Protein AF-A0A926G434-F1 (afdb_monomer_lite)

Secondary structure (DSSP, 8-state):
--------HHHHHHS-HHHHHHGGGSTT----SS--GGGTT---HHHHHHHHHHTT-EEEEEEETTTEEEEEEE--SS-EEEEEEEEEETTEEEEEEGGGEEEEEE--STTEEEEEETTEEEEEETTEEEEEEEHHHHTTPPPPTTSSS-----EEEEEEETTEEEEEEESEEEEEEEEEEB---HHHHTTSSEEEEE--TTS--EEEE-HHHHHHHTT--TT-SS----S--------PPPEEEEEE-TTS-EEEEEGGGEEEEEEEEGGGEEEETTEEEEEETTEEEEEEESS--TT-SEEEEEEEE-SS-EEEEEESEEEEEEEPPS--EE-SSSSSEEEEEEETTEEEEEE-HHHHHHHH------TTSPEEEEES-SSSHIIIIIHHHHHHTT-EEESSPPTT---SEEEEETTSPPPTT--S-EEEEESSSSPPTT--PEETT-HHHHHHHHHHHHHHHHT-

pLDDT: mean 76.87, std 16.37, range [27.77, 97.19]

Foldseek 3Di:
DPDPDCPPVVNLVPDDPQRNVCCQLPPPDDDDPDDDDVCPPPCGVVNVQLLLVVLVKGWGWDDDVPPDIDIDIGHDPDQRFAWWWWFAAAPAIATEGPVFFPDKDWQDDPQWDWDQDPNFIWIQHNNDIATEAEPCVLVVPDDDPCPVPDPGTWMWGWGDDPLGIHTYTGRDTDDIDGWRFDADPPVVVVLLQFSGWTQDPVRDIHTYGDRVSSCVSVVPDSPPPPDDDDDDDDDDDDDFFFKWWWAQFQVRAIAIEGVVQFPDKDKDALVQWDDDPNAIWGCDPNDIAGEAGDHDSPPDGMWIWTFGDDPQWTHIYTGRTTDDMDGDDPPWAADPDDDQFRTWDADPNDIYTYGDPVSCCVVTTQDQQDPPFAEEAEEDAQPHDCVVPVVVLVNSVNYHYDPDADVPGDGLEYEYEPPGDDPPPPPHHYAYEYDDPDADVVRPHDDNPPSVSVSVVSVVRSVVSVVD

Sequence (468 aa):
MRRIFPVAVVALMALSPRAKLDLIFQPGLTSKDEVSEISGRGVGMDVVRASIEQIGGRVELDNAPGKGLRIAIHVPLTLSIISAIVVGSGKQRFAIPRQSIEEIVTERGEAIRIDVLGGTQVATVRERRMPLLALANLLGIERGPRSDQHGGSQMLVIVGVSEGSYALAVDTVLDNEELVIKPASPAVMTTGLYAGQTLPDSGLPMLLLDCAGMASVAGLNFNRDAGQGFDEAEEAAEAPGVPALLFNDLDGMRRAVPLAAVDRVEQVSGEQVRFAAGRFRLAIDGRILPLAAQGEIEGRHRLNVLRLKDDMAEVSYAIDEALDIIILPRDISPAREAGPVAGVMLIDGEQVELLDVLWVFDEHADREVEDDAPLCLISGDQDGWMASFVRPLLESAGYRVTAHLAAGETAAVVLSSEDAPTPADASAPVVRLRRRRAAKAGDDSIYRYDRAGLLSALEARVAGKAGR

Structure (mmCIF, N/CA/C/O backbone):
data_AF-A0A926G434-F1
#
_entry.id   AF-A0A926G434-F1
#
loop_
_atom_site.group_PDB
_atom_site.id
_atom_site.type_symbol
_atom_site.label_atom_id
_atom_site.label_alt_id
_atom_site.label_comp_id
_atom_site.label_asym_id
_atom_site.label_entity_id
_atom_site.label_seq_id
_atom_site.pdbx_PDB_ins_code
_atom_site.Cartn_x
_atom_site.Cartn_y
_atom_site.Cartn_z
_atom_site.occupancy
_atom_site.B_iso_or_equiv
_atom_site.auth_seq_id
_atom_site.auth_comp_id
_atom_site.auth_asym_id
_atom_site.auth_atom_id
_atom_site.pdbx_PDB_model_num
ATOM 1 N N . MET A 1 1 ? 21.963 27.634 -6.464 1.00 32.72 1 MET A N 1
ATOM 2 C CA . MET A 1 1 ? 20.867 28.156 -5.617 1.00 32.72 1 MET A CA 1
ATOM 3 C C . MET A 1 1 ? 19.629 28.367 -6.476 1.00 32.72 1 MET A C 1
ATOM 5 O O . MET A 1 1 ? 19.518 29.396 -7.135 1.00 32.72 1 MET A O 1
ATOM 9 N N . ARG A 1 2 ? 18.717 27.389 -6.535 1.00 31.33 2 ARG A N 1
ATOM 10 C CA . ARG A 1 2 ? 17.377 27.645 -7.079 1.00 31.33 2 ARG A CA 1
ATOM 11 C C . ARG A 1 2 ? 16.604 28.382 -5.990 1.00 31.33 2 ARG A C 1
ATOM 13 O O . ARG A 1 2 ? 16.321 27.812 -4.943 1.00 31.33 2 ARG A O 1
ATOM 20 N N . ARG A 1 3 ? 16.349 29.675 -6.210 1.00 33.88 3 ARG A N 1
ATOM 21 C CA . ARG A 1 3 ? 15.376 30.432 -5.418 1.00 33.88 3 ARG A CA 1
ATOM 22 C C . ARG A 1 3 ? 14.051 29.679 -5.467 1.00 33.88 3 ARG A C 1
ATOM 24 O O . ARG A 1 3 ? 13.696 29.163 -6.524 1.00 33.88 3 ARG A O 1
ATOM 31 N N . ILE A 1 4 ? 13.365 29.648 -4.328 1.00 38.16 4 ILE A N 1
ATOM 32 C CA . ILE A 1 4 ? 11.984 29.193 -4.176 1.00 38.16 4 ILE A CA 1
ATOM 33 C C . ILE A 1 4 ? 11.176 29.774 -5.348 1.00 38.16 4 ILE A C 1
ATOM 35 O O . ILE A 1 4 ? 10.911 30.976 -5.381 1.00 38.16 4 ILE A O 1
ATOM 39 N N . PHE A 1 5 ? 10.852 28.949 -6.350 1.00 33.88 5 PHE A N 1
ATOM 40 C CA . PHE A 1 5 ? 9.758 29.275 -7.260 1.00 33.88 5 PHE A CA 1
ATOM 41 C C . PHE A 1 5 ? 8.484 29.274 -6.410 1.00 33.88 5 PHE A C 1
ATOM 43 O O . PHE A 1 5 ? 8.399 28.485 -5.464 1.00 33.88 5 PHE A O 1
ATOM 50 N N . PRO A 1 6 ? 7.529 30.178 -6.673 1.00 41.66 6 PRO A N 1
ATOM 51 C CA . PRO A 1 6 ? 6.415 30.419 -5.782 1.00 41.66 6 PRO A CA 1
ATOM 52 C C . PRO A 1 6 ? 5.458 29.230 -5.863 1.00 41.66 6 PRO A C 1
ATOM 54 O O . PRO A 1 6 ? 4.476 29.255 -6.596 1.00 41.66 6 PRO A O 1
ATOM 57 N N . VAL A 1 7 ? 5.714 28.192 -5.067 1.00 44.56 7 VAL A N 1
ATOM 58 C CA . VAL A 1 7 ? 4.620 27.441 -4.461 1.00 44.56 7 VAL A CA 1
ATOM 59 C C . VAL A 1 7 ? 3.808 28.519 -3.768 1.00 44.56 7 VAL A C 1
ATOM 61 O O . VAL A 1 7 ? 4.319 29.179 -2.858 1.00 44.56 7 VAL A O 1
ATOM 64 N N . ALA A 1 8 ? 2.624 28.811 -4.310 1.00 46.12 8 ALA A N 1
ATOM 65 C CA . ALA A 1 8 ? 1.758 29.864 -3.812 1.00 46.12 8 ALA A CA 1
ATOM 66 C C . ALA A 1 8 ? 1.758 29.771 -2.285 1.00 46.12 8 ALA A C 1
ATOM 68 O O . ALA A 1 8 ? 1.486 28.705 -1.742 1.00 46.12 8 ALA A O 1
ATOM 69 N N . VAL A 1 9 ? 2.127 30.847 -1.588 1.00 52.56 9 VAL A N 1
ATOM 70 C CA . VAL A 1 9 ? 2.255 30.874 -0.116 1.00 52.56 9 VAL A CA 1
ATOM 71 C C . VAL A 1 9 ? 1.006 30.284 0.569 1.00 52.56 9 VAL A C 1
ATOM 73 O O . VAL A 1 9 ? 1.095 29.682 1.634 1.00 52.56 9 VAL A O 1
ATOM 76 N N . VAL A 1 10 ? -0.137 30.367 -0.116 1.00 49.16 10 VAL A N 1
ATOM 77 C CA . VAL A 1 10 ? -1.419 29.728 0.201 1.00 49.16 10 VAL A CA 1
ATOM 78 C C . VAL A 1 10 ? -1.338 28.191 0.307 1.00 49.16 10 VAL A C 1
ATOM 80 O O . VAL A 1 10 ? -1.839 27.628 1.274 1.00 49.16 10 VAL A O 1
ATOM 83 N N . ALA A 1 11 ? -0.675 27.503 -0.627 1.00 55.31 11 ALA A N 1
ATOM 84 C CA . ALA A 1 11 ? -0.521 26.044 -0.630 1.00 55.31 11 ALA A CA 1
ATOM 85 C C . ALA A 1 11 ? 0.379 25.550 0.515 1.00 55.31 11 ALA A C 1
ATOM 87 O O . ALA A 1 11 ? 0.082 24.544 1.149 1.00 55.31 11 ALA A O 1
ATOM 88 N N . LEU A 1 12 ? 1.432 26.305 0.853 1.00 59.50 12 LEU A N 1
ATOM 89 C CA . LEU A 1 12 ? 2.265 26.024 2.027 1.00 59.50 12 LEU A CA 1
ATOM 90 C C . LEU A 1 12 ? 1.488 26.195 3.336 1.00 59.50 12 LEU A C 1
ATOM 92 O O . LEU A 1 12 ? 1.740 25.459 4.284 1.00 59.50 12 LEU A O 1
ATOM 96 N N . MET A 1 13 ? 0.537 27.131 3.411 1.00 65.19 13 MET A N 1
ATOM 97 C CA . MET A 1 13 ? -0.289 27.314 4.609 1.00 65.19 13 MET A CA 1
ATOM 98 C C . MET A 1 13 ? -1.256 26.148 4.845 1.00 65.19 13 MET A C 1
ATOM 100 O O . MET A 1 13 ? -1.448 25.787 6.006 1.00 65.19 13 MET A O 1
ATOM 104 N N . ALA A 1 14 ? -1.767 25.528 3.776 1.00 76.12 14 ALA A N 1
ATOM 105 C CA . ALA A 1 14 ? -2.695 24.395 3.828 1.00 76.12 14 ALA A CA 1
ATOM 106 C C . ALA A 1 14 ? -2.057 23.061 4.271 1.00 76.12 14 ALA A C 1
ATOM 108 O O . ALA A 1 14 ? -2.773 22.142 4.657 1.00 76.12 14 ALA A O 1
ATOM 109 N N . LEU A 1 15 ? -0.724 22.942 4.249 1.00 79.31 15 LEU A N 1
ATOM 110 C CA . LEU A 1 15 ? -0.031 21.719 4.667 1.00 79.31 15 LEU A CA 1
ATOM 111 C C . LEU A 1 15 ? -0.092 21.505 6.186 1.00 79.31 15 LEU A C 1
ATOM 113 O O . LEU A 1 15 ? 0.079 22.444 6.979 1.00 79.31 15 LEU A O 1
ATOM 117 N N . SER A 1 16 ? -0.240 20.243 6.594 1.00 83.00 16 SER A N 1
ATOM 118 C CA . SER A 1 16 ? -0.111 19.842 7.996 1.00 83.00 16 SER A CA 1
ATOM 119 C C . SER A 1 16 ? 1.295 20.171 8.533 1.00 83.00 16 SER A C 1
ATOM 121 O O . SER A 1 16 ? 2.256 20.256 7.758 1.00 83.00 16 SER A O 1
ATOM 123 N N . PRO A 1 17 ? 1.469 20.360 9.856 1.00 80.00 17 PRO A N 1
ATOM 124 C CA . PRO A 1 17 ? 2.784 20.619 10.447 1.00 80.00 17 PRO A CA 1
ATOM 125 C C . PRO A 1 17 ? 3.833 19.566 10.070 1.00 80.00 17 PRO A C 1
ATOM 127 O O . PRO A 1 17 ? 4.983 19.910 9.818 1.00 80.00 17 PRO A O 1
ATOM 130 N N . ARG A 1 18 ? 3.418 18.299 9.965 1.00 76.69 18 ARG A N 1
ATOM 131 C CA . ARG A 1 18 ? 4.279 17.181 9.570 1.00 76.69 18 ARG A CA 1
ATOM 132 C C . ARG A 1 18 ? 4.675 17.263 8.095 1.00 76.69 18 ARG A C 1
ATOM 134 O O . ARG A 1 18 ? 5.862 17.241 7.793 1.00 76.69 18 ARG A O 1
ATOM 141 N N . ALA A 1 19 ? 3.710 17.502 7.204 1.00 77.06 19 ALA A N 1
ATOM 142 C CA . ALA A 1 19 ? 3.974 17.666 5.775 1.00 77.06 19 ALA A CA 1
ATOM 143 C C . ALA A 1 19 ? 4.902 18.860 5.482 1.00 77.06 19 ALA A C 1
ATOM 145 O O . ALA A 1 19 ? 5.735 18.793 4.585 1.00 77.06 19 ALA A O 1
ATOM 146 N N . LYS A 1 20 ? 4.818 19.939 6.275 1.00 82.88 20 LYS A N 1
ATOM 147 C CA . LYS A 1 20 ? 5.757 21.074 6.203 1.00 82.88 20 LYS A CA 1
ATOM 148 C C . LYS A 1 20 ? 7.190 20.680 6.566 1.00 82.88 20 LYS A C 1
ATOM 150 O O . LYS A 1 20 ? 8.121 21.211 5.969 1.00 82.88 20 LYS A O 1
ATOM 155 N N . LEU A 1 21 ? 7.374 19.791 7.543 1.00 84.38 21 LEU A N 1
ATOM 156 C CA . LEU A 1 21 ? 8.698 19.307 7.942 1.00 84.38 21 LEU A CA 1
ATOM 157 C C . LEU A 1 21 ? 9.268 18.316 6.935 1.00 84.38 21 LEU A C 1
ATOM 159 O O . LEU A 1 21 ? 10.461 18.379 6.652 1.00 84.38 21 LEU A O 1
ATOM 163 N N . ASP A 1 22 ? 8.424 17.475 6.340 1.00 81.81 22 ASP A N 1
ATOM 164 C CA . ASP A 1 22 ? 8.853 16.513 5.323 1.00 81.81 22 ASP A CA 1
ATOM 165 C C . ASP A 1 22 ? 9.409 17.178 4.058 1.00 81.81 22 ASP A C 1
ATOM 167 O O . ASP A 1 22 ? 10.231 16.581 3.362 1.00 81.81 22 ASP A O 1
ATOM 171 N N . LEU A 1 23 ? 9.070 18.448 3.801 1.00 82.25 23 LEU A N 1
ATOM 172 C CA . LEU A 1 23 ? 9.706 19.235 2.742 1.00 82.25 23 LEU A CA 1
ATOM 173 C C . LEU A 1 23 ? 11.229 19.326 2.901 1.00 82.25 23 LEU A C 1
ATOM 175 O O . LEU A 1 23 ? 11.916 19.522 1.906 1.00 82.25 23 LEU A O 1
ATOM 179 N N . ILE A 1 24 ? 11.782 19.156 4.109 1.00 81.31 24 ILE A N 1
ATOM 180 C CA . ILE A 1 24 ? 13.237 19.164 4.304 1.00 81.31 24 ILE A CA 1
ATOM 181 C C . ILE A 1 24 ? 13.937 18.003 3.594 1.00 81.31 24 ILE A C 1
ATOM 183 O O . ILE A 1 24 ? 15.114 18.124 3.273 1.00 81.31 24 ILE A O 1
ATOM 187 N N . PHE A 1 25 ? 13.218 16.910 3.328 1.00 80.62 25 PHE A N 1
ATOM 188 C CA . PHE A 1 25 ? 13.711 15.758 2.577 1.00 80.62 25 PHE A CA 1
ATOM 189 C C . PHE A 1 25 ? 13.561 15.922 1.063 1.00 80.62 25 PHE A C 1
ATOM 191 O O . PHE A 1 25 ? 13.881 14.997 0.327 1.00 80.62 25 PHE A O 1
ATOM 198 N N . GLN A 1 26 ? 13.058 17.063 0.580 1.00 76.25 26 GLN A N 1
ATOM 199 C CA . GLN A 1 26 ? 12.961 17.319 -0.853 1.00 76.25 26 GLN A CA 1
ATOM 200 C C . GLN A 1 26 ? 14.345 17.631 -1.440 1.00 76.25 26 GLN A C 1
ATOM 202 O O . GLN A 1 26 ? 15.065 18.477 -0.888 1.00 76.25 26 GLN A O 1
ATOM 207 N N . PRO A 1 27 ? 14.704 17.020 -2.585 1.00 65.44 27 PRO A N 1
ATOM 208 C CA . PRO A 1 27 ? 15.984 17.260 -3.227 1.00 65.44 27 PRO A CA 1
ATOM 209 C C . PRO A 1 27 ? 16.240 18.743 -3.498 1.00 65.44 27 PRO A C 1
ATOM 211 O O . PRO A 1 27 ? 15.418 19.463 -4.070 1.00 65.44 27 PRO A O 1
ATOM 214 N N . GLY A 1 28 ? 17.417 19.216 -3.090 1.00 62.47 28 GLY A N 1
ATOM 215 C CA . GLY A 1 28 ? 17.854 20.591 -3.330 1.00 62.47 28 GLY A CA 1
ATOM 216 C C . GLY A 1 28 ? 17.293 21.655 -2.377 1.00 62.47 28 GLY A C 1
ATOM 217 O O . GLY A 1 28 ? 17.629 22.831 -2.557 1.00 62.47 28 GLY A O 1
ATOM 218 N N . LEU A 1 29 ? 16.506 21.291 -1.353 1.00 67.12 29 LEU A N 1
ATOM 219 C CA . LEU A 1 29 ? 16.164 22.214 -0.267 1.00 67.12 29 LEU A CA 1
ATOM 220 C C . LEU A 1 29 ? 17.343 22.333 0.716 1.00 67.12 29 LEU A C 1
ATOM 222 O O . LEU A 1 29 ? 17.821 21.349 1.272 1.00 67.12 29 LEU A O 1
ATOM 226 N N . THR A 1 30 ? 17.827 23.555 0.943 1.00 62.38 30 THR A N 1
ATOM 227 C CA . THR A 1 30 ? 18.926 23.833 1.880 1.00 62.38 30 THR A CA 1
ATOM 228 C C . THR A 1 30 ? 18.695 25.145 2.617 1.00 62.38 30 THR A C 1
ATOM 230 O O . THR A 1 30 ? 18.129 26.087 2.065 1.00 62.38 30 THR A O 1
ATOM 233 N N . SER A 1 31 ? 19.144 25.211 3.870 1.00 58.84 31 SER A N 1
ATOM 234 C CA . SER A 1 31 ? 19.009 26.379 4.745 1.00 58.84 31 SER A CA 1
ATOM 235 C C . SER A 1 31 ? 20.265 27.264 4.797 1.00 58.84 31 SER A C 1
ATOM 237 O O . SER A 1 31 ? 20.387 28.071 5.716 1.00 58.84 31 SER A O 1
ATOM 239 N N . LYS A 1 32 ? 21.243 27.077 3.896 1.00 53.34 32 LYS A N 1
ATOM 240 C CA . LYS A 1 32 ? 22.525 27.811 3.910 1.00 53.34 32 LYS A CA 1
ATOM 241 C C . LYS A 1 32 ? 22.620 28.868 2.805 1.00 53.34 32 LYS A C 1
ATOM 243 O O . LYS A 1 32 ? 22.345 28.565 1.646 1.00 53.34 32 LYS A O 1
ATOM 248 N N . ASP A 1 33 ? 23.127 30.048 3.171 1.00 45.12 33 ASP A N 1
ATOM 249 C CA . ASP A 1 33 ? 23.448 31.145 2.244 1.00 45.12 33 ASP A CA 1
ATOM 250 C C . ASP A 1 33 ? 24.889 31.082 1.682 1.00 45.12 33 ASP A C 1
ATOM 252 O O . ASP A 1 33 ? 25.124 31.566 0.578 1.00 45.12 33 ASP A O 1
ATOM 256 N N . GLU A 1 34 ? 25.843 30.431 2.370 1.00 45.06 34 GLU A N 1
ATOM 257 C CA . GLU A 1 34 ? 27.243 30.274 1.921 1.00 45.06 34 GLU A CA 1
ATOM 258 C C . GLU A 1 34 ? 27.796 28.846 2.128 1.00 45.06 34 GLU A C 1
ATOM 260 O O . GLU A 1 34 ? 27.387 28.105 3.029 1.00 45.06 34 GLU A O 1
ATOM 265 N N . VAL A 1 35 ? 28.752 28.458 1.276 1.00 47.09 35 VAL A N 1
ATOM 266 C CA . VAL A 1 35 ? 29.420 27.143 1.269 1.00 47.09 35 VAL A CA 1
ATOM 267 C C . VAL A 1 35 ? 30.626 27.177 2.217 1.00 47.09 35 VAL A C 1
ATOM 269 O O . VAL A 1 35 ? 31.526 27.984 2.016 1.00 47.09 35 VAL A O 1
ATOM 272 N N . SER A 1 36 ? 30.684 26.301 3.230 1.00 43.62 36 SER A N 1
ATOM 273 C CA . SER A 1 36 ? 31.847 26.185 4.133 1.00 43.62 36 SER A CA 1
ATOM 274 C C . SER A 1 36 ? 32.630 24.881 3.926 1.00 43.62 36 SER A C 1
ATOM 276 O O . SER A 1 36 ? 32.047 23.814 3.717 1.00 43.62 36 SER A O 1
ATOM 278 N N . GLU A 1 37 ? 33.965 24.972 4.007 1.00 41.19 37 GLU A N 1
ATOM 279 C CA . GLU A 1 37 ? 34.929 23.947 3.555 1.00 41.19 37 GLU A CA 1
ATOM 280 C C . GLU A 1 37 ? 34.822 22.576 4.250 1.00 41.19 37 GLU A C 1
ATOM 282 O O . GLU A 1 37 ? 35.237 21.568 3.687 1.00 41.19 37 GLU A O 1
ATOM 287 N N . ILE A 1 38 ? 34.211 22.485 5.435 1.00 42.34 38 ILE A N 1
ATOM 288 C CA . ILE A 1 38 ? 34.115 21.223 6.200 1.00 42.34 38 ILE A CA 1
ATOM 289 C C . ILE A 1 38 ? 32.840 20.427 5.827 1.00 42.34 38 ILE A C 1
ATOM 291 O O . ILE A 1 38 ? 32.688 19.260 6.171 1.00 42.34 38 ILE A O 1
ATOM 295 N N . SER A 1 39 ? 31.927 21.031 5.058 1.00 41.34 39 SER A N 1
ATOM 296 C CA . SER A 1 39 ? 30.621 20.467 4.670 1.00 41.34 39 SER A CA 1
ATOM 297 C C . SER A 1 39 ? 30.493 20.296 3.142 1.00 41.34 39 SER A C 1
ATOM 299 O O . SER A 1 39 ? 29.393 20.216 2.599 1.00 41.34 39 SER A O 1
ATOM 301 N N . GLY A 1 40 ? 31.626 20.245 2.435 1.00 41.72 40 GLY A N 1
ATOM 302 C CA . GLY A 1 40 ? 31.740 20.293 0.971 1.00 41.72 40 GLY A CA 1
ATOM 303 C C . GLY A 1 40 ? 31.321 19.039 0.190 1.00 41.72 40 GLY A C 1
ATOM 304 O O . GLY A 1 40 ? 31.833 18.830 -0.903 1.00 41.72 40 GLY A O 1
ATOM 305 N N . ARG A 1 41 ? 30.421 18.194 0.712 1.00 51.34 41 ARG A N 1
ATOM 306 C CA . ARG A 1 41 ? 29.826 17.084 -0.068 1.00 51.34 41 ARG A CA 1
ATOM 307 C C . ARG A 1 41 ? 28.326 17.209 -0.305 1.00 51.34 41 ARG A C 1
ATOM 309 O O . ARG A 1 41 ? 27.782 16.383 -1.019 1.00 51.34 41 ARG A O 1
ATOM 316 N N . GLY A 1 42 ? 27.668 18.226 0.261 1.00 51.19 42 GLY A N 1
ATOM 317 C CA . GLY A 1 42 ? 26.257 18.486 -0.035 1.00 51.19 42 GLY A CA 1
ATOM 318 C C . GLY A 1 42 ? 25.342 17.293 0.254 1.00 51.19 42 GLY A C 1
ATOM 319 O O . GLY A 1 42 ? 24.479 16.991 -0.558 1.00 51.19 42 GLY A O 1
ATOM 320 N N . VAL A 1 43 ? 25.537 16.604 1.384 1.00 57.47 43 VAL A N 1
ATOM 321 C CA . VAL A 1 43 ? 24.603 15.555 1.816 1.00 57.47 43 VAL A CA 1
ATOM 322 C C . VAL A 1 43 ? 23.350 16.262 2.325 1.00 57.47 43 VAL A C 1
ATOM 324 O O . VAL A 1 43 ? 23.335 16.780 3.444 1.00 57.47 43 VAL A O 1
ATOM 327 N N . GLY A 1 44 ? 22.351 16.386 1.456 1.00 68.56 44 GLY A N 1
ATOM 328 C CA . GLY A 1 44 ? 21.043 16.895 1.833 1.00 68.56 44 GLY A CA 1
ATOM 329 C C . GLY A 1 44 ? 20.311 15.893 2.725 1.00 68.56 44 GLY A C 1
ATOM 330 O O . GLY A 1 44 ? 20.713 14.735 2.883 1.00 68.56 44 GLY A O 1
ATOM 331 N N . MET A 1 45 ? 19.242 16.359 3.367 1.00 78.88 45 MET A N 1
ATOM 332 C CA . MET A 1 45 ? 18.424 15.489 4.212 1.00 78.88 45 MET A CA 1
ATOM 333 C C . MET A 1 45 ? 17.717 14.400 3.389 1.00 78.88 45 MET A C 1
ATOM 335 O O . MET A 1 45 ? 17.428 13.340 3.935 1.00 78.88 45 MET A O 1
ATOM 339 N N . ASP A 1 46 ? 17.512 14.626 2.090 1.00 70.25 46 ASP A N 1
ATOM 340 C CA . ASP A 1 46 ? 17.088 13.643 1.085 1.00 70.25 46 ASP A CA 1
ATOM 341 C C . ASP A 1 46 ? 18.006 12.405 1.061 1.00 70.25 46 ASP A C 1
ATOM 343 O O . ASP A 1 46 ? 17.544 11.283 1.268 1.00 70.25 46 ASP A O 1
ATOM 347 N N . VAL A 1 47 ? 19.322 12.608 0.942 1.00 69.50 47 VAL A N 1
ATOM 348 C CA . VAL A 1 47 ? 20.326 11.527 0.934 1.00 69.50 47 VAL A CA 1
ATOM 349 C C . VAL A 1 47 ? 20.374 10.796 2.281 1.00 69.50 47 VAL A C 1
ATOM 351 O O . VAL A 1 47 ? 20.530 9.573 2.334 1.00 69.50 47 VAL A O 1
ATOM 354 N N . VAL A 1 48 ? 20.216 11.532 3.388 1.00 75.69 48 VAL A N 1
ATOM 355 C CA . VAL A 1 48 ? 20.156 10.948 4.739 1.00 75.69 48 VAL A CA 1
ATOM 356 C C . VAL A 1 48 ? 18.930 10.048 4.896 1.00 75.69 48 VAL A C 1
ATOM 358 O O . VAL A 1 48 ? 19.062 8.941 5.420 1.00 75.69 48 VAL A O 1
ATOM 361 N N . ARG A 1 49 ? 17.753 10.491 4.433 1.00 79.31 49 ARG A N 1
ATOM 362 C CA . ARG A 1 49 ? 16.521 9.693 4.481 1.00 79.31 49 ARG A CA 1
ATOM 363 C C . ARG A 1 49 ? 16.664 8.426 3.637 1.00 79.31 49 ARG A C 1
ATOM 365 O O . ARG A 1 49 ? 16.447 7.345 4.176 1.00 79.31 49 ARG A O 1
ATOM 372 N N . ALA A 1 50 ? 17.127 8.550 2.392 1.00 67.88 50 ALA A N 1
ATOM 373 C CA . ALA A 1 50 ? 17.323 7.412 1.493 1.00 67.88 50 ALA A CA 1
ATOM 374 C C . ALA A 1 50 ? 18.283 6.362 2.083 1.00 67.88 50 ALA A C 1
ATOM 376 O O . ALA A 1 50 ? 17.990 5.169 2.064 1.00 67.88 50 ALA A O 1
ATOM 377 N N . SER A 1 51 ? 19.387 6.801 2.701 1.00 69.00 51 SER A N 1
ATOM 378 C CA . SER A 1 51 ? 20.354 5.899 3.352 1.00 69.00 51 SER A CA 1
ATOM 379 C C . SER A 1 51 ? 19.743 5.121 4.524 1.00 69.00 51 SER A C 1
ATOM 381 O O . SER A 1 51 ? 20.081 3.962 4.761 1.00 69.00 51 SER A O 1
ATOM 383 N N . ILE A 1 52 ? 18.855 5.763 5.289 1.00 75.38 52 ILE A N 1
ATOM 384 C CA . ILE A 1 52 ? 18.190 5.154 6.447 1.00 75.38 52 ILE A CA 1
ATOM 385 C C . ILE A 1 52 ? 17.073 4.207 5.994 1.00 75.38 52 ILE A C 1
ATOM 387 O O . ILE A 1 52 ? 16.947 3.116 6.546 1.00 75.38 52 ILE A O 1
ATOM 391 N N . GLU A 1 53 ? 16.306 4.575 4.969 1.00 74.81 53 GLU A N 1
ATOM 392 C CA . GLU A 1 53 ? 15.274 3.718 4.371 1.00 74.81 53 GLU A CA 1
ATOM 393 C C . GLU A 1 53 ? 15.882 2.474 3.710 1.00 74.81 53 GLU A C 1
ATOM 395 O O . GLU A 1 53 ? 15.350 1.372 3.842 1.00 74.81 53 GLU A O 1
ATOM 400 N N . GLN A 1 54 ? 17.056 2.602 3.086 1.00 64.44 54 GLN A N 1
ATOM 401 C CA . GLN A 1 54 ? 17.745 1.485 2.442 1.00 64.44 54 GLN A CA 1
ATOM 402 C C . GLN A 1 54 ? 18.125 0.356 3.412 1.00 64.44 54 GLN A C 1
ATOM 404 O O . GLN A 1 54 ? 18.140 -0.813 3.027 1.00 64.44 54 GLN A O 1
ATOM 409 N N . ILE A 1 55 ? 18.409 0.684 4.674 1.00 66.12 55 ILE A N 1
ATOM 410 C CA . ILE A 1 55 ? 18.704 -0.309 5.720 1.00 66.12 55 ILE A CA 1
ATOM 411 C C . ILE A 1 55 ? 17.445 -0.785 6.466 1.00 66.12 55 ILE A C 1
ATOM 413 O O . ILE A 1 55 ? 17.561 -1.448 7.500 1.00 66.12 55 ILE A O 1
ATOM 417 N N . GLY A 1 56 ? 16.253 -0.447 5.961 1.00 60.75 56 GLY A N 1
ATOM 418 C CA . GLY A 1 56 ? 14.965 -0.768 6.582 1.00 60.75 56 GLY A CA 1
ATOM 419 C C . GLY A 1 56 ? 14.638 0.098 7.802 1.00 60.75 56 GLY A C 1
ATOM 420 O O . GLY A 1 56 ? 13.854 -0.311 8.658 1.00 60.75 56 GLY A O 1
ATOM 421 N N . GLY A 1 57 ? 15.281 1.259 7.930 1.00 73.88 57 GLY A N 1
ATOM 422 C CA . GLY A 1 57 ? 14.989 2.258 8.952 1.00 73.88 57 GLY A CA 1
ATOM 423 C C . GLY A 1 57 ? 13.998 3.322 8.476 1.00 73.88 57 GLY A C 1
ATOM 424 O O . GLY A 1 57 ? 13.561 3.335 7.331 1.00 73.88 57 GLY A O 1
ATOM 425 N N . ARG A 1 58 ? 13.654 4.254 9.365 1.00 81.75 58 ARG A N 1
ATOM 426 C CA . ARG A 1 58 ? 12.842 5.442 9.058 1.00 81.75 58 ARG A CA 1
ATOM 427 C C . ARG A 1 58 ? 13.327 6.659 9.842 1.00 81.75 58 ARG A C 1
ATOM 429 O O . ARG A 1 58 ? 13.915 6.523 10.917 1.00 81.75 58 ARG A O 1
ATOM 436 N N . VAL A 1 59 ? 13.039 7.848 9.325 1.00 85.69 59 VAL A N 1
ATOM 437 C CA . VAL A 1 59 ? 13.357 9.134 9.958 1.00 85.69 59 VAL A CA 1
ATOM 438 C C . VAL A 1 59 ? 12.090 9.937 10.213 1.00 85.69 59 VAL A C 1
ATOM 440 O O . VAL A 1 59 ? 11.243 10.067 9.336 1.00 85.69 59 VAL A O 1
ATOM 443 N N . GLU A 1 60 ? 11.992 10.518 11.406 1.00 84.56 60 GLU A N 1
ATOM 444 C CA . GLU A 1 60 ? 10.902 11.399 11.820 1.00 84.56 60 GLU A CA 1
ATOM 445 C C . GLU A 1 60 ? 11.456 12.743 12.310 1.00 84.56 60 GLU A C 1
ATOM 447 O O . GLU A 1 60 ? 12.509 12.811 12.955 1.00 84.56 60 GLU A O 1
ATOM 452 N N . LEU A 1 61 ? 10.732 13.821 12.011 1.00 87.44 61 LEU A N 1
ATOM 453 C CA . LEU A 1 61 ? 11.065 15.180 12.428 1.00 87.44 61 LEU A CA 1
ATOM 454 C C . LEU A 1 61 ? 9.960 15.735 13.311 1.00 87.44 61 LEU A C 1
ATOM 456 O O . LEU A 1 61 ? 8.789 15.721 12.939 1.00 87.44 61 LEU A O 1
ATOM 460 N N . ASP A 1 62 ? 10.363 16.294 14.441 1.00 86.38 62 ASP A N 1
ATOM 461 C CA . ASP A 1 62 ? 9.494 17.047 15.331 1.00 86.38 62 ASP A CA 1
ATOM 462 C C . ASP A 1 62 ? 10.149 18.401 15.602 1.00 86.38 62 ASP A C 1
ATOM 464 O O . ASP A 1 62 ? 11.271 18.485 16.102 1.00 86.38 62 ASP A O 1
ATOM 468 N N . ASN A 1 63 ? 9.481 19.477 15.204 1.00 86.00 63 ASN A N 1
ATOM 469 C CA . ASN A 1 63 ? 10.010 20.826 15.305 1.00 86.00 63 ASN A CA 1
ATOM 470 C C . ASN A 1 63 ? 8.968 21.748 15.919 1.00 86.00 63 ASN A C 1
ATOM 472 O O . ASN A 1 63 ? 7.871 21.914 15.382 1.00 86.00 63 ASN A O 1
ATOM 476 N N . ALA A 1 64 ? 9.364 22.439 16.980 1.00 80.75 64 ALA A N 1
ATOM 477 C CA . ALA A 1 64 ? 8.592 23.524 17.553 1.00 80.75 64 ALA A CA 1
ATOM 478 C C . ALA A 1 64 ? 9.423 24.816 17.454 1.00 80.75 64 ALA A C 1
ATOM 480 O O . ALA A 1 64 ? 10.454 24.932 18.129 1.00 80.75 64 ALA A O 1
ATOM 481 N N . PRO A 1 65 ? 9.001 25.806 16.639 1.00 80.88 65 PRO A N 1
ATOM 482 C CA . PRO A 1 65 ? 9.720 27.069 16.496 1.00 80.88 65 PRO A CA 1
ATOM 483 C C . PRO A 1 65 ? 10.033 27.713 17.853 1.00 80.88 65 PRO A C 1
ATOM 485 O O . PRO A 1 65 ? 9.162 27.843 18.712 1.00 80.88 65 PRO A O 1
ATOM 488 N N . GLY A 1 66 ? 11.298 28.078 18.066 1.00 85.12 66 GLY A N 1
ATOM 489 C CA . GLY A 1 66 ? 11.783 28.642 19.332 1.00 85.12 66 GLY A CA 1
ATOM 490 C C . GLY A 1 66 ? 12.001 27.633 20.471 1.00 85.12 66 GLY A C 1
ATOM 491 O O . GLY A 1 66 ? 12.554 28.012 21.498 1.00 85.12 66 GLY A O 1
ATOM 492 N N . LYS A 1 67 ? 11.617 26.360 20.300 1.00 84.25 67 LYS A N 1
ATOM 493 C CA . LYS A 1 67 ? 11.845 25.268 21.268 1.00 84.25 67 LYS A CA 1
ATOM 494 C C . LYS A 1 67 ? 12.847 24.216 20.778 1.00 84.25 67 LYS A C 1
ATOM 496 O O . LYS A 1 67 ? 13.339 23.437 21.588 1.00 84.25 67 LYS A O 1
ATOM 501 N N . GLY A 1 68 ? 13.184 24.232 19.488 1.00 87.56 68 GLY A N 1
ATOM 502 C CA . GLY A 1 68 ? 14.206 23.379 18.877 1.00 87.56 68 GLY A CA 1
ATOM 503 C C . GLY A 1 68 ? 13.634 22.323 17.929 1.00 87.56 68 GLY A C 1
ATOM 504 O O . GLY A 1 68 ? 12.419 22.192 17.780 1.00 87.56 68 GLY A O 1
ATOM 505 N N . LEU A 1 69 ? 14.546 21.583 17.296 1.00 86.19 69 LEU A N 1
ATOM 506 C CA . LEU A 1 69 ? 14.274 20.501 16.350 1.00 86.19 69 LEU A CA 1
ATOM 507 C C . LEU A 1 69 ? 14.744 19.172 16.950 1.00 86.19 69 LEU A C 1
ATOM 509 O O . LEU A 1 69 ? 15.897 19.048 17.367 1.00 86.19 69 LEU A O 1
ATOM 513 N N . ARG A 1 70 ? 13.872 18.169 16.941 1.00 87.44 70 ARG A N 1
ATOM 514 C CA . ARG A 1 70 ? 14.177 16.776 17.254 1.00 87.44 70 ARG A CA 1
ATOM 515 C C . ARG A 1 70 ? 14.121 15.951 15.972 1.00 87.44 70 ARG A C 1
ATOM 517 O O . ARG A 1 70 ? 13.121 15.957 15.263 1.00 87.44 70 ARG A O 1
ATOM 524 N N . ILE A 1 71 ? 15.193 15.207 15.715 1.00 89.69 71 ILE A N 1
ATOM 525 C CA . ILE A 1 71 ? 15.281 14.227 14.628 1.00 89.69 71 ILE A CA 1
ATOM 526 C C . ILE A 1 71 ? 15.310 12.844 15.276 1.00 89.69 71 ILE A C 1
ATOM 528 O O . ILE A 1 71 ? 16.220 12.548 16.052 1.00 89.69 71 ILE A O 1
ATOM 532 N N . ALA A 1 72 ? 14.302 12.018 15.008 1.00 85.56 72 ALA A N 1
ATOM 533 C CA . ALA A 1 72 ? 14.222 10.649 15.501 1.00 85.56 72 ALA A CA 1
ATOM 534 C C . ALA A 1 72 ? 14.541 9.673 14.364 1.00 85.56 72 ALA A C 1
ATOM 536 O O . ALA A 1 72 ? 13.853 9.634 13.349 1.00 85.56 72 ALA A O 1
ATOM 537 N N . ILE A 1 73 ? 15.605 8.891 14.539 1.00 88.12 73 ILE A N 1
ATOM 538 C CA . ILE A 1 73 ? 16.026 7.854 13.595 1.00 88.12 73 ILE A CA 1
ATOM 539 C C . ILE A 1 73 ? 15.650 6.505 14.199 1.00 88.12 73 ILE A C 1
ATOM 541 O O . ILE A 1 73 ? 16.138 6.146 15.271 1.00 88.12 73 ILE A O 1
ATOM 545 N N . HIS A 1 74 ? 14.791 5.761 13.514 1.00 76.56 74 HIS A N 1
ATOM 546 C CA . HIS A 1 74 ? 14.436 4.398 13.879 1.00 76.56 74 HIS A CA 1
ATOM 547 C C . HIS A 1 74 ? 15.172 3.451 12.946 1.00 76.56 74 HIS A C 1
ATOM 549 O O . HIS A 1 74 ? 14.936 3.458 11.743 1.00 76.56 74 HIS A O 1
ATOM 555 N N . VAL A 1 75 ? 16.052 2.630 13.501 1.00 76.62 75 VAL A N 1
ATOM 556 C CA . VAL A 1 75 ? 16.753 1.583 12.759 1.00 76.62 75 VAL A CA 1
ATOM 557 C C . VAL A 1 75 ? 16.515 0.242 13.446 1.00 76.62 75 VAL A C 1
ATOM 559 O O . VAL A 1 75 ? 16.461 0.205 14.681 1.00 76.62 75 VAL A O 1
ATOM 562 N N . PRO A 1 76 ? 16.348 -0.853 12.688 1.00 59.81 76 PRO A N 1
ATOM 563 C CA . PRO A 1 76 ? 16.255 -2.188 13.264 1.00 59.81 76 PRO A CA 1
ATOM 564 C C . PRO A 1 76 ? 17.465 -2.485 14.163 1.00 59.81 76 PRO A C 1
ATOM 566 O O . PRO A 1 76 ? 18.609 -2.250 13.783 1.00 59.81 76 PRO A O 1
ATOM 569 N N . LEU A 1 77 ? 17.215 -2.995 15.373 1.00 48.03 77 LEU A N 1
ATOM 570 C CA . LEU A 1 77 ? 18.266 -3.352 16.341 1.00 48.03 77 LEU A CA 1
ATOM 571 C C . LEU A 1 77 ? 18.999 -4.654 15.954 1.00 48.03 77 LEU A C 1
ATOM 573 O O . LEU A 1 77 ? 20.090 -4.936 16.448 1.00 48.03 77 LEU A O 1
ATOM 577 N N . THR A 1 78 ? 18.381 -5.470 15.101 1.00 47.97 78 THR A N 1
ATOM 578 C CA . THR A 1 78 ? 18.872 -6.783 14.674 1.00 47.97 78 THR A CA 1
ATOM 579 C C . THR A 1 78 ? 19.676 -6.696 13.380 1.00 47.97 78 THR A C 1
ATOM 581 O O . THR A 1 78 ? 19.570 -5.732 12.632 1.00 47.97 78 THR A O 1
ATOM 584 N N . LEU A 1 79 ? 20.454 -7.745 13.095 1.00 55.94 79 LEU A N 1
ATOM 585 C CA . LEU A 1 79 ? 21.047 -7.985 11.777 1.00 55.94 79 LEU A CA 1
ATOM 586 C C . LEU A 1 79 ? 19.969 -7.811 10.692 1.00 55.94 79 LEU A C 1
ATOM 588 O O . LEU A 1 79 ? 18.992 -8.559 10.691 1.00 55.94 79 LEU A O 1
ATOM 592 N N . SER A 1 80 ? 20.121 -6.811 9.820 1.00 63.62 80 SER A N 1
ATOM 593 C CA . SER A 1 80 ? 19.142 -6.521 8.769 1.00 63.62 80 SER A CA 1
ATOM 594 C C . SER A 1 80 ? 19.172 -7.641 7.735 1.00 63.62 80 SER A C 1
ATOM 596 O O . SER A 1 80 ? 20.124 -7.748 6.960 1.00 63.62 80 SER A O 1
ATOM 598 N N . ILE A 1 81 ? 18.150 -8.496 7.760 1.00 79.62 81 ILE A N 1
ATOM 599 C CA . ILE A 1 81 ? 17.879 -9.455 6.691 1.00 79.62 81 ILE A CA 1
ATOM 600 C C . ILE A 1 81 ? 17.178 -8.676 5.581 1.00 79.62 81 ILE A C 1
ATOM 602 O O . ILE A 1 81 ? 16.110 -8.108 5.801 1.00 79.62 81 ILE A O 1
ATOM 606 N N . ILE A 1 82 ? 17.803 -8.605 4.411 1.00 81.62 82 ILE A N 1
ATOM 607 C CA . ILE A 1 82 ? 17.287 -7.902 3.237 1.00 81.62 82 ILE A CA 1
ATOM 608 C C . ILE A 1 82 ? 17.111 -8.924 2.115 1.00 81.62 82 ILE A C 1
ATOM 610 O O . ILE A 1 82 ? 18.044 -9.659 1.799 1.00 81.62 82 ILE A O 1
ATOM 614 N N . SER A 1 83 ? 15.930 -8.948 1.490 1.00 87.81 83 SER A N 1
ATOM 615 C CA . SER A 1 83 ? 15.716 -9.686 0.239 1.00 87.81 83 SER A CA 1
ATOM 616 C C . SER A 1 83 ? 16.433 -8.953 -0.893 1.00 87.81 83 SER A C 1
ATOM 618 O O . SER A 1 83 ? 16.148 -7.783 -1.177 1.00 87.81 83 SER A O 1
ATOM 620 N N . ALA A 1 84 ? 17.386 -9.632 -1.522 1.00 91.12 84 ALA A N 1
ATOM 621 C CA . ALA A 1 84 ? 18.233 -9.071 -2.558 1.00 91.12 84 ALA A CA 1
ATOM 622 C C . ALA A 1 84 ? 18.355 -10.019 -3.752 1.00 91.12 84 ALA A C 1
ATOM 624 O O . ALA A 1 84 ? 18.345 -11.238 -3.607 1.00 91.12 84 ALA A O 1
ATOM 625 N N . ILE A 1 85 ? 18.514 -9.443 -4.939 1.00 94.06 85 ILE A N 1
ATOM 626 C CA . ILE A 1 85 ? 18.856 -10.184 -6.149 1.00 94.06 85 ILE A CA 1
ATOM 627 C C . ILE A 1 85 ? 20.374 -10.210 -6.290 1.00 94.06 85 ILE A C 1
ATOM 629 O O . ILE A 1 85 ? 21.031 -9.164 -6.274 1.00 94.06 85 ILE A O 1
ATOM 633 N N . VAL A 1 86 ? 20.931 -11.408 -6.442 1.00 93.00 86 VAL A N 1
ATOM 634 C CA . VAL A 1 86 ? 22.358 -11.608 -6.676 1.00 93.00 86 VAL A CA 1
ATOM 635 C C . VAL A 1 86 ? 22.645 -11.458 -8.167 1.00 93.00 86 VAL A C 1
ATOM 637 O O . VAL A 1 86 ? 22.096 -12.179 -9.001 1.00 93.00 86 VAL A O 1
ATOM 640 N N . VAL A 1 87 ? 23.538 -10.535 -8.509 1.00 92.88 87 VAL A N 1
ATOM 641 C CA . VAL A 1 87 ? 23.966 -10.261 -9.884 1.00 92.88 87 VAL A CA 1
ATOM 642 C C . VAL A 1 87 ? 25.462 -10.507 -10.049 1.00 92.88 87 VAL A C 1
ATOM 644 O O . VAL A 1 87 ? 26.260 -10.275 -9.138 1.00 92.88 87 VAL A O 1
ATOM 647 N N . GLY A 1 88 ? 25.856 -10.994 -11.220 1.00 89.50 88 GLY A N 1
ATOM 648 C CA . GLY A 1 88 ? 27.244 -11.216 -11.606 1.00 89.50 88 GLY A CA 1
ATOM 649 C C . GLY A 1 88 ? 27.773 -10.106 -12.511 1.00 89.50 88 GLY A C 1
ATOM 650 O O . GLY A 1 88 ? 27.100 -9.688 -13.455 1.00 89.50 88 GLY A O 1
ATOM 651 N N . SER A 1 89 ? 29.004 -9.669 -12.247 1.00 88.56 89 SER A N 1
ATOM 652 C CA . SER A 1 89 ? 29.786 -8.796 -13.130 1.00 88.56 89 SER A CA 1
ATOM 653 C C . SER A 1 89 ? 31.245 -9.256 -13.125 1.00 88.56 89 SER A C 1
ATOM 655 O O . SER A 1 89 ? 31.898 -9.329 -12.079 1.00 88.56 89 SER A O 1
ATOM 657 N N . GLY A 1 90 ? 31.752 -9.655 -14.288 1.00 85.50 90 GLY A N 1
ATOM 658 C CA . GLY A 1 90 ? 33.026 -10.340 -14.442 1.00 85.50 90 GLY A CA 1
ATOM 659 C C . GLY A 1 90 ? 33.078 -11.638 -13.631 1.00 85.50 90 GLY A C 1
ATOM 660 O O . GLY A 1 90 ? 32.315 -12.574 -13.852 1.00 85.50 90 GLY A O 1
ATOM 661 N N . LYS A 1 91 ? 34.019 -11.709 -12.683 1.00 84.56 91 LYS A N 1
ATOM 662 C CA . LYS A 1 91 ? 34.174 -12.848 -11.755 1.00 84.56 91 LYS A CA 1
ATOM 663 C C . LYS A 1 91 ? 33.580 -12.578 -10.369 1.00 84.56 91 LYS A C 1
ATOM 665 O O . LYS A 1 91 ? 33.763 -13.392 -9.466 1.00 84.56 91 LYS A O 1
ATOM 670 N N . GLN A 1 92 ? 32.936 -11.430 -10.182 1.00 89.06 92 GLN A N 1
ATOM 671 C CA . GLN A 1 92 ? 32.437 -10.969 -8.892 1.00 89.06 92 GLN A CA 1
ATOM 672 C C . GLN A 1 92 ? 30.912 -11.045 -8.843 1.00 89.06 92 GLN A C 1
ATOM 674 O O . GLN A 1 92 ? 30.235 -10.978 -9.871 1.00 89.06 92 GLN A O 1
ATOM 679 N N . ARG A 1 93 ? 30.385 -11.201 -7.628 1.00 91.50 93 ARG A N 1
ATOM 680 C CA . ARG A 1 93 ? 28.952 -11.220 -7.338 1.00 91.50 93 ARG A CA 1
ATOM 681 C C . ARG A 1 93 ? 28.605 -10.070 -6.408 1.00 91.50 93 ARG A C 1
ATOM 683 O O . ARG A 1 93 ? 29.352 -9.776 -5.473 1.00 91.50 93 ARG A O 1
ATOM 690 N N . PHE A 1 94 ? 27.467 -9.455 -6.674 1.00 94.19 94 PHE A N 1
ATOM 691 C CA . PHE A 1 94 ? 26.943 -8.316 -5.940 1.00 94.19 94 PHE A CA 1
ATOM 692 C C . PHE A 1 94 ? 25.482 -8.570 -5.593 1.00 94.19 94 PHE A C 1
ATOM 694 O O . PHE A 1 94 ? 24.800 -9.316 -6.290 1.00 94.19 94 PHE A O 1
ATOM 701 N N . ALA A 1 95 ? 25.006 -7.945 -4.525 1.00 93.69 95 ALA A N 1
ATOM 702 C CA . ALA A 1 95 ? 23.606 -7.982 -4.136 1.00 93.69 95 ALA A CA 1
ATOM 703 C C . ALA A 1 95 ? 22.948 -6.636 -4.457 1.00 93.69 95 ALA A C 1
ATOM 705 O O . ALA A 1 95 ? 23.525 -5.585 -4.176 1.00 93.69 95 ALA A O 1
ATOM 706 N N . ILE A 1 96 ? 21.740 -6.663 -5.011 1.00 93.44 96 ILE A N 1
ATOM 707 C CA . ILE A 1 96 ? 20.900 -5.481 -5.225 1.00 93.44 96 ILE A CA 1
ATOM 708 C C . ILE A 1 96 ? 19.636 -5.646 -4.380 1.00 93.44 96 ILE A C 1
ATOM 710 O O . ILE A 1 96 ? 19.001 -6.697 -4.485 1.00 93.44 96 ILE A O 1
ATOM 714 N N . PRO A 1 97 ? 19.235 -4.657 -3.557 1.00 89.50 97 PRO A N 1
ATOM 715 C CA . PRO A 1 97 ? 17.974 -4.728 -2.824 1.00 89.50 97 PRO A CA 1
ATOM 716 C C . PRO A 1 97 ? 16.810 -4.986 -3.783 1.00 89.50 97 PRO A C 1
ATOM 718 O O . PRO A 1 97 ? 16.617 -4.231 -4.735 1.00 89.50 97 PRO A O 1
ATOM 721 N N . ARG A 1 98 ? 16.004 -6.023 -3.530 1.00 91.00 98 ARG A N 1
ATOM 722 C CA . ARG A 1 98 ? 14.895 -6.387 -4.427 1.00 91.00 98 ARG A CA 1
ATOM 723 C C . ARG A 1 98 ? 13.895 -5.242 -4.598 1.00 91.00 98 ARG A C 1
ATOM 725 O O . ARG A 1 98 ? 13.363 -5.059 -5.681 1.00 91.00 98 ARG A O 1
ATOM 732 N N . GLN A 1 99 ? 13.684 -4.456 -3.544 1.00 84.00 99 GLN A N 1
ATOM 733 C CA . GLN A 1 99 ? 12.800 -3.285 -3.545 1.00 84.00 99 GLN A CA 1
ATOM 734 C C . GLN A 1 99 ? 13.234 -2.166 -4.505 1.00 84.00 99 GLN A C 1
ATOM 736 O O . GLN A 1 99 ? 12.413 -1.337 -4.871 1.00 84.00 99 GLN A O 1
ATOM 741 N N . SER A 1 100 ? 14.511 -2.124 -4.895 1.00 83.31 100 SER A N 1
ATOM 742 C CA . SER A 1 100 ? 15.034 -1.130 -5.838 1.00 83.31 100 SER A CA 1
ATOM 743 C C . SER A 1 100 ? 14.943 -1.600 -7.291 1.00 83.31 100 SER A C 1
ATOM 745 O O . SER A 1 100 ? 15.304 -0.846 -8.186 1.00 83.31 100 SER A O 1
ATOM 747 N N . ILE A 1 101 ? 14.504 -2.837 -7.539 1.00 89.56 101 ILE A N 1
ATOM 748 C CA . ILE A 1 101 ? 14.399 -3.418 -8.878 1.00 89.56 101 ILE A CA 1
ATOM 749 C C . ILE A 1 101 ? 12.944 -3.332 -9.336 1.00 89.56 101 ILE A C 1
ATOM 751 O O . ILE A 1 101 ? 12.071 -3.951 -8.735 1.00 89.56 101 ILE A O 1
ATOM 755 N N . GLU A 1 102 ? 12.702 -2.600 -10.421 1.00 86.81 102 GLU A N 1
ATOM 756 C CA . GLU A 1 102 ? 11.390 -2.519 -11.076 1.00 86.81 102 GLU A CA 1
ATOM 757 C C . GLU A 1 102 ? 11.143 -3.756 -11.944 1.00 86.81 102 GLU A C 1
ATOM 759 O O . GLU A 1 102 ? 10.126 -4.433 -11.815 1.00 86.81 102 GLU A O 1
ATOM 764 N N . GLU A 1 103 ? 12.104 -4.089 -12.808 1.00 86.38 103 GLU A N 1
ATOM 765 C CA . GLU A 1 103 ? 12.062 -5.286 -13.645 1.00 86.38 103 GLU A CA 1
ATOM 766 C C . GLU A 1 103 ? 13.472 -5.748 -14.037 1.00 86.38 103 GLU A C 1
ATOM 768 O O . GLU A 1 103 ? 14.452 -5.007 -13.944 1.00 86.38 103 GLU A O 1
ATOM 773 N N . ILE A 1 104 ? 13.586 -7.000 -14.482 1.00 87.69 104 ILE A N 1
ATOM 774 C CA . ILE A 1 104 ? 14.818 -7.564 -15.036 1.00 87.69 104 ILE A CA 1
ATOM 775 C C . ILE A 1 104 ? 14.504 -8.017 -16.449 1.00 87.69 104 ILE A C 1
ATOM 777 O O . ILE A 1 104 ? 13.662 -8.890 -16.659 1.00 87.69 104 ILE A O 1
ATOM 781 N N . VAL A 1 105 ? 15.197 -7.434 -17.417 1.00 84.06 105 VAL A N 1
ATOM 782 C CA . VAL A 1 105 ? 14.983 -7.711 -18.830 1.00 84.06 105 VAL A CA 1
ATOM 783 C C . VAL A 1 105 ? 16.260 -8.247 -19.454 1.00 84.06 105 VAL A C 1
ATOM 785 O O . VAL A 1 105 ? 17.377 -7.895 -19.082 1.00 84.06 105 VAL A O 1
ATOM 788 N N . THR A 1 106 ? 16.099 -9.157 -20.403 1.00 78.50 106 THR A N 1
ATOM 789 C CA . THR A 1 106 ? 17.211 -9.691 -21.186 1.00 78.50 106 THR A CA 1
ATOM 790 C C . THR A 1 106 ? 17.063 -9.180 -22.606 1.00 78.50 106 THR A C 1
ATOM 792 O O . THR A 1 106 ? 15.967 -9.232 -23.158 1.00 78.50 106 THR A O 1
ATOM 795 N N . GLU A 1 107 ? 18.157 -8.728 -23.208 1.00 66.50 107 GLU A N 1
ATOM 796 C CA . GLU A 1 107 ? 18.239 -8.271 -24.599 1.00 66.50 107 GLU A CA 1
ATOM 797 C C . GLU A 1 107 ? 18.022 -9.433 -25.595 1.00 66.50 107 GLU A C 1
ATOM 799 O O . GLU A 1 107 ? 18.931 -9.913 -26.272 1.00 66.50 107 GLU A O 1
ATOM 804 N N . ARG A 1 108 ? 16.803 -9.975 -25.644 1.00 56.94 108 ARG A N 1
ATOM 805 C CA . ARG A 1 108 ? 16.351 -10.956 -26.638 1.00 56.94 108 ARG A CA 1
ATOM 806 C C . ARG A 1 108 ? 15.158 -10.364 -27.386 1.00 56.94 108 ARG A C 1
ATOM 808 O O . ARG A 1 108 ? 14.030 -10.493 -26.929 1.00 56.94 108 ARG A O 1
ATOM 815 N N . GLY A 1 109 ? 15.412 -9.748 -28.542 1.00 51.81 109 GLY A N 1
ATOM 816 C CA . GLY A 1 109 ? 14.378 -9.267 -29.473 1.00 51.81 109 GLY A CA 1
ATOM 817 C C . GLY A 1 109 ? 14.303 -7.743 -29.631 1.00 51.81 109 GLY A C 1
ATOM 818 O O . GLY A 1 109 ? 15.062 -7.007 -29.012 1.00 51.81 109 GLY A O 1
ATOM 819 N N . GLU A 1 110 ? 13.370 -7.276 -30.470 1.00 52.91 110 GLU A N 1
ATOM 820 C CA . GLU A 1 110 ? 13.197 -5.865 -30.886 1.00 52.91 110 GLU A CA 1
ATOM 821 C C . GLU A 1 110 ? 12.693 -4.909 -29.780 1.00 52.91 110 GLU A C 1
ATOM 823 O O . GLU A 1 110 ? 12.605 -3.703 -30.008 1.00 52.91 110 GLU A O 1
ATOM 828 N N . ALA A 1 111 ? 12.372 -5.425 -28.587 1.00 58.16 111 ALA A N 1
ATOM 829 C CA . ALA A 1 111 ? 11.747 -4.678 -27.489 1.00 58.16 111 ALA A CA 1
ATOM 830 C C . ALA A 1 111 ? 12.718 -3.825 -26.647 1.00 58.16 111 ALA A C 1
ATOM 832 O O . ALA A 1 111 ? 12.271 -3.036 -25.811 1.00 58.16 111 ALA A O 1
ATOM 833 N N . ILE A 1 112 ? 14.032 -3.998 -26.837 1.00 65.19 112 ILE A N 1
ATOM 834 C CA . ILE A 1 112 ? 15.074 -3.254 -26.122 1.00 65.19 112 ILE A CA 1
ATOM 835 C C . ILE A 1 112 ? 16.008 -2.627 -27.148 1.00 65.19 112 ILE A C 1
ATOM 837 O O . ILE A 1 112 ? 16.573 -3.328 -27.985 1.00 65.19 112 ILE A O 1
ATOM 841 N N . ARG A 1 113 ? 16.177 -1.305 -27.082 1.00 69.31 113 ARG A N 1
ATOM 842 C CA . ARG A 1 113 ? 17.106 -0.562 -27.947 1.00 69.31 113 ARG A CA 1
ATOM 843 C C . ARG A 1 113 ? 18.123 0.168 -27.093 1.00 69.31 113 ARG A C 1
ATOM 845 O O . ARG A 1 113 ? 17.736 0.908 -26.195 1.00 69.31 113 ARG A O 1
ATOM 852 N N . ILE A 1 114 ? 19.406 -0.047 -27.359 1.00 69.88 114 ILE A N 1
ATOM 853 C CA . ILE A 1 114 ? 20.489 0.687 -26.704 1.00 69.88 114 ILE A CA 1
ATOM 854 C C . ILE A 1 114 ? 21.040 1.692 -27.707 1.00 69.88 114 ILE A C 1
ATOM 856 O O . ILE A 1 114 ? 21.636 1.312 -28.712 1.00 69.88 114 ILE A O 1
ATOM 860 N N . ASP A 1 115 ? 20.848 2.970 -27.411 1.00 66.56 115 ASP A N 1
ATOM 861 C CA . ASP A 1 115 ? 21.303 4.086 -28.228 1.00 66.56 115 ASP A CA 1
ATOM 862 C C . ASP A 1 115 ? 22.427 4.846 -27.517 1.00 66.56 115 ASP A C 1
ATOM 864 O O . ASP A 1 115 ? 22.556 4.827 -26.291 1.00 66.56 115 ASP A O 1
ATOM 868 N N . VAL A 1 116 ? 23.258 5.546 -28.289 1.00 59.97 116 VAL A N 1
ATOM 869 C CA . VAL A 1 116 ? 24.276 6.456 -27.751 1.00 59.97 116 VAL A CA 1
ATOM 870 C C . VAL A 1 116 ? 23.852 7.885 -28.062 1.00 59.97 116 VAL A C 1
ATOM 872 O O . VAL A 1 116 ? 23.905 8.320 -29.211 1.00 59.97 116 VAL A O 1
ATOM 875 N N . LEU A 1 117 ? 23.457 8.632 -27.033 1.00 52.50 117 LEU A N 1
ATOM 876 C CA . LEU A 1 117 ? 23.003 10.020 -27.130 1.00 52.50 117 LEU A CA 1
ATOM 877 C C . LEU A 1 117 ? 23.985 10.930 -26.394 1.00 52.50 117 LEU A C 1
ATOM 879 O O . LEU A 1 117 ? 24.236 10.769 -25.202 1.00 52.50 117 LEU A O 1
ATOM 883 N N . GLY A 1 118 ? 24.596 11.877 -27.111 1.00 47.28 118 GLY A N 1
ATOM 884 C CA . GLY A 1 118 ? 25.515 12.856 -26.511 1.00 47.28 118 GLY A CA 1
ATOM 885 C C . GLY A 1 118 ? 26.734 12.254 -25.791 1.00 47.28 118 GLY A C 1
ATOM 886 O O . GLY A 1 118 ? 27.313 12.917 -24.936 1.00 47.28 118 GLY A O 1
ATOM 887 N N . GLY A 1 119 ? 27.118 11.012 -26.114 1.00 53.03 119 GLY A N 1
ATOM 888 C CA . GLY A 1 119 ? 28.211 10.278 -25.460 1.00 53.03 119 GLY A CA 1
ATOM 889 C C . GLY A 1 119 ? 27.793 9.426 -24.253 1.00 53.03 119 GLY A C 1
ATOM 890 O O . GLY A 1 119 ? 28.647 8.767 -23.663 1.00 53.03 119 GLY A O 1
ATOM 891 N N . THR A 1 120 ? 26.505 9.395 -23.902 1.00 54.06 120 THR A N 1
ATOM 892 C CA . THR A 1 120 ? 25.942 8.541 -22.845 1.00 54.06 120 THR A CA 1
ATOM 893 C C . THR A 1 120 ? 25.094 7.434 -23.469 1.00 54.06 120 THR A C 1
ATOM 895 O O . THR A 1 120 ? 24.363 7.673 -24.429 1.00 54.06 120 THR A O 1
ATOM 898 N N . GLN A 1 121 ? 25.213 6.210 -22.953 1.00 69.56 121 GLN A N 1
ATOM 899 C CA . GLN A 1 121 ? 24.368 5.102 -23.395 1.00 69.56 121 GLN A CA 1
ATOM 900 C C . GLN A 1 121 ? 22.981 5.235 -22.759 1.00 69.56 121 GLN A C 1
ATOM 902 O O . GLN A 1 121 ? 22.863 5.537 -21.570 1.00 69.56 121 GLN A O 1
ATOM 907 N N . VAL A 1 122 ? 21.941 5.001 -23.546 1.00 75.69 122 VAL A N 1
ATOM 908 C CA . VAL A 1 122 ? 20.536 5.058 -23.136 1.00 75.69 122 VAL A CA 1
ATOM 909 C C . VAL A 1 122 ? 19.883 3.749 -23.551 1.00 75.69 122 VAL A C 1
ATOM 911 O O . VAL A 1 122 ? 20.059 3.305 -24.681 1.00 75.69 122 VAL A O 1
ATOM 914 N N . ALA A 1 123 ? 19.144 3.124 -22.643 1.00 75.00 123 ALA A N 1
ATOM 915 C CA . ALA A 1 123 ? 18.325 1.960 -22.936 1.00 75.00 123 ALA A CA 1
ATOM 916 C C . ALA A 1 123 ? 16.864 2.396 -23.090 1.00 75.00 123 ALA A C 1
ATOM 918 O O . ALA A 1 123 ? 16.324 3.095 -22.236 1.00 75.00 123 ALA A O 1
ATOM 919 N N . THR A 1 124 ? 16.224 1.968 -24.171 1.00 78.00 124 THR A N 1
ATOM 920 C CA . THR A 1 124 ? 14.781 2.064 -24.380 1.00 78.00 124 THR A CA 1
ATOM 921 C C . THR A 1 124 ? 14.184 0.697 -24.095 1.00 78.00 124 THR A C 1
ATOM 923 O O . THR A 1 124 ? 14.482 -0.255 -24.815 1.00 78.00 124 THR A O 1
ATOM 926 N N . VAL A 1 125 ? 13.358 0.597 -23.057 1.00 73.94 125 VAL A N 1
ATOM 927 C CA . VAL A 1 125 ? 12.639 -0.624 -22.677 1.00 73.94 125 VAL A CA 1
ATOM 928 C C . VAL A 1 125 ? 11.152 -0.297 -22.702 1.00 73.94 125 VAL A C 1
ATOM 930 O O . VAL A 1 125 ? 10.718 0.587 -21.972 1.00 73.94 125 VAL A O 1
ATOM 933 N N . ARG A 1 126 ? 10.374 -0.966 -23.568 1.00 72.31 126 ARG A N 1
ATOM 934 C CA . ARG A 1 126 ? 8.922 -0.717 -23.734 1.00 72.31 126 ARG A CA 1
ATOM 935 C C . ARG A 1 126 ? 8.586 0.776 -23.924 1.00 72.31 126 ARG A C 1
ATOM 937 O O . ARG A 1 126 ? 7.783 1.334 -23.186 1.00 72.31 126 ARG A O 1
ATOM 944 N N . GLU A 1 127 ? 9.260 1.433 -24.869 1.00 69.62 127 GLU A N 1
ATOM 945 C CA . GLU A 1 127 ? 9.149 2.881 -25.156 1.00 69.62 127 GLU A CA 1
ATOM 946 C C . GLU A 1 127 ? 9.608 3.833 -24.028 1.00 69.62 127 GLU A C 1
ATOM 948 O O . GLU A 1 127 ? 9.639 5.050 -24.215 1.00 69.62 127 GLU A O 1
ATOM 953 N N . ARG A 1 128 ? 10.065 3.317 -22.878 1.00 68.56 128 ARG A N 1
ATOM 954 C CA . ARG A 1 128 ? 10.651 4.118 -21.797 1.00 68.56 128 ARG A CA 1
ATOM 955 C C . ARG A 1 128 ? 12.164 4.226 -21.972 1.00 68.56 128 ARG A C 1
ATOM 957 O O . ARG A 1 128 ? 12.881 3.231 -21.866 1.00 68.56 128 ARG A O 1
ATOM 964 N N . ARG A 1 129 ? 12.656 5.442 -22.223 1.00 74.44 129 ARG A N 1
ATOM 965 C CA . ARG A 1 129 ? 14.094 5.747 -22.297 1.00 74.44 129 ARG A CA 1
ATOM 966 C C . ARG A 1 129 ? 14.674 5.995 -20.917 1.00 74.44 129 ARG A C 1
ATOM 968 O O . ARG A 1 129 ? 14.090 6.703 -20.101 1.00 74.44 129 ARG A O 1
ATOM 975 N N . MET A 1 130 ? 15.823 5.385 -20.666 1.00 80.44 130 MET A N 1
ATOM 976 C CA . MET A 1 130 ? 16.475 5.375 -19.367 1.00 80.44 130 MET A CA 1
ATOM 977 C C . MET A 1 130 ? 17.992 5.429 -19.549 1.00 80.44 130 MET A C 1
ATOM 979 O O . MET A 1 130 ? 18.516 4.746 -20.433 1.00 80.44 130 MET A O 1
ATOM 983 N N . PRO A 1 131 ? 18.736 6.169 -18.712 1.00 81.06 131 PRO A N 1
ATOM 984 C CA . PRO A 1 131 ? 20.191 6.106 -18.733 1.00 81.06 131 PRO A CA 1
ATOM 985 C C . PRO A 1 131 ? 20.666 4.664 -18.530 1.00 81.06 131 PRO A C 1
ATOM 987 O O . PRO A 1 131 ? 20.180 3.971 -17.635 1.00 81.06 131 PRO A O 1
ATOM 990 N N . LEU A 1 132 ? 21.611 4.212 -19.352 1.00 84.88 132 LEU A N 1
ATOM 991 C CA . LEU A 1 132 ? 22.221 2.894 -19.227 1.00 84.88 132 LEU A CA 1
ATOM 992 C C . LEU A 1 132 ? 23.554 3.013 -18.488 1.00 84.88 132 LEU A C 1
ATOM 994 O O . LEU A 1 132 ? 24.479 3.696 -18.930 1.00 84.88 132 LEU A O 1
ATOM 998 N N . LEU A 1 133 ? 23.663 2.296 -17.376 1.00 86.19 133 LEU A N 1
ATOM 999 C CA . LEU A 1 133 ? 24.861 2.201 -16.562 1.00 86.19 133 LEU A CA 1
ATOM 1000 C C . LEU A 1 133 ? 25.398 0.773 -16.610 1.00 86.19 133 LEU A C 1
ATOM 1002 O O . LEU A 1 133 ? 24.727 -0.165 -16.200 1.00 86.19 133 LEU A O 1
ATOM 1006 N N . ALA A 1 134 ? 26.624 0.583 -17.091 1.00 87.50 134 ALA A N 1
ATOM 1007 C CA . ALA A 1 134 ? 27.270 -0.726 -17.052 1.00 87.50 134 ALA A CA 1
ATOM 1008 C C . ALA A 1 134 ? 27.968 -0.937 -15.704 1.00 87.50 134 ALA A C 1
ATOM 1010 O O . ALA A 1 134 ? 28.915 -0.214 -15.382 1.00 87.50 134 ALA A O 1
ATOM 1011 N N . LEU A 1 135 ? 27.552 -1.961 -14.947 1.00 90.75 135 LEU A N 1
ATOM 1012 C CA . LEU A 1 135 ? 28.099 -2.245 -13.617 1.00 90.75 135 LEU A CA 1
ATOM 1013 C C . LEU A 1 135 ? 29.616 -2.479 -13.663 1.00 90.75 135 LEU A C 1
ATOM 1015 O O . LEU A 1 135 ? 30.353 -1.965 -12.828 1.00 90.75 135 LEU A O 1
ATOM 1019 N N . ALA A 1 136 ? 30.099 -3.210 -14.672 1.00 87.62 136 ALA A N 1
ATOM 1020 C CA . ALA A 1 136 ? 31.530 -3.449 -14.863 1.00 87.62 136 ALA A CA 1
ATOM 1021 C C . ALA A 1 136 ? 32.326 -2.144 -15.037 1.00 87.62 136 ALA A C 1
ATOM 1023 O O . ALA A 1 136 ? 33.384 -1.991 -14.432 1.00 87.62 136 ALA A O 1
ATOM 1024 N N . ASN A 1 137 ? 31.799 -1.187 -15.807 1.00 85.62 137 ASN A N 1
ATOM 1025 C CA . ASN A 1 137 ? 32.472 0.087 -16.058 1.00 85.62 137 ASN A CA 1
ATOM 1026 C C . ASN A 1 137 ? 32.479 0.963 -14.805 1.00 85.62 137 ASN A C 1
ATOM 1028 O O . ASN A 1 137 ? 33.508 1.548 -14.479 1.00 85.62 137 ASN A O 1
ATOM 1032 N N . LEU A 1 138 ? 31.352 1.018 -14.087 1.00 85.44 138 LEU A N 1
ATOM 1033 C CA . LEU A 1 138 ? 31.232 1.790 -12.851 1.00 85.44 138 LEU A CA 1
ATOM 1034 C C . LEU A 1 138 ? 32.205 1.296 -11.773 1.00 85.44 138 LEU A C 1
ATOM 1036 O O . LEU A 1 138 ? 32.795 2.099 -11.055 1.00 85.44 138 LEU A O 1
ATOM 1040 N N . LEU A 1 139 ? 32.389 -0.022 -11.677 1.00 87.81 139 LEU A N 1
ATOM 1041 C CA . LEU A 1 139 ? 33.262 -0.647 -10.684 1.00 87.81 139 LEU A CA 1
ATOM 1042 C C . LEU A 1 139 ? 34.712 -0.835 -11.162 1.00 87.81 139 LEU A C 1
ATOM 1044 O O . LEU A 1 139 ? 35.540 -1.333 -10.401 1.00 87.81 139 LEU A O 1
ATOM 1048 N N . GLY A 1 140 ? 35.034 -0.460 -12.405 1.00 85.56 140 GLY A N 1
ATOM 1049 C CA . GLY A 1 140 ? 36.365 -0.654 -12.989 1.00 85.56 140 GLY A CA 1
ATOM 1050 C C . GLY A 1 140 ? 36.768 -2.128 -13.135 1.00 85.56 140 GLY A C 1
ATOM 1051 O O . GLY A 1 140 ? 37.947 -2.460 -13.026 1.00 85.56 140 GLY A O 1
ATOM 1052 N N . ILE A 1 141 ? 35.802 -3.026 -13.340 1.00 86.31 141 ILE A N 1
ATOM 1053 C CA . ILE A 1 141 ? 36.037 -4.467 -13.477 1.00 86.31 141 ILE A CA 1
ATOM 1054 C C . ILE A 1 141 ? 36.528 -4.757 -14.896 1.00 86.31 141 ILE A C 1
ATOM 1056 O O . ILE A 1 141 ? 35.807 -4.549 -15.872 1.00 86.31 141 ILE A O 1
ATOM 1060 N N . GLU A 1 142 ? 37.747 -5.287 -15.012 1.00 75.88 142 GLU A N 1
ATOM 1061 C CA . GLU A 1 142 ? 38.293 -5.723 -16.297 1.00 75.88 142 GLU A CA 1
ATOM 1062 C C . GLU A 1 142 ? 37.459 -6.868 -16.880 1.00 75.88 142 GLU A C 1
ATOM 1064 O O . GLU A 1 142 ? 37.377 -7.978 -16.337 1.00 75.88 142 GLU A O 1
ATOM 1069 N N . ARG A 1 143 ? 36.852 -6.600 -18.033 1.00 64.00 143 ARG A N 1
ATOM 1070 C CA . ARG A 1 143 ? 36.173 -7.610 -18.832 1.00 64.00 143 ARG A CA 1
ATOM 1071 C C . ARG A 1 143 ? 37.218 -8.422 -19.598 1.00 64.00 143 ARG A C 1
ATOM 1073 O O . ARG A 1 143 ? 38.033 -7.883 -20.338 1.00 64.00 143 ARG A O 1
ATOM 1080 N N . GLY A 1 144 ? 37.233 -9.740 -19.392 1.00 54.75 144 GLY A N 1
ATOM 1081 C CA . GLY A 1 144 ? 38.162 -10.621 -20.101 1.00 54.75 144 GLY A CA 1
ATOM 1082 C C . GLY A 1 144 ? 37.866 -10.685 -21.611 1.00 54.75 144 GLY A C 1
ATOM 1083 O O . GLY A 1 144 ? 36.716 -10.483 -22.010 1.00 54.75 144 GLY A O 1
ATOM 1084 N N . PRO A 1 145 ? 38.841 -11.090 -22.451 1.00 43.03 145 PRO A N 1
ATOM 1085 C CA . PRO A 1 145 ? 38.758 -11.086 -23.925 1.00 43.03 145 PRO A CA 1
ATOM 1086 C C . PRO A 1 145 ? 37.706 -12.037 -24.543 1.00 43.03 145 PRO A C 1
ATOM 1088 O O . PRO A 1 145 ? 37.693 -12.258 -25.749 1.00 43.03 145 PRO A O 1
ATOM 1091 N N . ARG A 1 146 ? 36.824 -12.636 -23.730 1.00 40.75 146 ARG A N 1
ATOM 1092 C CA . ARG A 1 146 ? 35.713 -13.507 -24.160 1.00 40.75 146 ARG A CA 1
ATOM 1093 C C . ARG A 1 146 ? 34.336 -12.831 -24.092 1.00 40.75 146 ARG A C 1
ATOM 1095 O O . ARG A 1 146 ? 33.350 -13.466 -24.458 1.00 40.75 146 ARG A O 1
ATOM 1102 N N . SER A 1 147 ? 34.269 -11.587 -23.619 1.00 43.78 147 SER A N 1
ATOM 1103 C CA . SER A 1 147 ? 33.016 -10.832 -23.458 1.00 43.78 147 SER A CA 1
ATOM 1104 C C . SER A 1 147 ? 32.611 -10.032 -24.703 1.00 43.78 147 SER A C 1
ATOM 1106 O O . SER A 1 147 ? 31.433 -9.747 -24.864 1.00 43.78 147 SER A O 1
ATOM 1108 N N . ASP A 1 148 ? 33.535 -9.814 -25.643 1.00 40.38 148 ASP A N 1
ATOM 1109 C CA . ASP A 1 148 ? 33.260 -9.098 -26.901 1.00 40.38 148 ASP A CA 1
ATOM 1110 C C . ASP A 1 148 ? 32.858 -10.039 -28.062 1.00 40.38 148 ASP A C 1
ATOM 1112 O O . ASP A 1 148 ? 32.575 -9.587 -29.167 1.00 40.38 148 ASP A O 1
ATOM 1116 N N . GLN A 1 149 ? 32.864 -11.365 -27.842 1.00 34.59 149 GLN A N 1
ATOM 1117 C CA . GLN A 1 149 ? 32.648 -12.387 -28.888 1.00 34.59 149 GLN A CA 1
ATOM 1118 C C . GLN A 1 149 ? 31.429 -13.292 -28.668 1.00 34.59 149 GLN A C 1
ATOM 1120 O O . GLN A 1 149 ? 31.269 -14.292 -29.367 1.00 34.59 149 GLN A O 1
ATOM 1125 N N . HIS A 1 150 ? 30.539 -12.952 -27.739 1.00 34.06 150 HIS A N 1
ATOM 1126 C CA . HIS A 1 150 ? 29.203 -13.534 -27.741 1.00 34.06 150 HIS A CA 1
ATOM 1127 C C . HIS A 1 150 ? 28.239 -12.472 -28.251 1.00 34.06 150 HIS A C 1
ATOM 1129 O O . HIS A 1 150 ? 28.039 -11.461 -27.589 1.00 34.06 150 HIS A O 1
ATOM 1135 N N . GLY A 1 151 ? 27.590 -12.731 -29.389 1.00 39.38 151 GLY A N 1
ATOM 1136 C CA . GLY A 1 151 ? 26.288 -12.137 -29.715 1.00 39.38 151 GLY A CA 1
ATOM 1137 C C . GLY A 1 151 ? 25.218 -12.627 -28.731 1.00 39.38 151 GLY A C 1
ATOM 1138 O O . GLY A 1 151 ? 24.245 -13.261 -29.126 1.00 39.38 151 GLY A O 1
ATOM 1139 N N . GLY A 1 152 ? 25.482 -12.450 -27.437 1.00 41.88 152 GLY A N 1
ATOM 1140 C CA . GLY A 1 152 ? 24.732 -12.964 -26.310 1.00 41.88 152 GLY A CA 1
ATOM 1141 C C . GLY A 1 152 ? 24.123 -11.795 -25.562 1.00 41.88 152 GLY A C 1
ATOM 1142 O O . GLY A 1 152 ? 24.840 -10.946 -25.051 1.00 41.88 152 GLY A O 1
ATOM 1143 N N . SER A 1 153 ? 22.800 -11.787 -25.538 1.00 57.34 153 SER A N 1
ATOM 1144 C CA . SER A 1 153 ? 21.927 -10.841 -24.861 1.00 57.34 153 SER A CA 1
ATOM 1145 C C . SER A 1 153 ? 22.487 -10.273 -23.557 1.00 57.34 153 SER A C 1
ATOM 1147 O O . SER A 1 153 ? 22.705 -11.022 -22.601 1.00 57.34 153 SER A O 1
ATOM 1149 N N . GLN A 1 154 ? 22.652 -8.955 -23.494 1.00 70.50 154 GLN A N 1
ATOM 1150 C CA . GLN A 1 154 ? 22.959 -8.239 -22.263 1.00 70.50 154 GLN A CA 1
ATOM 1151 C C . GLN A 1 154 ? 21.756 -8.299 -21.303 1.00 70.50 154 GLN A C 1
ATOM 1153 O O . GLN A 1 154 ? 20.605 -8.131 -21.716 1.00 70.50 154 GLN A O 1
ATOM 1158 N N . MET A 1 155 ? 21.994 -8.569 -20.014 1.00 85.12 155 MET A N 1
ATOM 1159 C CA . MET A 1 155 ? 20.947 -8.482 -18.989 1.00 85.12 155 MET A CA 1
ATOM 1160 C C . MET A 1 155 ? 20.913 -7.068 -18.416 1.00 85.12 155 MET A C 1
ATOM 1162 O O . MET A 1 155 ? 21.944 -6.519 -18.021 1.00 85.12 155 MET A O 1
ATOM 1166 N N . LEU A 1 156 ? 19.719 -6.489 -18.357 1.00 88.00 156 LEU A N 1
ATOM 1167 C CA . LEU A 1 156 ? 19.469 -5.184 -17.767 1.00 88.00 156 LEU A CA 1
ATOM 1168 C C . LEU A 1 156 ? 18.583 -5.361 -16.537 1.00 88.00 156 LEU A C 1
ATOM 1170 O O . LEU A 1 156 ? 17.517 -5.971 -16.598 1.00 88.00 156 LEU A O 1
ATOM 1174 N N . VAL A 1 157 ? 19.027 -4.804 -15.420 1.00 90.44 157 VAL A N 1
ATOM 1175 C CA . VAL A 1 157 ? 18.228 -4.648 -14.207 1.00 90.44 157 VAL A CA 1
ATOM 1176 C C . VAL A 1 157 ? 17.723 -3.213 -14.202 1.00 90.44 157 VAL A C 1
ATOM 1178 O O . VAL A 1 157 ? 18.522 -2.281 -14.180 1.00 90.44 157 VAL A O 1
ATOM 1181 N N . ILE A 1 158 ? 16.413 -3.021 -14.273 1.00 90.62 158 ILE A N 1
ATOM 1182 C CA . ILE A 1 158 ? 15.790 -1.700 -14.230 1.00 90.62 158 ILE A CA 1
ATOM 1183 C C . ILE A 1 158 ? 15.691 -1.291 -12.766 1.00 90.62 158 ILE A C 1
ATOM 1185 O O . ILE A 1 158 ? 14.987 -1.927 -11.982 1.00 90.62 158 ILE A O 1
ATOM 1189 N N . VAL A 1 159 ? 16.457 -0.270 -12.390 1.00 86.56 159 VAL A N 1
ATOM 1190 C CA . VAL A 1 159 ? 16.614 0.169 -11.004 1.00 86.56 159 VAL A CA 1
ATOM 1191 C C . VAL A 1 159 ? 15.866 1.479 -10.792 1.00 86.56 159 VAL A C 1
ATOM 1193 O O . VAL A 1 159 ? 16.142 2.463 -11.483 1.00 86.56 159 VAL A O 1
ATOM 1196 N N . GLY A 1 160 ? 14.949 1.487 -9.826 1.00 80.75 160 GLY A N 1
ATOM 1197 C CA . GLY A 1 160 ? 14.208 2.664 -9.382 1.00 80.75 160 GLY A CA 1
ATOM 1198 C C . GLY A 1 160 ? 14.889 3.351 -8.198 1.00 80.75 160 GLY A C 1
ATOM 1199 O O . GLY A 1 160 ? 15.281 2.701 -7.224 1.00 80.75 160 GLY A O 1
ATOM 1200 N N . VAL A 1 161 ? 15.027 4.673 -8.282 1.00 76.12 161 VAL A N 1
ATOM 1201 C CA . VAL A 1 161 ? 15.507 5.563 -7.213 1.00 76.12 161 VAL A CA 1
ATOM 1202 C C . VAL A 1 161 ? 14.568 6.770 -7.089 1.00 76.12 161 VAL A C 1
ATOM 1204 O O . VAL A 1 161 ? 13.690 6.975 -7.923 1.00 76.12 161 VAL A O 1
ATOM 1207 N N . SER A 1 162 ? 14.717 7.582 -6.042 1.00 62.31 162 SER A N 1
ATOM 1208 C CA . SER A 1 162 ? 13.829 8.724 -5.770 1.00 62.31 162 SER A CA 1
ATOM 1209 C C . SER A 1 162 ? 13.744 9.733 -6.919 1.00 62.31 162 SER A C 1
ATOM 1211 O O . SER A 1 162 ? 12.699 10.346 -7.129 1.00 62.31 162 SER A O 1
ATOM 1213 N N . GLU A 1 163 ? 14.829 9.917 -7.670 1.00 62.50 163 GLU A N 1
ATOM 1214 C CA . GLU A 1 163 ? 14.934 10.913 -8.739 1.00 62.50 163 GLU A CA 1
ATOM 1215 C C . GLU A 1 163 ? 14.507 10.385 -10.118 1.00 62.50 163 GLU A C 1
ATOM 1217 O O . GLU A 1 163 ? 14.426 11.168 -11.067 1.00 62.50 163 GLU A O 1
ATOM 1222 N N . GLY A 1 164 ? 14.253 9.081 -10.254 1.00 75.75 164 GLY A N 1
ATOM 1223 C CA . GLY A 1 164 ? 13.927 8.430 -11.520 1.00 75.75 164 GLY A CA 1
ATOM 1224 C C . GLY A 1 164 ? 14.434 6.993 -11.572 1.00 75.75 164 GLY A C 1
ATOM 1225 O O . GLY A 1 164 ? 14.733 6.385 -10.550 1.00 75.75 164 GLY A O 1
ATOM 1226 N N . SER A 1 165 ? 14.570 6.444 -12.776 1.00 83.69 165 SER A N 1
ATOM 1227 C CA . SER A 1 165 ? 15.025 5.061 -12.949 1.00 83.69 165 SER A CA 1
ATOM 1228 C C . SER A 1 165 ? 16.135 4.989 -13.989 1.00 83.69 165 SER A C 1
ATOM 1230 O O . SER A 1 165 ? 16.200 5.813 -14.907 1.00 83.69 165 SER A O 1
ATOM 1232 N N . TYR A 1 166 ? 17.009 3.995 -13.868 1.00 84.88 166 TYR A N 1
ATOM 1233 C CA . TYR A 1 166 ? 18.083 3.731 -14.827 1.00 84.88 166 TYR A CA 1
ATOM 1234 C C . TYR A 1 166 ? 18.228 2.234 -15.103 1.00 84.88 166 TYR A C 1
ATOM 1236 O O . TYR A 1 166 ? 17.854 1.390 -14.290 1.00 84.88 166 TYR A O 1
ATOM 1244 N N . ALA A 1 167 ? 18.754 1.898 -16.277 1.00 89.50 167 ALA A N 1
ATOM 1245 C CA . ALA A 1 167 ? 19.053 0.523 -16.639 1.00 89.50 167 ALA A CA 1
ATOM 1246 C C . ALA A 1 167 ? 20.466 0.180 -16.158 1.00 89.50 167 ALA A C 1
ATOM 1248 O O . ALA A 1 167 ? 21.437 0.818 -16.561 1.00 89.50 167 ALA A O 1
ATOM 1249 N N . LEU A 1 168 ? 20.599 -0.828 -15.302 1.00 91.19 168 LEU A N 1
ATOM 1250 C CA . LEU A 1 168 ? 21.879 -1.357 -14.851 1.00 91.19 168 LEU A CA 1
ATOM 1251 C C . LEU A 1 168 ? 22.227 -2.611 -15.653 1.00 91.19 168 LEU A C 1
ATOM 1253 O O . LEU A 1 168 ? 21.629 -3.672 -15.491 1.00 91.19 168 LEU A O 1
ATOM 1257 N N . ALA A 1 169 ? 23.231 -2.492 -16.505 1.00 89.44 169 ALA A N 1
ATOM 1258 C CA . ALA A 1 169 ? 23.765 -3.592 -17.281 1.00 89.44 169 ALA A CA 1
ATOM 1259 C C . ALA A 1 169 ? 24.655 -4.504 -16.427 1.00 89.44 169 ALA A C 1
ATOM 1261 O O . ALA A 1 169 ? 25.683 -4.065 -15.896 1.00 89.44 169 ALA A O 1
ATOM 1262 N N . VAL A 1 170 ? 24.284 -5.782 -16.365 1.00 89.81 170 VAL A N 1
ATOM 1263 C CA . VAL A 1 170 ? 24.985 -6.843 -15.630 1.00 89.81 170 VAL A CA 1
ATOM 1264 C C . VAL A 1 170 ? 25.266 -8.031 -16.549 1.00 89.81 170 VAL A C 1
ATOM 1266 O O . VAL A 1 170 ? 24.614 -8.203 -17.578 1.00 89.81 170 VAL A O 1
ATOM 1269 N N . ASP A 1 171 ? 26.240 -8.863 -16.186 1.00 85.50 171 ASP A N 1
ATOM 1270 C CA . ASP A 1 171 ? 26.597 -10.019 -17.012 1.00 85.50 171 ASP A CA 1
ATOM 1271 C C . ASP A 1 171 ? 25.602 -11.166 -16.796 1.00 85.50 171 ASP A C 1
ATOM 1273 O O . ASP A 1 171 ? 25.245 -11.877 -17.733 1.00 85.50 171 ASP A O 1
ATOM 1277 N N . THR A 1 172 ? 25.152 -11.357 -15.551 1.00 85.50 172 THR A N 1
ATOM 1278 C CA . THR A 1 172 ? 24.177 -12.393 -15.182 1.00 85.50 172 THR A CA 1
ATOM 1279 C C . THR A 1 172 ? 23.332 -11.961 -13.989 1.00 85.50 172 THR A C 1
ATOM 1281 O O . THR A 1 172 ? 23.812 -11.264 -13.097 1.00 85.50 172 THR A O 1
ATOM 1284 N N . VAL A 1 173 ? 22.089 -12.428 -13.943 1.00 88.31 173 VAL A N 1
ATOM 1285 C CA . VAL A 1 173 ? 21.244 -12.434 -12.745 1.00 88.31 173 VAL A CA 1
ATOM 1286 C C . VAL A 1 173 ? 21.160 -13.879 -12.264 1.00 88.31 173 VAL A C 1
ATOM 1288 O O . VAL A 1 173 ? 20.914 -14.774 -13.070 1.00 88.31 173 VAL A O 1
ATOM 1291 N N . LEU A 1 174 ? 21.450 -14.111 -10.984 1.00 86.12 174 LEU A N 1
ATOM 1292 C CA . LEU A 1 174 ? 21.620 -15.448 -10.419 1.00 86.12 174 LEU A CA 1
ATOM 1293 C C . LEU A 1 174 ? 20.366 -15.909 -9.674 1.00 86.12 174 LEU A C 1
ATOM 1295 O O . LEU A 1 174 ? 19.639 -16.747 -10.196 1.00 86.12 174 LEU A O 1
ATOM 1299 N N . ASP A 1 175 ? 20.130 -15.383 -8.472 1.00 82.31 175 ASP A N 1
ATOM 1300 C CA . ASP A 1 175 ? 19.039 -15.828 -7.601 1.00 82.31 175 ASP A CA 1
ATOM 1301 C C . ASP A 1 175 ? 18.560 -14.704 -6.668 1.00 82.31 175 ASP A C 1
ATOM 1303 O O . ASP A 1 175 ? 19.211 -13.660 -6.545 1.00 82.31 175 ASP A O 1
ATOM 1307 N N . ASN A 1 176 ? 17.418 -14.920 -6.021 1.00 88.12 176 ASN A N 1
ATOM 1308 C CA . ASN A 1 176 ? 16.903 -14.099 -4.931 1.00 88.12 176 ASN A CA 1
ATOM 1309 C C . ASN A 1 176 ? 17.298 -14.731 -3.593 1.00 88.12 176 ASN A C 1
ATOM 1311 O O . ASN A 1 176 ? 16.925 -15.867 -3.309 1.00 88.12 176 ASN A O 1
ATOM 1315 N N . GLU A 1 177 ? 18.024 -13.987 -2.763 1.00 87.31 177 GLU A N 1
ATOM 1316 C CA . GLU A 1 177 ? 18.484 -14.453 -1.457 1.00 87.31 177 GLU A CA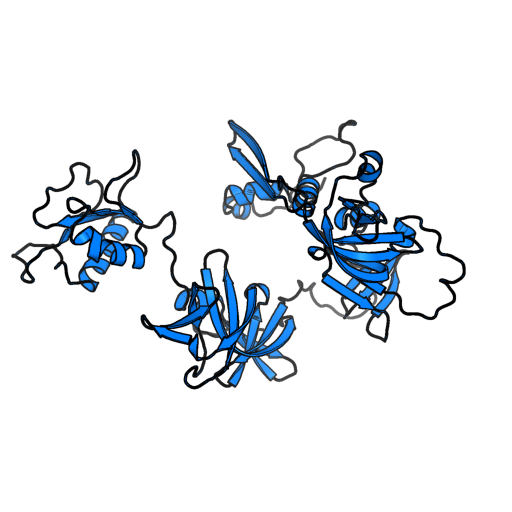 1
ATOM 1317 C C . GLU A 1 177 ? 18.070 -13.483 -0.343 1.00 87.31 177 GLU A C 1
ATOM 1319 O O . GLU A 1 177 ? 18.076 -12.258 -0.503 1.00 87.31 177 GLU A O 1
ATOM 1324 N N . GLU A 1 178 ? 17.745 -14.037 0.824 1.00 89.00 178 GLU A N 1
ATOM 1325 C CA . GLU A 1 178 ? 17.621 -13.273 2.063 1.00 89.00 178 GLU A CA 1
ATOM 1326 C C . GLU A 1 178 ? 19.001 -13.131 2.705 1.00 89.00 178 GLU A C 1
ATOM 1328 O O . GLU A 1 178 ? 19.559 -14.074 3.267 1.00 89.00 178 GLU A O 1
ATOM 1333 N N . LEU A 1 179 ? 19.578 -11.936 2.603 1.00 86.25 179 LEU A N 1
ATOM 1334 C CA . LEU A 1 179 ? 20.960 -11.684 2.985 1.00 86.25 179 LEU A CA 1
ATOM 1335 C C . LEU A 1 179 ? 21.031 -10.883 4.275 1.00 86.25 179 LEU A C 1
ATOM 1337 O O . LEU A 1 179 ? 20.401 -9.837 4.423 1.00 86.25 179 LEU A O 1
ATOM 1341 N N . VAL A 1 180 ? 21.877 -11.339 5.196 1.00 87.44 180 VAL A N 1
ATOM 1342 C CA . VAL A 1 180 ? 22.227 -10.569 6.389 1.00 87.44 180 VAL A CA 1
ATOM 1343 C C . VAL A 1 180 ? 23.253 -9.509 6.016 1.00 87.44 180 VAL A C 1
ATOM 1345 O O . VAL A 1 180 ? 24.400 -9.835 5.695 1.00 87.44 180 VAL A O 1
ATOM 1348 N N . ILE A 1 181 ? 22.865 -8.242 6.100 1.00 85.94 181 ILE A N 1
ATOM 1349 C CA . ILE A 1 181 ? 23.732 -7.121 5.743 1.00 85.94 181 ILE A CA 1
ATOM 1350 C C . ILE A 1 181 ? 24.422 -6.563 6.985 1.00 85.94 181 ILE A C 1
ATOM 1352 O O . ILE A 1 181 ? 23.817 -6.330 8.031 1.00 85.94 181 ILE A O 1
ATOM 1356 N N . LYS A 1 182 ? 25.728 -6.345 6.857 1.00 82.75 182 LYS A N 1
ATOM 1357 C CA . LYS A 1 182 ? 26.572 -5.674 7.845 1.00 82.75 182 LYS A CA 1
ATOM 1358 C C . LYS A 1 182 ? 27.235 -4.468 7.184 1.00 82.75 182 LYS A C 1
ATOM 1360 O O . LYS A 1 182 ? 27.532 -4.528 5.991 1.00 82.75 182 LYS A O 1
ATOM 1365 N N . PRO A 1 183 ? 27.530 -3.391 7.926 1.00 73.94 183 PRO A N 1
ATOM 1366 C CA . PRO A 1 183 ? 28.317 -2.299 7.373 1.00 73.94 183 PRO A CA 1
ATOM 1367 C C . PRO A 1 183 ? 29.685 -2.820 6.904 1.00 73.94 183 PRO A C 1
ATOM 1369 O O . PRO A 1 183 ? 30.329 -3.627 7.585 1.00 73.94 183 PRO A O 1
ATOM 1372 N N . ALA A 1 184 ? 30.115 -2.376 5.721 1.00 80.00 184 ALA A N 1
ATOM 1373 C CA . ALA A 1 184 ? 31.472 -2.607 5.240 1.00 80.00 184 ALA A CA 1
ATOM 1374 C C . ALA A 1 184 ? 32.458 -1.666 5.957 1.00 80.00 184 ALA A C 1
ATOM 1376 O O . ALA A 1 184 ? 32.071 -0.831 6.779 1.00 80.00 184 ALA A O 1
ATOM 1377 N N . SER A 1 185 ? 33.755 -1.788 5.660 1.00 79.38 185 SER A N 1
ATOM 1378 C CA . SER A 1 185 ? 34.740 -0.871 6.239 1.00 79.38 185 SER A CA 1
ATOM 1379 C C . SER A 1 185 ? 34.439 0.585 5.831 1.00 79.38 185 SER A C 1
ATOM 1381 O O . SER A 1 185 ? 33.974 0.821 4.712 1.00 79.38 185 SER A O 1
ATOM 1383 N N . PRO A 1 186 ? 34.735 1.587 6.682 1.00 68.50 186 PRO A N 1
ATOM 1384 C CA . PRO A 1 186 ? 34.468 2.991 6.357 1.00 68.50 186 PRO A CA 1
ATOM 1385 C C . PRO A 1 186 ? 35.085 3.447 5.029 1.00 68.50 186 PRO A C 1
ATOM 1387 O O . PRO A 1 186 ? 34.486 4.247 4.315 1.00 68.50 186 PRO A O 1
ATOM 1390 N N . ALA A 1 187 ? 36.252 2.905 4.664 1.00 73.19 187 ALA A N 1
ATOM 1391 C CA . ALA A 1 187 ? 36.901 3.185 3.385 1.00 73.19 187 ALA A CA 1
ATOM 1392 C C . ALA A 1 187 ? 36.059 2.718 2.183 1.00 73.19 187 ALA A C 1
ATOM 1394 O O . ALA A 1 187 ? 35.963 3.441 1.196 1.00 73.19 187 ALA A O 1
ATOM 1395 N N . VAL A 1 188 ? 35.409 1.552 2.285 1.00 76.06 188 VAL A N 1
ATOM 1396 C CA . VAL A 1 188 ? 34.507 1.023 1.248 1.00 76.06 188 VAL A CA 1
ATOM 1397 C C . VAL A 1 188 ? 33.219 1.838 1.195 1.00 76.06 188 VAL A C 1
ATOM 1399 O O . VAL A 1 188 ? 32.819 2.271 0.118 1.00 76.06 188 VAL A O 1
ATOM 1402 N N . MET A 1 189 ? 32.612 2.127 2.348 1.00 72.19 189 MET A N 1
ATOM 1403 C CA . MET A 1 189 ? 31.374 2.915 2.419 1.00 72.19 189 MET A CA 1
ATOM 1404 C C . MET A 1 189 ? 31.558 4.342 1.871 1.00 72.19 189 MET A C 1
ATOM 1406 O O . MET A 1 189 ? 30.660 4.891 1.243 1.00 72.19 189 MET A O 1
ATOM 1410 N N . THR A 1 190 ? 32.748 4.935 2.036 1.00 68.25 190 THR A N 1
ATOM 1411 C CA . THR A 1 190 ? 33.063 6.292 1.541 1.00 68.25 190 THR A CA 1
ATOM 1412 C C . THR A 1 190 ? 33.020 6.405 0.012 1.00 68.25 190 THR A C 1
ATOM 1414 O O . THR A 1 190 ? 32.905 7.514 -0.506 1.00 68.25 190 THR A O 1
ATOM 1417 N N . THR A 1 191 ? 33.089 5.286 -0.716 1.00 77.38 191 THR A N 1
ATOM 1418 C CA . THR A 1 191 ? 32.969 5.286 -2.184 1.00 77.38 191 THR A CA 1
ATOM 1419 C C . THR A 1 191 ? 31.576 5.689 -2.670 1.00 77.38 191 THR A C 1
ATOM 1421 O O . THR A 1 191 ? 31.451 6.116 -3.812 1.00 77.38 191 THR A O 1
ATOM 1424 N N . GLY A 1 192 ? 30.542 5.554 -1.827 1.00 70.88 192 GLY A N 1
ATOM 1425 C CA . GLY A 1 192 ? 29.151 5.825 -2.201 1.00 70.88 192 GLY A CA 1
ATOM 1426 C C . GLY A 1 192 ? 28.544 4.800 -3.166 1.00 70.88 192 GLY A C 1
ATOM 1427 O O . GLY A 1 192 ? 27.470 5.036 -3.693 1.00 70.88 192 GLY A O 1
ATOM 1428 N N . LEU A 1 193 ? 29.222 3.678 -3.427 1.00 82.06 193 LEU A N 1
ATOM 1429 C CA . LEU A 1 193 ? 28.748 2.632 -4.345 1.00 82.06 193 LEU A CA 1
ATOM 1430 C C . LEU A 1 193 ? 28.088 1.451 -3.621 1.00 82.06 193 LEU A C 1
ATOM 1432 O O . LEU A 1 193 ? 27.401 0.641 -4.243 1.00 82.06 193 LEU A O 1
ATOM 1436 N N . TYR A 1 194 ? 28.315 1.330 -2.312 1.00 86.06 194 TYR A N 1
ATOM 1437 C CA . TYR A 1 194 ? 27.930 0.166 -1.523 1.00 86.06 194 TYR A CA 1
ATOM 1438 C C . TYR A 1 194 ? 27.213 0.584 -0.244 1.00 86.06 194 TYR A C 1
ATOM 1440 O O . TYR A 1 194 ? 27.683 1.463 0.476 1.00 86.06 194 TYR A O 1
ATOM 1448 N N . ALA A 1 195 ? 26.132 -0.121 0.076 1.00 80.69 195 ALA A N 1
ATOM 1449 C CA . ALA A 1 195 ? 25.359 0.072 1.301 1.00 80.69 195 ALA A CA 1
ATOM 1450 C C . ALA A 1 195 ? 25.712 -0.931 2.407 1.00 80.69 195 ALA A C 1
ATOM 1452 O O . ALA A 1 195 ? 25.286 -0.792 3.553 1.00 80.69 195 ALA A O 1
ATOM 1453 N N . GLY A 1 196 ? 26.524 -1.938 2.091 1.00 85.38 196 GLY A N 1
ATOM 1454 C CA . GLY A 1 196 ? 27.002 -2.897 3.074 1.00 85.38 196 GLY A CA 1
ATOM 1455 C C . GLY A 1 196 ? 27.697 -4.094 2.446 1.00 85.38 196 GLY A C 1
ATOM 1456 O O . GLY A 1 196 ? 27.974 -4.139 1.249 1.00 85.38 196 GLY A O 1
ATOM 1457 N N . GLN A 1 197 ? 27.975 -5.079 3.286 1.00 89.19 197 GLN A N 1
ATOM 1458 C CA . GLN A 1 197 ? 28.563 -6.357 2.919 1.00 89.19 197 GLN A CA 1
ATOM 1459 C C . GLN A 1 197 ? 27.781 -7.502 3.554 1.00 89.19 197 GLN A C 1
ATOM 1461 O O . GLN A 1 197 ? 27.153 -7.349 4.604 1.00 89.19 197 GLN A O 1
ATOM 1466 N N . THR A 1 198 ? 27.878 -8.674 2.950 1.00 89.94 198 THR A N 1
ATOM 1467 C CA . THR A 1 198 ? 27.294 -9.906 3.464 1.00 89.94 198 THR A CA 1
ATOM 1468 C C . THR A 1 198 ? 28.215 -11.090 3.203 1.00 89.94 198 THR A C 1
ATOM 1470 O O . THR A 1 198 ? 29.107 -11.033 2.354 1.00 89.94 198 THR A O 1
ATOM 1473 N N . LEU A 1 199 ? 28.010 -12.157 3.967 1.00 88.75 199 LEU A N 1
ATOM 1474 C CA . LEU A 1 199 ? 28.655 -13.445 3.767 1.00 88.75 199 LEU A CA 1
ATOM 1475 C C . LEU A 1 199 ? 27.542 -14.496 3.669 1.00 88.75 199 LEU A C 1
ATOM 1477 O O . LEU A 1 199 ? 27.043 -14.919 4.711 1.00 88.75 199 LEU A O 1
ATOM 1481 N N . PRO A 1 200 ? 27.127 -14.866 2.447 1.00 82.38 200 PRO A N 1
ATOM 1482 C CA . PRO A 1 200 ? 26.138 -15.912 2.220 1.00 82.38 200 PRO A CA 1
ATOM 1483 C C . PRO A 1 200 ? 26.691 -17.290 2.593 1.00 82.38 200 PRO A C 1
ATOM 1485 O O . PRO A 1 200 ? 27.905 -17.471 2.733 1.00 82.38 200 PRO A O 1
ATOM 1488 N N . ASP A 1 201 ? 25.814 -18.292 2.622 1.00 77.94 201 ASP A N 1
ATOM 1489 C CA . ASP A 1 201 ? 26.162 -19.694 2.908 1.00 77.94 201 ASP A CA 1
ATOM 1490 C C . ASP A 1 201 ? 27.172 -20.288 1.912 1.00 77.94 201 ASP A C 1
ATOM 1492 O O . ASP A 1 201 ? 27.887 -21.241 2.221 1.00 77.94 201 ASP A O 1
ATOM 1496 N N . SER A 1 202 ? 27.295 -19.682 0.727 1.00 77.69 202 SER A N 1
ATOM 1497 C CA . SER A 1 202 ? 28.335 -20.011 -0.255 1.00 77.69 202 SER A CA 1
ATOM 1498 C C . SER A 1 202 ? 29.766 -19.732 0.232 1.00 77.69 202 SER A C 1
ATOM 1500 O O . SER A 1 202 ? 30.725 -20.189 -0.392 1.00 77.69 202 SER A O 1
ATOM 1502 N N . GLY A 1 203 ? 29.932 -18.973 1.322 1.00 80.25 203 GLY A N 1
ATOM 1503 C CA . GLY A 1 203 ? 31.225 -18.631 1.915 1.00 80.25 203 GLY A CA 1
ATOM 1504 C C . GLY A 1 203 ? 32.015 -17.562 1.155 1.00 80.25 203 GLY A C 1
ATOM 1505 O O . GLY A 1 203 ? 33.140 -17.245 1.545 1.00 80.25 203 GLY A O 1
ATOM 1506 N N . LEU A 1 204 ? 31.450 -16.987 0.089 1.00 83.19 204 LEU A N 1
ATOM 1507 C CA . LEU A 1 204 ? 32.069 -15.917 -0.693 1.00 83.19 204 LEU A CA 1
ATOM 1508 C C . LEU A 1 204 ? 31.469 -14.559 -0.299 1.00 83.19 204 LEU A C 1
ATOM 1510 O O . LEU A 1 204 ? 30.275 -14.357 -0.510 1.00 83.19 204 LEU A O 1
ATOM 1514 N N . PRO A 1 205 ? 32.259 -13.614 0.246 1.00 88.88 205 PRO A N 1
ATOM 1515 C CA . PRO A 1 205 ? 31.753 -12.291 0.595 1.00 88.88 205 PRO A CA 1
ATOM 1516 C C . PRO A 1 205 ? 31.174 -11.558 -0.619 1.00 88.88 205 PRO A C 1
ATOM 1518 O O . PRO A 1 205 ? 31.778 -11.562 -1.694 1.00 88.88 205 PRO A O 1
ATOM 1521 N N . MET A 1 206 ? 30.043 -10.881 -0.426 1.00 92.00 206 MET A N 1
ATOM 1522 C CA . MET A 1 206 ? 29.400 -10.044 -1.442 1.00 92.00 206 MET A CA 1
ATOM 1523 C C . MET A 1 206 ? 29.137 -8.643 -0.893 1.00 92.00 206 MET A C 1
ATOM 1525 O O . MET A 1 206 ? 28.914 -8.461 0.306 1.00 92.00 206 MET A O 1
ATOM 1529 N N . LEU A 1 207 ? 29.155 -7.648 -1.777 1.00 92.69 207 LEU A N 1
ATOM 1530 C CA . LEU A 1 207 ? 28.790 -6.273 -1.444 1.00 92.69 207 LEU A CA 1
ATOM 1531 C C . LEU A 1 207 ? 27.350 -5.996 -1.876 1.00 92.69 207 LEU A C 1
ATOM 1533 O O . LEU A 1 207 ? 26.935 -6.405 -2.962 1.00 92.69 207 LEU A O 1
ATOM 1537 N N . LEU A 1 208 ? 26.610 -5.292 -1.021 1.00 92.50 208 LEU A N 1
ATOM 1538 C CA . LEU A 1 208 ? 25.292 -4.754 -1.340 1.00 92.50 208 LEU A CA 1
ATOM 1539 C C . LEU A 1 208 ? 25.478 -3.422 -2.066 1.00 92.50 208 LEU A C 1
ATOM 1541 O O . LEU A 1 208 ? 26.088 -2.506 -1.511 1.00 92.50 208 LEU A O 1
ATOM 1545 N N . LEU A 1 209 ? 24.956 -3.316 -3.284 1.00 91.88 209 LEU A N 1
ATOM 1546 C CA . LEU A 1 209 ? 25.029 -2.102 -4.088 1.00 91.88 209 LEU A CA 1
ATOM 1547 C C . LEU A 1 209 ? 24.088 -1.028 -3.538 1.00 91.88 209 LEU A C 1
ATOM 1549 O O . LEU A 1 209 ? 22.928 -1.294 -3.215 1.00 91.88 209 LEU A O 1
ATOM 1553 N N . ASP A 1 210 ? 24.598 0.198 -3.460 1.00 86.44 210 ASP A N 1
ATOM 1554 C CA . ASP A 1 210 ? 23.785 1.378 -3.194 1.00 86.44 210 ASP A CA 1
ATOM 1555 C C . ASP A 1 210 ? 23.209 1.905 -4.508 1.00 86.44 210 ASP A C 1
ATOM 1557 O O . ASP A 1 210 ? 23.911 2.512 -5.307 1.00 86.44 210 ASP A O 1
ATOM 1561 N N . CYS A 1 211 ? 21.927 1.640 -4.758 1.00 86.69 211 CYS A N 1
ATOM 1562 C CA . CYS A 1 211 ? 21.281 1.988 -6.022 1.00 86.69 211 CYS A CA 1
ATOM 1563 C C . CYS A 1 211 ? 21.211 3.503 -6.258 1.00 86.69 211 CYS A C 1
ATOM 1565 O O . CYS A 1 211 ? 21.435 3.948 -7.386 1.00 86.69 211 CYS A O 1
ATOM 1567 N N . ALA A 1 212 ? 20.945 4.285 -5.208 1.00 76.25 212 ALA A N 1
ATOM 1568 C CA . ALA A 1 212 ? 20.914 5.744 -5.273 1.00 76.25 212 ALA A CA 1
ATOM 1569 C C . ALA A 1 212 ? 22.337 6.316 -5.326 1.00 76.25 212 ALA A C 1
ATOM 1571 O O . ALA A 1 212 ? 22.644 7.185 -6.146 1.00 76.25 212 ALA A O 1
ATOM 1572 N N . GLY A 1 213 ? 23.241 5.763 -4.516 1.00 75.94 213 GLY A N 1
ATOM 1573 C CA . GLY A 1 213 ? 24.658 6.103 -4.523 1.00 75.94 213 GLY A CA 1
ATOM 1574 C C . GLY A 1 213 ? 25.325 5.865 -5.882 1.00 75.94 213 GLY A C 1
ATOM 1575 O O . GLY A 1 213 ? 26.014 6.748 -6.392 1.00 75.94 213 GLY A O 1
ATOM 1576 N N . MET A 1 214 ? 25.041 4.738 -6.543 1.00 83.75 214 MET A N 1
ATOM 1577 C CA . MET A 1 214 ? 25.516 4.444 -7.900 1.00 83.75 214 MET A CA 1
ATOM 1578 C C . MET A 1 214 ? 25.017 5.465 -8.926 1.00 83.75 214 MET A C 1
ATOM 1580 O O . MET A 1 214 ? 25.811 5.922 -9.748 1.00 83.75 214 MET A O 1
ATOM 1584 N N . ALA A 1 215 ? 23.742 5.864 -8.867 1.00 77.69 215 ALA A N 1
ATOM 1585 C CA . ALA A 1 215 ? 23.199 6.900 -9.747 1.00 77.69 215 ALA A CA 1
ATOM 1586 C C . ALA A 1 215 ? 23.896 8.256 -9.536 1.00 77.69 215 ALA A C 1
ATOM 1588 O O . ALA A 1 215 ? 24.246 8.937 -10.504 1.00 77.69 215 ALA A O 1
ATOM 1589 N N . SER A 1 216 ? 24.156 8.611 -8.276 1.00 75.25 216 SER A N 1
ATOM 1590 C CA . SER A 1 216 ? 24.863 9.835 -7.892 1.00 75.25 216 SER A CA 1
ATOM 1591 C C . SER A 1 216 ? 26.323 9.840 -8.365 1.00 75.25 216 SER A C 1
ATOM 1593 O O . SER A 1 216 ? 26.759 10.788 -9.020 1.00 75.25 216 SER A O 1
ATOM 1595 N N . VAL A 1 217 ? 27.071 8.754 -8.126 1.00 74.00 217 VAL A N 1
ATOM 1596 C CA . VAL A 1 217 ? 28.477 8.610 -8.554 1.00 74.00 217 VAL A CA 1
ATOM 1597 C C . VAL A 1 217 ? 28.604 8.595 -10.077 1.00 74.00 217 VAL A C 1
ATOM 1599 O O . VAL A 1 217 ? 29.536 9.185 -10.623 1.00 74.00 217 VAL A O 1
ATOM 1602 N N . ALA A 1 218 ? 27.654 7.970 -10.775 1.00 73.56 218 ALA A N 1
ATOM 1603 C CA . ALA A 1 218 ? 27.592 7.982 -12.234 1.00 73.56 218 ALA A CA 1
ATOM 1604 C C . ALA A 1 218 ? 27.155 9.342 -12.816 1.00 73.56 218 ALA A C 1
ATOM 1606 O O . ALA A 1 218 ? 27.183 9.520 -14.034 1.00 73.56 218 ALA A O 1
ATOM 1607 N N . GLY A 1 219 ? 26.761 10.306 -11.973 1.00 70.56 219 GLY A N 1
ATOM 1608 C CA . GLY A 1 219 ? 26.318 11.629 -12.403 1.00 70.56 219 GLY A CA 1
ATOM 1609 C C . GLY A 1 219 ? 25.041 11.583 -13.241 1.00 70.56 219 GLY A C 1
ATOM 1610 O O . GLY A 1 219 ? 24.881 12.401 -14.154 1.00 70.56 219 GLY A O 1
ATOM 1611 N N . LEU A 1 220 ? 24.157 10.613 -12.975 1.00 73.56 220 LEU A N 1
ATOM 1612 C CA . LEU A 1 220 ? 22.928 10.447 -13.741 1.00 73.56 220 LEU A CA 1
ATOM 1613 C C . LEU A 1 220 ? 22.035 11.672 -13.551 1.00 73.56 220 LEU A C 1
ATOM 1615 O O . LEU A 1 220 ? 21.647 12.037 -12.445 1.00 73.56 220 LEU A O 1
ATOM 1619 N N . ASN A 1 221 ? 21.707 12.315 -14.667 1.00 61.75 221 ASN A N 1
ATOM 1620 C CA . ASN A 1 221 ? 20.743 13.399 -14.706 1.00 61.75 221 ASN A CA 1
ATOM 1621 C C . ASN A 1 221 ? 19.427 12.853 -15.249 1.00 61.75 221 ASN A C 1
ATOM 1623 O O . ASN A 1 221 ? 19.208 12.842 -16.458 1.00 61.75 221 ASN A O 1
ATOM 1627 N N . PHE A 1 222 ? 18.522 12.481 -14.347 1.00 65.88 222 PHE A N 1
ATOM 1628 C CA . PHE A 1 222 ? 17.154 12.055 -14.678 1.00 65.88 222 PHE A CA 1
ATOM 1629 C C . PHE A 1 222 ? 16.294 13.180 -15.293 1.00 65.88 222 PHE A C 1
ATOM 1631 O O . PHE A 1 222 ? 15.160 12.962 -15.694 1.00 65.88 222 PHE A O 1
ATOM 1638 N N . ASN A 1 223 ? 16.856 14.389 -15.402 1.00 47.22 223 ASN A N 1
ATOM 1639 C CA . ASN A 1 223 ? 16.219 15.595 -15.927 1.00 47.22 223 ASN A CA 1
ATOM 1640 C C . ASN A 1 223 ? 16.658 15.950 -17.369 1.00 47.22 223 ASN A C 1
ATOM 1642 O O . ASN A 1 223 ? 16.351 17.042 -17.841 1.00 47.22 223 ASN A O 1
ATOM 1646 N N . ARG A 1 224 ? 17.451 15.099 -18.050 1.00 44.31 224 ARG A N 1
ATOM 1647 C CA . ARG A 1 224 ? 18.059 15.421 -19.365 1.00 44.31 224 ARG A CA 1
ATOM 1648 C C . ARG A 1 224 ? 17.328 14.908 -20.610 1.00 44.31 224 ARG A C 1
ATOM 1650 O O . ARG A 1 224 ? 17.759 15.279 -21.693 1.00 44.31 224 ARG A O 1
ATOM 1657 N N . ASP A 1 225 ? 16.191 14.229 -20.477 1.00 42.28 225 ASP A N 1
ATOM 1658 C CA . ASP A 1 225 ? 15.330 13.867 -21.622 1.00 42.28 225 ASP A CA 1
ATOM 1659 C C . ASP A 1 225 ? 14.072 14.746 -21.743 1.00 42.28 225 ASP A C 1
ATOM 1661 O O . ASP A 1 225 ? 13.038 14.339 -22.261 1.00 42.28 225 ASP A O 1
ATOM 1665 N N . ALA A 1 226 ? 14.187 16.010 -21.327 1.00 39.28 226 ALA A N 1
ATOM 1666 C CA . ALA A 1 226 ? 13.283 17.083 -21.729 1.00 39.28 226 ALA A CA 1
ATOM 1667 C C . ALA A 1 226 ? 14.038 18.073 -22.637 1.00 39.28 226 ALA A C 1
ATOM 1669 O O . ALA A 1 226 ? 14.460 19.143 -22.203 1.00 39.28 226 ALA A O 1
ATOM 1670 N N . GLY A 1 227 ? 14.220 17.705 -23.908 1.00 34.38 227 GLY A N 1
ATOM 1671 C CA . GLY A 1 227 ? 14.496 18.665 -24.983 1.00 34.38 227 GLY A CA 1
ATOM 1672 C C . GLY A 1 227 ? 15.831 18.517 -25.716 1.00 34.38 227 GLY A C 1
ATOM 1673 O O . GLY A 1 227 ? 16.858 19.004 -25.251 1.00 34.38 227 GLY A O 1
ATOM 1674 N N . GLN A 1 228 ? 15.764 17.948 -26.926 1.00 36.34 228 GLN A N 1
ATOM 1675 C CA . GLN A 1 228 ? 16.343 18.467 -28.181 1.00 36.34 228 GLN A CA 1
ATOM 1676 C C . GLN A 1 228 ? 15.864 17.566 -29.338 1.00 36.34 228 GLN A C 1
ATOM 1678 O O . GLN A 1 228 ? 16.176 16.380 -29.366 1.00 36.34 228 GLN A O 1
ATOM 1683 N N . GLY A 1 229 ? 15.033 18.113 -30.233 1.00 31.34 229 GLY A N 1
ATOM 1684 C CA . GLY A 1 229 ? 14.275 17.362 -31.242 1.00 31.34 229 GLY A CA 1
ATOM 1685 C C . GLY A 1 229 ? 14.761 17.510 -32.683 1.00 31.34 229 GLY A C 1
ATOM 1686 O O . GLY A 1 229 ? 15.677 18.283 -32.945 1.00 31.34 229 GLY A O 1
ATOM 1687 N N . PHE A 1 230 ? 14.072 16.805 -33.588 1.00 30.47 230 PHE A N 1
ATOM 1688 C CA . PHE A 1 230 ? 13.843 17.197 -34.983 1.00 30.47 230 PHE A CA 1
ATOM 1689 C C . PHE A 1 230 ? 12.449 16.708 -35.431 1.00 30.47 230 PHE A C 1
ATOM 1691 O O . PHE A 1 230 ? 12.165 15.519 -35.343 1.00 30.47 230 PHE A O 1
ATOM 1698 N N . ASP A 1 231 ? 11.630 17.686 -35.837 1.00 32.91 231 ASP A N 1
ATOM 1699 C CA . ASP A 1 231 ? 10.426 17.692 -36.687 1.00 32.91 231 ASP A CA 1
ATOM 1700 C C . ASP A 1 231 ? 9.353 16.594 -36.538 1.00 32.91 231 ASP A C 1
ATOM 1702 O O . ASP A 1 231 ? 9.458 15.528 -37.132 1.00 32.91 231 ASP A O 1
ATOM 1706 N N . GLU A 1 232 ? 8.248 16.906 -35.845 1.00 30.92 232 GLU A N 1
ATOM 1707 C CA . GLU A 1 232 ? 6.958 17.291 -36.464 1.00 30.92 232 GLU A CA 1
ATOM 1708 C C . GLU A 1 232 ? 5.881 17.574 -35.384 1.00 30.92 232 GLU A C 1
ATOM 1710 O O . GLU A 1 232 ? 5.618 16.737 -34.533 1.00 30.92 232 GLU A O 1
ATOM 1715 N N . ALA A 1 233 ? 5.270 18.767 -35.478 1.00 30.30 233 ALA A N 1
ATOM 1716 C CA . ALA A 1 233 ? 3.999 19.245 -34.900 1.00 30.30 233 ALA A CA 1
ATOM 1717 C C . ALA A 1 233 ? 3.766 19.261 -33.363 1.00 30.30 233 ALA A C 1
ATOM 1719 O O . ALA A 1 233 ? 4.137 18.375 -32.609 1.00 30.30 233 ALA A O 1
ATOM 1720 N N . GLU A 1 234 ? 3.126 20.348 -32.919 1.00 37.34 234 GLU A N 1
ATOM 1721 C CA . GLU A 1 234 ? 2.746 20.687 -31.541 1.00 37.34 234 GLU A CA 1
ATOM 1722 C C . GLU A 1 234 ? 1.918 19.602 -30.832 1.00 37.34 234 GLU A C 1
ATOM 1724 O O . GLU A 1 234 ? 0.817 19.305 -31.277 1.00 37.34 234 GLU A O 1
ATOM 1729 N N . GLU A 1 235 ? 2.355 19.149 -29.650 1.00 27.77 235 GLU A N 1
ATOM 1730 C CA . GLU A 1 235 ? 1.442 18.742 -28.573 1.00 27.77 235 GLU A CA 1
ATOM 1731 C C . GLU A 1 235 ? 2.116 18.882 -27.194 1.00 27.77 235 GLU A C 1
ATOM 1733 O O . GLU A 1 235 ? 3.320 18.682 -27.023 1.00 27.77 235 GLU A O 1
ATOM 1738 N N . ALA A 1 236 ? 1.347 19.375 -26.225 1.00 30.84 236 ALA A N 1
ATOM 1739 C CA . ALA A 1 236 ? 1.805 19.824 -24.916 1.00 30.84 236 ALA A CA 1
ATOM 1740 C C . ALA A 1 236 ? 2.461 18.697 -24.099 1.00 30.84 236 ALA A C 1
ATOM 1742 O O . ALA A 1 236 ? 2.015 17.560 -24.133 1.00 30.84 236 ALA A O 1
ATOM 1743 N N . ALA A 1 237 ? 3.495 19.019 -23.314 1.00 34.62 237 ALA A N 1
ATOM 1744 C CA . ALA A 1 237 ? 4.177 18.059 -22.446 1.00 34.62 237 ALA A CA 1
ATOM 1745 C C . ALA A 1 237 ? 3.195 17.394 -21.465 1.00 34.62 237 ALA A C 1
ATOM 1747 O O . ALA A 1 237 ? 2.692 18.006 -20.518 1.00 34.62 237 ALA A O 1
ATOM 1748 N N . GLU A 1 238 ? 2.929 16.121 -21.718 1.00 37.50 238 GLU A N 1
ATOM 1749 C CA . GLU A 1 238 ? 1.943 15.315 -21.032 1.00 37.50 238 GLU A CA 1
ATOM 1750 C C . GLU A 1 238 ? 2.581 14.604 -19.819 1.00 37.50 238 GLU A C 1
ATOM 1752 O O . GLU A 1 238 ? 3.414 13.717 -19.969 1.00 37.50 238 GLU A O 1
ATOM 1757 N N . ALA A 1 239 ? 2.194 14.999 -18.593 1.00 39.56 239 ALA A N 1
ATOM 1758 C CA . ALA A 1 239 ? 2.438 14.241 -17.354 1.00 39.56 239 ALA A CA 1
ATOM 1759 C C . ALA A 1 239 ? 2.266 12.707 -17.532 1.00 39.56 239 ALA A C 1
ATOM 1761 O O . ALA A 1 239 ? 1.333 12.290 -18.226 1.00 39.56 239 ALA A O 1
ATOM 1762 N N . PRO A 1 240 ? 3.109 11.869 -16.896 1.00 49.03 240 PRO A N 1
ATOM 1763 C CA . PRO A 1 240 ? 2.995 10.416 -17.000 1.00 49.03 240 PRO A CA 1
ATOM 1764 C C . PRO A 1 240 ? 1.588 9.967 -16.586 1.00 49.03 240 PRO A C 1
ATOM 1766 O O . PRO A 1 240 ? 1.076 10.398 -15.552 1.00 49.03 240 PRO A O 1
ATOM 1769 N N . GLY A 1 241 ? 0.941 9.167 -17.437 1.00 62.25 241 GLY A N 1
ATOM 1770 C CA . GLY A 1 241 ? -0.432 8.714 -17.218 1.00 62.25 241 GLY A CA 1
ATOM 1771 C C . GLY A 1 241 ? -0.557 7.814 -15.987 1.00 62.25 241 GLY A C 1
ATOM 1772 O O . GLY A 1 241 ? 0.415 7.216 -15.526 1.00 62.25 241 GLY A O 1
ATOM 1773 N N . VAL A 1 242 ? -1.765 7.728 -15.435 1.00 74.56 242 VAL A N 1
ATOM 1774 C CA . VAL A 1 242 ? -2.036 6.967 -14.210 1.00 74.56 242 VAL A CA 1
ATOM 1775 C C . VAL A 1 242 ? -2.131 5.474 -14.553 1.00 74.56 242 VAL A C 1
ATOM 1777 O O . VAL A 1 242 ? -2.998 5.115 -15.347 1.00 74.56 242 VAL A O 1
ATOM 1780 N N . PRO A 1 243 ? -1.291 4.583 -13.993 1.00 78.06 243 PRO A N 1
ATOM 1781 C CA . PRO A 1 243 ? -1.425 3.148 -14.221 1.00 78.06 243 PRO A CA 1
ATOM 1782 C C . PRO A 1 243 ? -2.697 2.607 -13.558 1.00 78.06 243 PRO A C 1
ATOM 1784 O O . PRO A 1 243 ? -3.029 2.974 -12.428 1.00 78.06 243 PRO A O 1
ATOM 1787 N N . ALA A 1 244 ? -3.392 1.704 -14.242 1.00 84.75 244 ALA A N 1
ATOM 1788 C CA . ALA A 1 244 ? -4.623 1.078 -13.786 1.00 84.75 244 ALA A CA 1
ATOM 1789 C C . ALA A 1 244 ? -4.670 -0.409 -14.145 1.00 84.75 244 ALA A C 1
ATOM 1791 O O . ALA A 1 244 ? -4.204 -0.820 -15.203 1.00 84.75 244 ALA A O 1
ATOM 1792 N N . LEU A 1 245 ? -5.258 -1.212 -13.263 1.00 89.25 245 LEU A N 1
ATOM 1793 C CA . LEU A 1 245 ? -5.568 -2.613 -13.517 1.00 89.25 245 LEU A CA 1
ATOM 1794 C C . LEU A 1 245 ? -6.877 -2.700 -14.302 1.00 89.25 245 LEU A C 1
ATOM 1796 O O . LEU A 1 245 ? -7.909 -2.252 -13.808 1.00 89.25 245 LEU A O 1
ATOM 1800 N N . LEU A 1 246 ? -6.833 -3.301 -15.486 1.00 92.50 246 LEU A N 1
ATOM 1801 C CA . LEU A 1 246 ? -7.987 -3.701 -16.282 1.00 92.50 246 LEU A CA 1
ATOM 1802 C C . LEU A 1 246 ? -8.522 -5.045 -15.766 1.00 92.50 246 LEU A C 1
ATOM 1804 O O . LEU A 1 246 ? -7.749 -5.972 -15.522 1.00 92.50 246 LEU A O 1
ATOM 1808 N N . PHE A 1 247 ? -9.836 -5.176 -15.617 1.00 95.38 247 PHE A N 1
ATOM 1809 C CA . PHE A 1 247 ? -10.494 -6.389 -15.136 1.00 95.38 247 PHE A CA 1
ATOM 1810 C C . PHE A 1 247 ? -11.901 -6.547 -15.727 1.00 95.38 247 PHE A C 1
ATOM 1812 O O . PHE A 1 247 ? -12.517 -5.582 -16.182 1.00 95.38 247 PHE A O 1
ATOM 1819 N N . ASN A 1 248 ? -12.404 -7.778 -15.719 1.00 94.75 248 ASN A N 1
ATOM 1820 C CA . ASN A 1 248 ? -13.811 -8.080 -15.954 1.00 94.75 248 ASN A CA 1
ATOM 1821 C C . ASN A 1 248 ? -14.528 -8.161 -14.608 1.00 94.75 248 ASN A C 1
ATOM 1823 O O . ASN A 1 248 ? -14.060 -8.831 -13.681 1.00 94.75 248 ASN A O 1
ATOM 1827 N N . ASP A 1 249 ? -15.657 -7.477 -14.501 1.00 95.69 249 ASP A N 1
ATOM 1828 C CA . ASP A 1 249 ? -16.463 -7.433 -13.290 1.00 95.69 249 ASP A CA 1
ATOM 1829 C C . ASP A 1 249 ? -17.561 -8.511 -13.290 1.00 95.69 249 ASP A C 1
ATOM 1831 O O . ASP A 1 249 ? -17.830 -9.161 -14.305 1.00 95.69 249 ASP A O 1
ATOM 1835 N N . LEU A 1 250 ? -18.207 -8.729 -12.143 1.00 94.25 250 LEU A N 1
ATOM 1836 C CA . LEU A 1 250 ? -19.229 -9.768 -11.981 1.00 94.25 250 LEU A CA 1
ATOM 1837 C C . LEU A 1 250 ? -20.526 -9.472 -12.750 1.00 94.25 250 LEU A C 1
ATOM 1839 O O . LEU A 1 250 ? -21.293 -10.402 -13.012 1.00 94.25 250 LEU A O 1
ATOM 1843 N N . ASP A 1 251 ? -20.775 -8.211 -13.104 1.00 93.81 251 ASP A N 1
ATOM 1844 C CA . ASP A 1 251 ? -21.877 -7.758 -13.962 1.00 93.81 251 ASP A CA 1
ATOM 1845 C C . ASP A 1 251 ? -21.574 -7.912 -15.468 1.00 93.81 251 ASP A C 1
ATOM 1847 O O . ASP A 1 251 ? -22.435 -7.636 -16.306 1.00 93.81 251 ASP A O 1
ATOM 1851 N N . GLY A 1 252 ? -20.378 -8.402 -15.812 1.00 90.00 252 GLY A N 1
ATOM 1852 C CA . GLY A 1 252 ? -19.923 -8.618 -17.183 1.00 90.00 252 GLY A CA 1
ATOM 1853 C C . GLY A 1 252 ? -19.341 -7.375 -17.856 1.00 90.00 252 GLY A C 1
ATOM 1854 O O . GLY A 1 252 ? -18.968 -7.454 -19.028 1.00 90.00 252 GLY A O 1
ATOM 1855 N N . MET A 1 253 ? -19.247 -6.245 -17.151 1.00 91.62 253 MET A N 1
ATOM 1856 C CA . MET A 1 253 ? -18.608 -5.041 -17.671 1.00 91.62 253 MET A CA 1
ATOM 1857 C C . MET A 1 253 ? -17.089 -5.119 -17.544 1.00 91.62 253 MET A C 1
ATOM 1859 O O . MET A 1 253 ? -16.534 -5.682 -16.597 1.00 91.62 253 MET A O 1
ATOM 1863 N N . ARG A 1 254 ? -16.403 -4.505 -18.509 1.00 93.00 254 ARG A N 1
ATOM 1864 C CA . ARG A 1 254 ? -14.954 -4.331 -18.476 1.00 93.00 254 ARG A CA 1
ATOM 1865 C C . ARG A 1 254 ? -14.630 -3.016 -17.780 1.00 93.00 254 ARG A C 1
ATOM 1867 O O . ARG A 1 254 ? -15.089 -1.954 -18.208 1.00 93.00 254 ARG A O 1
ATOM 1874 N N . ARG A 1 255 ? -13.841 -3.087 -16.712 1.00 95.75 255 ARG A N 1
ATOM 1875 C CA . ARG A 1 255 ? -13.510 -1.939 -15.869 1.00 95.75 255 ARG A CA 1
ATOM 1876 C C . ARG A 1 255 ? -12.015 -1.797 -15.655 1.00 95.75 255 ARG A C 1
ATOM 1878 O O . ARG A 1 255 ? -11.259 -2.754 -15.793 1.00 95.75 255 ARG A O 1
ATOM 1885 N N . ALA A 1 256 ? -11.592 -0.595 -15.295 1.00 92.06 256 ALA A N 1
ATOM 1886 C CA . ALA A 1 256 ? -10.252 -0.313 -14.822 1.00 92.06 256 ALA A CA 1
ATOM 1887 C C . ALA A 1 256 ? -10.293 0.317 -13.429 1.00 92.06 256 ALA A C 1
ATOM 1889 O O . ALA A 1 256 ? -11.216 1.060 -13.101 1.00 92.06 256 ALA A O 1
ATOM 1890 N N . VAL A 1 257 ? -9.272 0.059 -12.619 1.00 91.56 257 VAL A N 1
ATOM 1891 C CA . VAL A 1 257 ? -9.080 0.694 -11.308 1.00 91.56 257 VAL A CA 1
ATOM 1892 C C . VAL A 1 257 ? -7.641 1.197 -11.192 1.00 91.56 257 VAL A C 1
ATOM 1894 O O . VAL A 1 257 ? -6.731 0.466 -11.586 1.00 91.56 257 VAL A O 1
ATOM 1897 N N . PRO A 1 258 ? -7.383 2.414 -10.673 1.00 85.88 258 PRO A N 1
ATOM 1898 C CA . PRO A 1 258 ? -6.019 2.894 -10.470 1.00 85.88 258 PRO A CA 1
ATOM 1899 C C . PRO A 1 258 ? -5.198 1.900 -9.649 1.00 85.88 258 PRO A C 1
ATOM 1901 O O . PRO A 1 258 ? -5.616 1.483 -8.570 1.00 85.88 258 PRO A O 1
ATOM 1904 N N . LEU A 1 259 ? -4.012 1.539 -10.140 1.00 84.56 259 LEU A N 1
ATOM 1905 C CA . LEU A 1 259 ? -3.192 0.494 -9.525 1.00 84.56 259 LEU A CA 1
ATOM 1906 C C . LEU A 1 259 ? -2.761 0.876 -8.103 1.00 84.56 259 LEU A C 1
ATOM 1908 O O . LEU A 1 259 ? -2.650 0.014 -7.244 1.00 84.56 259 LEU A O 1
ATOM 1912 N N . ALA A 1 260 ? -2.597 2.175 -7.840 1.00 82.81 260 ALA A N 1
ATOM 1913 C CA . ALA A 1 260 ? -2.281 2.704 -6.516 1.00 82.81 260 ALA A CA 1
ATOM 1914 C C . ALA A 1 260 ? -3.349 2.394 -5.451 1.00 82.81 260 ALA A C 1
ATOM 1916 O O . ALA A 1 260 ? -3.024 2.377 -4.270 1.00 82.81 260 ALA A O 1
ATOM 1917 N N . ALA A 1 261 ? -4.602 2.149 -5.851 1.00 83.94 261 ALA A N 1
ATOM 1918 C CA . ALA A 1 261 ? -5.663 1.756 -4.929 1.00 83.94 261 ALA A CA 1
ATOM 1919 C C . ALA A 1 261 ? -5.662 0.249 -4.627 1.00 83.94 261 ALA A C 1
ATOM 1921 O O . ALA A 1 261 ? -6.333 -0.174 -3.690 1.00 83.94 261 ALA A O 1
ATOM 1922 N N . VAL A 1 262 ? -4.950 -0.565 -5.416 1.00 88.00 262 VAL A N 1
ATOM 1923 C CA . VAL A 1 262 ? -4.934 -2.028 -5.306 1.00 88.00 262 VAL A CA 1
ATOM 1924 C C . VAL A 1 262 ? -3.698 -2.468 -4.523 1.00 88.00 262 VAL A C 1
ATOM 1926 O O . VAL A 1 262 ? -2.584 -2.417 -5.032 1.00 88.00 262 VAL A O 1
ATOM 1929 N N . ASP A 1 263 ? -3.894 -2.962 -3.301 1.00 86.56 263 ASP A N 1
ATOM 1930 C 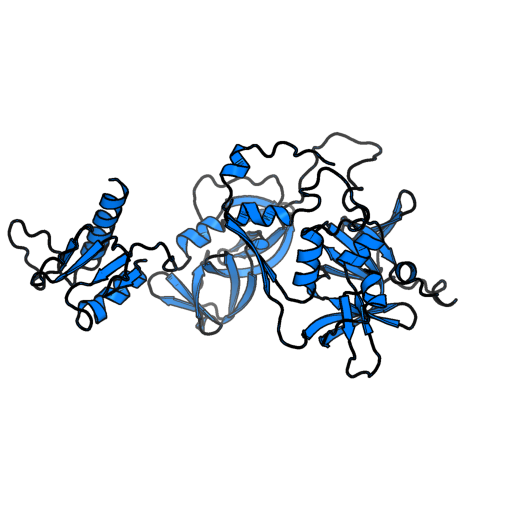CA . ASP A 1 263 ? -2.826 -3.577 -2.501 1.00 86.56 263 ASP A CA 1
ATOM 1931 C C . ASP A 1 263 ? -2.414 -4.929 -3.103 1.00 86.56 263 ASP A C 1
ATOM 1933 O O . ASP A 1 263 ? -1.231 -5.223 -3.273 1.00 86.56 263 ASP A O 1
ATOM 1937 N N . ARG A 1 264 ? -3.406 -5.755 -3.466 1.00 89.38 264 ARG A N 1
ATOM 1938 C CA . ARG A 1 264 ? -3.208 -7.066 -4.105 1.00 89.38 264 ARG A CA 1
ATOM 1939 C C . ARG A 1 264 ? -4.501 -7.654 -4.664 1.00 89.38 264 ARG A C 1
ATOM 1941 O O . ARG A 1 264 ? -5.600 -7.244 -4.298 1.00 89.38 264 ARG A O 1
ATOM 1948 N N . VAL A 1 265 ? -4.356 -8.666 -5.516 1.00 90.00 265 VAL A N 1
ATOM 1949 C CA . VAL A 1 265 ? -5.458 -9.502 -6.012 1.00 90.00 265 VAL A CA 1
ATOM 1950 C C . VAL A 1 265 ? -5.387 -10.859 -5.323 1.00 90.00 265 VAL A C 1
ATOM 1952 O O . VAL A 1 265 ? -4.339 -11.503 -5.320 1.00 90.00 265 VAL A O 1
ATOM 1955 N N . GLU A 1 266 ? -6.496 -11.299 -4.744 1.00 90.25 266 GLU A N 1
ATOM 1956 C CA . GLU A 1 266 ? -6.594 -12.568 -4.030 1.00 90.25 266 GLU A CA 1
ATOM 1957 C C . GLU A 1 266 ? -7.694 -13.442 -4.615 1.00 90.25 266 GLU A C 1
ATOM 1959 O O . GLU A 1 266 ? -8.739 -12.957 -5.042 1.00 90.25 266 GLU A O 1
ATOM 1964 N N . GLN A 1 267 ? -7.482 -14.755 -4.596 1.00 93.94 267 GLN A N 1
ATOM 1965 C CA . GLN A 1 267 ? -8.514 -15.713 -4.960 1.00 93.94 267 GLN A CA 1
ATOM 1966 C C . GLN A 1 267 ? -9.043 -16.400 -3.708 1.00 93.94 267 GLN A C 1
ATOM 1968 O O . GLN A 1 267 ? -8.295 -17.058 -2.984 1.00 93.94 267 GLN A O 1
ATOM 1973 N N . VAL A 1 268 ? -10.347 -16.278 -3.479 1.00 94.06 268 VAL A N 1
ATOM 1974 C CA . VAL A 1 268 ? -11.009 -16.735 -2.254 1.00 94.06 268 VAL A CA 1
ATOM 1975 C C . VAL A 1 268 ? -12.087 -17.769 -2.556 1.00 94.06 268 VAL A C 1
ATOM 1977 O O . VAL A 1 268 ? -12.635 -17.828 -3.660 1.00 94.06 268 VAL A O 1
ATOM 1980 N N . SER A 1 269 ? -12.398 -18.603 -1.566 1.00 94.25 269 SER A N 1
ATOM 1981 C CA . SER A 1 269 ? -13.545 -19.512 -1.621 1.00 94.25 269 SER A CA 1
ATOM 1982 C C . SER A 1 269 ? -14.843 -18.744 -1.380 1.00 94.25 269 SER A C 1
ATOM 1984 O O . SER A 1 269 ? -14.904 -17.892 -0.494 1.00 94.25 269 SER A O 1
ATOM 1986 N N . GLY A 1 270 ? -15.914 -19.101 -2.093 1.00 90.69 270 GLY A N 1
ATOM 1987 C CA . GLY A 1 270 ? -17.253 -18.553 -1.843 1.00 90.69 270 GLY A CA 1
ATOM 1988 C C . GLY A 1 270 ? -17.743 -18.772 -0.407 1.00 90.69 270 GLY A C 1
ATOM 1989 O O . GLY A 1 270 ? -18.503 -17.967 0.118 1.00 90.69 270 GLY A O 1
ATOM 1990 N N . GLU A 1 271 ? -17.248 -19.805 0.284 1.00 92.06 271 GLU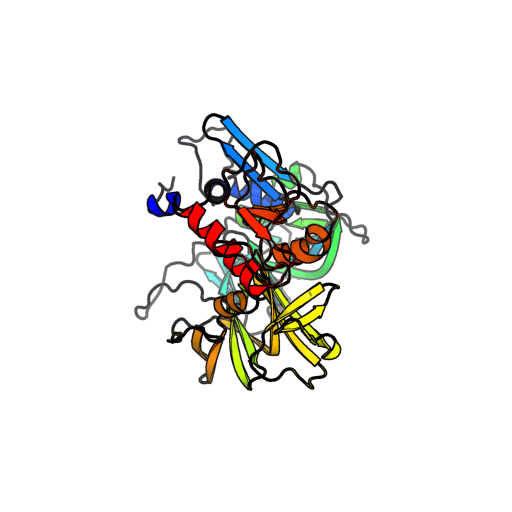 A N 1
ATOM 1991 C CA . GLU A 1 271 ? -17.578 -20.072 1.694 1.00 92.06 271 GLU A CA 1
ATOM 1992 C C . GLU A 1 271 ? -17.043 -19.003 2.662 1.00 92.06 271 GLU A C 1
ATOM 1994 O O . GLU A 1 271 ? -17.564 -18.850 3.773 1.00 92.06 271 GLU A O 1
ATOM 1999 N N . GLN A 1 272 ? -16.006 -18.267 2.247 1.00 93.94 272 GLN A N 1
ATOM 2000 C CA . GLN A 1 272 ? -15.420 -17.163 3.008 1.00 93.94 272 GLN A CA 1
ATOM 2001 C C . GLN A 1 272 ? -16.241 -15.877 2.890 1.00 93.94 272 GLN A C 1
ATOM 2003 O O . GLN A 1 272 ? -16.010 -14.941 3.655 1.00 93.94 272 GLN A O 1
ATOM 2008 N N . VAL A 1 273 ? -17.199 -15.826 1.961 1.00 94.56 273 VAL A N 1
ATOM 2009 C CA . VAL A 1 273 ? -18.059 -14.670 1.733 1.00 94.56 273 VAL A CA 1
ATOM 2010 C C . VAL A 1 273 ? -19.425 -14.906 2.361 1.00 94.56 273 VAL A C 1
ATOM 2012 O O . VAL A 1 273 ? -20.071 -15.926 2.131 1.00 94.56 273 VAL A O 1
ATOM 2015 N N . ARG A 1 274 ? -19.892 -13.954 3.173 1.00 92.19 274 ARG A N 1
ATOM 2016 C CA . ARG A 1 274 ? -21.225 -14.008 3.787 1.00 92.19 274 ARG A CA 1
ATOM 2017 C C . ARG A 1 274 ? -21.885 -12.643 3.800 1.00 92.19 274 ARG A C 1
ATOM 2019 O O . ARG A 1 274 ? -21.244 -11.645 4.113 1.00 92.19 274 ARG A O 1
ATOM 2026 N N . PHE A 1 275 ? -23.188 -12.609 3.540 1.00 89.81 275 PHE A N 1
ATOM 2027 C CA . PHE A 1 275 ? -23.993 -11.423 3.806 1.00 89.81 275 PHE A CA 1
ATOM 2028 C C . PHE A 1 275 ? -24.263 -11.316 5.312 1.00 89.81 275 PHE A C 1
ATOM 2030 O O . PHE A 1 275 ? -24.910 -12.183 5.904 1.00 89.81 275 PHE A O 1
ATOM 2037 N N . ALA A 1 276 ? -23.735 -10.275 5.951 1.00 84.75 276 ALA A N 1
ATOM 2038 C CA . ALA A 1 276 ? -23.851 -10.059 7.387 1.00 84.75 276 ALA A CA 1
ATOM 2039 C C . ALA A 1 276 ? -23.832 -8.563 7.721 1.00 84.75 276 ALA A C 1
ATOM 2041 O O . ALA A 1 276 ? -23.083 -7.785 7.135 1.00 84.75 276 ALA A O 1
ATOM 2042 N N . ALA A 1 277 ? -24.650 -8.156 8.697 1.00 79.62 277 ALA A N 1
ATOM 2043 C CA . ALA A 1 277 ? -24.797 -6.752 9.098 1.00 79.62 277 ALA A CA 1
ATOM 2044 C C . ALA A 1 277 ? -25.146 -5.803 7.926 1.00 79.62 277 ALA A C 1
ATOM 2046 O O . ALA A 1 277 ? -24.690 -4.665 7.885 1.00 79.62 277 ALA A O 1
ATOM 2047 N N . GLY A 1 278 ? -25.964 -6.276 6.977 1.00 80.56 278 GLY A N 1
ATOM 2048 C CA . GLY A 1 278 ? -26.496 -5.464 5.876 1.00 80.56 278 GLY A CA 1
ATOM 2049 C C . GLY A 1 278 ? -25.592 -5.321 4.648 1.00 80.56 278 GLY A C 1
ATOM 2050 O O . GLY A 1 278 ? -25.975 -4.610 3.728 1.00 80.56 278 GLY A O 1
ATOM 2051 N N . ARG A 1 279 ? -24.429 -5.985 4.603 1.00 89.25 279 ARG A N 1
ATOM 2052 C CA . ARG A 1 279 ? -23.533 -6.006 3.432 1.00 89.25 279 ARG A CA 1
ATOM 2053 C C . ARG A 1 279 ? -22.814 -7.349 3.298 1.00 89.25 279 ARG A C 1
ATOM 2055 O O . ARG A 1 279 ? -22.805 -8.145 4.240 1.00 89.25 279 ARG A O 1
ATOM 2062 N N . PHE A 1 280 ? -22.205 -7.613 2.144 1.00 93.38 280 PHE A N 1
ATOM 2063 C CA . PHE A 1 280 ? -21.302 -8.754 2.002 1.00 93.38 280 PHE A CA 1
ATOM 2064 C C . PHE A 1 280 ? -20.007 -8.508 2.775 1.00 93.38 280 PHE A C 1
ATOM 2066 O O . PHE A 1 280 ? -19.510 -7.385 2.871 1.00 93.38 280 PHE A O 1
ATOM 2073 N N . ARG A 1 281 ? -19.480 -9.577 3.367 1.00 93.88 281 ARG A N 1
ATOM 2074 C CA . ARG A 1 281 ? -18.242 -9.572 4.136 1.00 93.88 281 ARG A CA 1
ATOM 2075 C C . ARG A 1 281 ? -17.386 -10.767 3.756 1.00 93.88 281 ARG A C 1
ATOM 2077 O O . ARG A 1 281 ? -17.912 -11.862 3.559 1.00 93.88 281 ARG A O 1
ATOM 2084 N N . LEU A 1 282 ? -16.079 -10.545 3.690 1.00 94.69 282 LEU A N 1
ATOM 2085 C CA . LEU A 1 282 ? -15.066 -11.546 3.382 1.00 94.69 282 LEU A CA 1
ATOM 2086 C C . LEU A 1 282 ? -14.266 -11.883 4.645 1.00 94.69 282 LEU A C 1
ATOM 2088 O O . LEU A 1 282 ? -13.680 -10.998 5.265 1.00 94.69 282 LEU A O 1
ATOM 2092 N N . ALA A 1 283 ? -14.230 -13.163 5.014 1.00 93.44 283 ALA A N 1
ATOM 2093 C CA . ALA A 1 283 ? -13.394 -13.682 6.089 1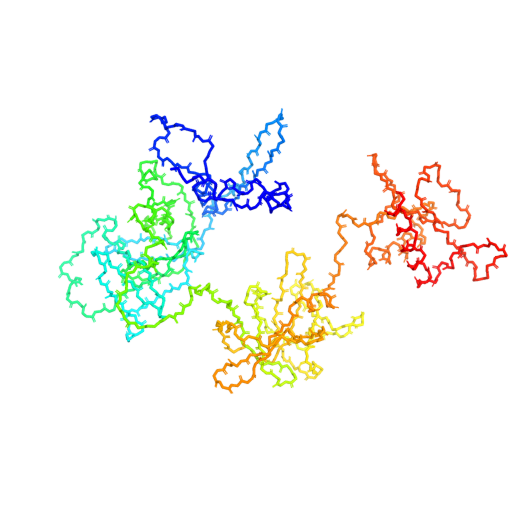.00 93.44 283 ALA A CA 1
ATOM 2094 C C . ALA A 1 283 ? -12.051 -14.180 5.533 1.00 93.44 283 ALA A C 1
ATOM 2096 O O . ALA A 1 283 ? -11.982 -15.211 4.857 1.00 93.44 283 ALA A O 1
ATOM 2097 N N . ILE A 1 284 ? -10.976 -13.453 5.823 1.00 89.44 284 ILE A N 1
ATOM 2098 C CA . ILE A 1 284 ? -9.643 -13.725 5.278 1.00 89.44 284 ILE A CA 1
ATOM 2099 C C . ILE A 1 284 ? -8.557 -13.218 6.227 1.00 89.44 284 ILE A C 1
ATOM 2101 O O . ILE A 1 284 ? -8.763 -12.230 6.928 1.00 89.44 284 ILE A O 1
ATOM 2105 N N . ASP A 1 285 ? -7.430 -13.926 6.318 1.00 85.12 285 ASP A N 1
ATOM 2106 C CA . ASP A 1 285 ? -6.325 -13.617 7.244 1.00 85.12 285 ASP A CA 1
ATOM 2107 C C . ASP A 1 285 ? -6.762 -13.421 8.712 1.00 85.12 285 ASP A C 1
ATOM 2109 O O . ASP A 1 285 ? -6.210 -12.611 9.457 1.00 85.12 285 ASP A O 1
ATOM 2113 N N . GLY A 1 286 ? -7.803 -14.146 9.143 1.00 84.19 286 GLY A N 1
ATOM 2114 C CA . GLY A 1 286 ? -8.374 -14.021 10.490 1.00 84.19 286 GLY A CA 1
ATOM 2115 C C . GLY A 1 286 ? -9.127 -12.709 10.749 1.00 84.19 286 GLY A C 1
ATOM 2116 O O . GLY A 1 286 ? -9.509 -12.446 11.888 1.00 84.19 286 GLY A O 1
ATOM 2117 N N . ARG A 1 287 ? -9.357 -11.897 9.712 1.00 87.00 287 ARG A N 1
ATOM 2118 C CA . ARG A 1 287 ? -10.120 -10.645 9.746 1.00 87.00 287 ARG A CA 1
ATOM 2119 C C . ARG A 1 287 ? -11.416 -10.782 8.951 1.00 87.00 287 ARG A C 1
ATOM 2121 O O . ARG A 1 287 ? -11.578 -11.697 8.145 1.00 87.00 287 ARG A O 1
ATOM 2128 N N . ILE A 1 288 ? -12.346 -9.864 9.196 1.00 89.56 288 ILE A N 1
ATOM 2129 C CA . ILE A 1 288 ? -13.592 -9.738 8.438 1.00 89.56 288 ILE A CA 1
ATOM 2130 C C . ILE A 1 288 ? -13.568 -8.373 7.770 1.00 89.56 288 ILE A C 1
ATOM 2132 O O . ILE A 1 288 ? -13.554 -7.365 8.467 1.00 89.56 288 ILE A O 1
ATOM 2136 N N . LEU A 1 289 ? -13.581 -8.355 6.444 1.00 91.75 289 LEU A N 1
ATOM 2137 C CA . LEU A 1 289 ? -13.560 -7.126 5.659 1.00 91.75 289 LEU A CA 1
ATOM 2138 C C . LEU A 1 289 ? -14.889 -6.913 4.945 1.00 91.75 289 LEU A C 1
ATOM 2140 O O . LEU A 1 289 ? -15.559 -7.898 4.609 1.00 91.75 289 LEU A O 1
ATOM 2144 N N . PRO A 1 290 ? -15.286 -5.659 4.693 1.00 93.69 290 PRO A N 1
ATOM 2145 C CA . PRO A 1 290 ? -16.396 -5.387 3.797 1.00 93.69 290 PRO A CA 1
ATOM 2146 C C . PRO A 1 290 ? -16.044 -5.848 2.379 1.00 93.69 290 PRO A C 1
ATOM 2148 O O . PRO A 1 290 ? -14.925 -5.640 1.910 1.00 93.69 290 PRO A O 1
ATOM 2151 N N . LEU A 1 291 ? -17.005 -6.491 1.712 1.00 95.56 291 LEU A N 1
ATOM 2152 C CA . LEU A 1 291 ? -16.893 -6.918 0.321 1.00 95.56 291 LEU A CA 1
ATOM 2153 C C . LEU A 1 291 ? -17.896 -6.136 -0.533 1.00 95.56 291 LEU A C 1
ATOM 2155 O O . LEU A 1 291 ? -19.106 -6.333 -0.416 1.00 95.56 291 LEU A O 1
ATOM 2159 N N . ALA A 1 292 ? -17.376 -5.257 -1.378 1.00 95.44 292 ALA A N 1
ATOM 2160 C CA . ALA A 1 292 ? -18.088 -4.596 -2.457 1.00 95.44 292 ALA A CA 1
ATOM 2161 C C . ALA A 1 292 ? -18.108 -5.489 -3.706 1.00 95.44 292 ALA A C 1
ATOM 2163 O O . ALA A 1 292 ? -17.240 -6.345 -3.887 1.00 95.44 292 ALA A O 1
ATOM 2164 N N . ALA A 1 293 ? -19.105 -5.297 -4.560 1.00 94.75 293 ALA A N 1
ATOM 2165 C CA . ALA A 1 293 ? -19.212 -5.965 -5.850 1.00 94.75 293 ALA A CA 1
ATOM 2166 C C . ALA A 1 293 ? -20.222 -5.231 -6.727 1.00 94.75 293 ALA A C 1
ATOM 2168 O O . ALA A 1 293 ? -21.156 -4.612 -6.211 1.00 94.75 293 ALA A O 1
ATOM 2169 N N . GLN A 1 294 ? -20.078 -5.374 -8.038 1.00 93.62 294 GLN A N 1
ATOM 2170 C CA . GLN A 1 294 ? -21.115 -5.025 -8.998 1.00 93.62 294 GLN A CA 1
ATOM 2171 C C . GLN A 1 294 ? -21.507 -6.299 -9.741 1.00 93.62 294 GLN A C 1
ATOM 2173 O O . GLN A 1 294 ? -20.761 -6.800 -10.571 1.00 93.62 294 GLN A O 1
ATOM 2178 N N . GLY A 1 295 ? -22.654 -6.871 -9.369 1.00 90.50 295 GLY A N 1
ATOM 2179 C CA . GLY A 1 295 ? -23.129 -8.164 -9.868 1.00 90.50 295 GLY A CA 1
ATOM 2180 C C . GLY A 1 295 ? -23.405 -9.182 -8.759 1.00 90.50 295 GLY A C 1
ATOM 2181 O O . GLY A 1 295 ? -23.278 -8.899 -7.566 1.00 90.50 295 GLY A O 1
ATOM 2182 N N . GLU A 1 296 ? -23.826 -10.385 -9.154 1.00 90.81 296 GLU A N 1
ATOM 2183 C CA . GLU A 1 296 ? -24.194 -11.449 -8.216 1.00 90.81 296 GLU A CA 1
ATOM 2184 C C . GLU A 1 296 ? -22.968 -12.227 -7.713 1.00 90.81 296 GLU A C 1
ATOM 2186 O O . GLU A 1 296 ? -22.204 -12.819 -8.485 1.00 90.81 296 GLU A O 1
ATOM 2191 N N . ILE A 1 297 ? -22.813 -12.258 -6.385 1.00 89.94 297 ILE A N 1
ATOM 2192 C CA . ILE A 1 297 ? -21.766 -13.020 -5.689 1.00 89.94 297 ILE A CA 1
ATOM 2193 C C . ILE A 1 297 ? -22.240 -14.441 -5.327 1.00 89.94 297 ILE A C 1
ATOM 2195 O O . ILE A 1 297 ? -21.436 -15.374 -5.256 1.00 89.94 297 ILE A O 1
ATOM 2199 N N . GLU A 1 298 ? -23.537 -14.618 -5.062 1.00 83.88 298 GLU A N 1
ATOM 2200 C CA . GLU A 1 298 ? -24.089 -15.875 -4.550 1.00 83.88 298 GLU A CA 1
ATOM 2201 C C . GLU A 1 298 ? -23.918 -17.039 -5.541 1.00 83.88 298 GLU A C 1
ATOM 2203 O O . GLU A 1 298 ? -24.031 -16.887 -6.753 1.00 83.88 298 GLU A O 1
ATOM 2208 N N . GLY A 1 299 ? -23.623 -18.233 -5.019 1.00 79.31 299 GLY A N 1
ATOM 2209 C CA . GLY A 1 299 ? -23.454 -19.448 -5.828 1.00 79.31 299 GLY A CA 1
ATOM 2210 C C . GLY A 1 299 ? -22.079 -19.616 -6.486 1.00 79.31 299 GLY A C 1
ATOM 2211 O O . GLY A 1 299 ? -21.806 -20.677 -7.047 1.00 79.31 299 GLY A O 1
ATOM 2212 N N . ARG A 1 300 ? -21.176 -18.632 -6.381 1.00 86.50 300 ARG A N 1
ATOM 2213 C CA . ARG A 1 300 ? -19.805 -18.738 -6.902 1.00 86.50 300 ARG A CA 1
ATOM 2214 C C . ARG A 1 300 ? -18.902 -19.507 -5.932 1.00 86.50 300 ARG A C 1
ATOM 2216 O O . ARG A 1 300 ? -18.731 -19.122 -4.781 1.00 86.50 300 ARG A O 1
ATOM 2223 N N . HIS A 1 301 ? -18.289 -20.597 -6.399 1.00 85.06 301 HIS A N 1
ATOM 2224 C CA . HIS A 1 301 ? -17.371 -21.410 -5.583 1.00 85.06 301 HIS A CA 1
ATOM 2225 C C . HIS A 1 301 ? -16.008 -20.746 -5.352 1.00 85.06 301 HIS A C 1
ATOM 2227 O O . HIS A 1 301 ? -15.375 -20.979 -4.322 1.00 85.06 301 HIS A O 1
ATOM 2233 N N . ARG A 1 302 ? -15.550 -19.940 -6.313 1.00 89.25 302 ARG A N 1
ATOM 2234 C CA . ARG A 1 302 ? -14.310 -19.163 -6.242 1.00 89.25 302 ARG A CA 1
ATOM 2235 C C . ARG A 1 302 ? -14.590 -17.752 -6.732 1.00 89.25 302 ARG A C 1
ATOM 2237 O O . ARG A 1 302 ? -15.367 -17.581 -7.670 1.00 89.25 302 ARG A O 1
ATOM 2244 N N . LEU A 1 303 ? -13.954 -16.778 -6.099 1.00 92.44 303 LEU A N 1
ATOM 2245 C CA . LEU A 1 303 ? -14.060 -15.360 -6.428 1.00 92.44 303 LEU A CA 1
ATOM 2246 C C . LEU A 1 303 ? -12.657 -14.770 -6.490 1.00 92.44 303 LEU A C 1
ATOM 2248 O O . LEU A 1 303 ? -11.822 -15.080 -5.637 1.00 92.44 303 LEU A O 1
ATOM 2252 N N . ASN A 1 304 ? -12.413 -13.921 -7.481 1.00 94.62 304 ASN A N 1
ATOM 2253 C CA . ASN A 1 304 ? -11.248 -13.052 -7.488 1.00 94.62 304 ASN A CA 1
ATOM 2254 C C . ASN A 1 304 ? -11.636 -11.760 -6.762 1.00 94.62 304 ASN A C 1
ATOM 2256 O O . ASN A 1 304 ? -12.737 -11.242 -6.934 1.00 94.62 304 ASN A O 1
ATOM 2260 N N . VAL A 1 305 ? -10.767 -11.276 -5.887 1.00 96.12 305 VAL A N 1
ATOM 2261 C CA . VAL A 1 305 ? -11.039 -10.137 -5.014 1.00 96.12 305 VAL A CA 1
ATOM 2262 C C . VAL A 1 305 ? -9.864 -9.180 -5.075 1.00 96.12 305 VAL A C 1
ATOM 2264 O O . VAL A 1 305 ? -8.727 -9.558 -4.800 1.00 96.12 305 VAL A O 1
ATOM 2267 N N . LEU A 1 306 ? -10.146 -7.926 -5.403 1.00 95.31 306 LEU A N 1
ATOM 2268 C CA . LEU A 1 306 ? -9.209 -6.824 -5.261 1.00 95.31 306 LEU A CA 1
ATOM 2269 C C . LEU A 1 306 ? -9.208 -6.364 -3.804 1.00 95.31 306 LEU A C 1
ATOM 2271 O O . LEU A 1 306 ? -10.257 -6.037 -3.247 1.00 95.31 306 LEU A O 1
ATOM 2275 N N . ARG A 1 307 ? -8.032 -6.331 -3.181 1.00 93.31 307 ARG A N 1
ATOM 2276 C CA . ARG A 1 307 ? -7.818 -5.679 -1.889 1.00 93.31 307 ARG A CA 1
ATOM 2277 C C . ARG A 1 307 ? -7.546 -4.215 -2.149 1.00 93.31 307 ARG A C 1
ATOM 2279 O O . ARG A 1 307 ? -6.453 -3.864 -2.586 1.00 93.31 307 ARG A O 1
ATOM 2286 N N . LEU A 1 308 ? -8.557 -3.387 -1.928 1.00 89.75 308 LEU A N 1
ATOM 2287 C CA . LEU A 1 308 ? -8.430 -1.948 -2.040 1.00 89.75 308 LEU A CA 1
ATOM 2288 C C . LEU A 1 308 ? -8.034 -1.379 -0.688 1.00 89.75 308 LEU A C 1
ATOM 2290 O O . LEU A 1 308 ? -8.662 -1.689 0.329 1.00 89.75 308 LEU A O 1
ATOM 2294 N N . LYS A 1 309 ? -7.003 -0.541 -0.677 1.00 80.81 309 LYS A N 1
ATOM 2295 C CA . LYS A 1 309 ? -6.494 0.051 0.554 1.00 80.81 309 LYS A CA 1
ATOM 2296 C C . LYS A 1 309 ? -6.290 1.550 0.404 1.00 80.81 309 LYS A C 1
ATOM 2298 O O . LYS A 1 309 ? -5.729 2.011 -0.583 1.00 80.81 309 LYS A O 1
ATOM 2303 N N . ASP A 1 310 ? -6.726 2.262 1.430 1.00 73.38 310 ASP A N 1
ATOM 2304 C CA . ASP A 1 310 ? -6.367 3.646 1.708 1.00 73.38 310 ASP A CA 1
ATOM 2305 C C . ASP A 1 310 ? -5.593 3.696 3.040 1.00 73.38 310 ASP A C 1
ATOM 2307 O O . ASP A 1 310 ? -5.523 2.700 3.770 1.00 73.38 310 ASP A O 1
ATOM 2311 N N . ASP A 1 311 ? -5.006 4.840 3.386 1.00 63.53 311 ASP A N 1
ATOM 2312 C CA . ASP A 1 311 ? -4.224 5.023 4.618 1.00 63.53 311 ASP A CA 1
ATOM 2313 C C . ASP A 1 311 ? -5.015 4.660 5.891 1.00 63.53 311 ASP A C 1
ATOM 2315 O O . ASP A 1 311 ? -4.428 4.261 6.899 1.00 63.53 311 ASP A O 1
ATOM 2319 N N . MET A 1 312 ? -6.346 4.778 5.833 1.00 66.75 312 MET A N 1
ATOM 2320 C CA . MET A 1 312 ? -7.261 4.668 6.973 1.00 66.75 312 MET A CA 1
ATOM 2321 C C . MET A 1 312 ? -8.190 3.448 6.927 1.00 66.75 312 MET A C 1
ATOM 2323 O O . MET A 1 312 ? -8.794 3.107 7.940 1.00 66.75 312 MET A O 1
ATOM 2327 N N . ALA A 1 313 ? -8.366 2.810 5.767 1.00 80.25 313 ALA A N 1
ATOM 2328 C CA . ALA A 1 313 ? -9.399 1.795 5.589 1.00 80.25 313 ALA A CA 1
ATOM 2329 C C . ALA A 1 313 ? -9.022 0.745 4.545 1.00 80.25 313 ALA A C 1
ATOM 2331 O O . ALA A 1 313 ? -8.198 0.963 3.656 1.00 80.25 313 ALA A O 1
ATOM 2332 N N . GLU A 1 314 ? -9.684 -0.405 4.633 1.00 87.81 314 GLU A N 1
ATOM 2333 C CA . GLU A 1 314 ? -9.513 -1.501 3.692 1.00 87.81 314 GLU A CA 1
ATOM 2334 C C . GLU A 1 314 ? -10.870 -2.051 3.248 1.00 87.81 314 GLU A C 1
ATOM 2336 O O . GLU A 1 314 ? -11.732 -2.373 4.071 1.00 87.81 314 GLU A O 1
ATOM 2341 N N . VAL A 1 315 ? -11.051 -2.171 1.931 1.00 92.19 315 VAL A N 1
ATOM 2342 C CA . VAL A 1 315 ? -12.264 -2.697 1.300 1.00 92.19 315 VAL A CA 1
ATOM 2343 C C . VAL A 1 315 ? -11.877 -3.790 0.317 1.00 92.19 315 VAL A C 1
ATOM 2345 O O . VAL A 1 315 ? -10.948 -3.655 -0.469 1.00 92.19 315 VAL A O 1
ATOM 2348 N N . SER A 1 316 ? -12.596 -4.906 0.349 1.00 95.75 316 SER A N 1
ATOM 2349 C CA . SER A 1 316 ? -12.472 -5.943 -0.672 1.00 95.75 316 SER A CA 1
ATOM 2350 C C . SER A 1 316 ? -13.470 -5.673 -1.797 1.00 95.75 316 SER A C 1
ATOM 2352 O O . SER A 1 316 ? -14.618 -5.353 -1.510 1.00 95.75 316 SER A O 1
ATOM 2354 N N . TYR A 1 317 ? -13.077 -5.833 -3.058 1.00 97.19 317 TYR A N 1
ATOM 2355 C CA . TYR A 1 317 ? -13.968 -5.700 -4.214 1.00 97.19 317 TYR A CA 1
ATOM 2356 C C . TYR A 1 317 ? -13.943 -6.984 -5.046 1.00 97.19 317 TYR A C 1
ATOM 2358 O O . TYR A 1 317 ? -12.885 -7.383 -5.529 1.00 97.19 317 TYR A O 1
ATOM 2366 N N . ALA A 1 318 ? -15.079 -7.667 -5.183 1.00 96.81 318 ALA A N 1
ATOM 2367 C CA . ALA A 1 318 ? -15.162 -8.901 -5.957 1.00 96.81 318 ALA A CA 1
ATOM 2368 C C . ALA A 1 318 ? -15.210 -8.602 -7.459 1.00 96.81 318 ALA A C 1
ATOM 2370 O O . ALA A 1 318 ? -16.011 -7.784 -7.896 1.00 96.81 318 ALA A O 1
ATOM 2371 N N . ILE A 1 319 ? -14.384 -9.309 -8.225 1.00 96.88 319 ILE A N 1
ATOM 2372 C CA . ILE A 1 319 ? -14.291 -9.228 -9.685 1.00 96.88 319 ILE A CA 1
ATOM 2373 C C . ILE A 1 319 ? -14.400 -10.629 -10.288 1.00 96.88 319 ILE A C 1
ATOM 2375 O O . ILE A 1 319 ? -14.189 -11.636 -9.601 1.00 96.88 319 ILE A O 1
ATOM 2379 N N . ASP A 1 320 ? -14.697 -10.706 -11.582 1.00 93.81 320 ASP A N 1
ATOM 2380 C CA . ASP A 1 320 ? -14.678 -11.977 -12.300 1.00 93.81 320 ASP A CA 1
ATOM 2381 C C . ASP A 1 320 ? -13.233 -12.391 -12.600 1.00 93.81 320 ASP A C 1
ATOM 2383 O O . ASP A 1 320 ? -12.782 -13.452 -12.165 1.00 93.81 320 ASP A O 1
ATOM 2387 N N . GLU A 1 321 ? -12.454 -11.517 -13.242 1.00 92.31 321 GLU A N 1
ATOM 2388 C CA . GLU A 1 321 ? -11.067 -11.800 -13.629 1.00 92.31 321 GLU A CA 1
ATOM 2389 C C . GLU A 1 321 ? -10.229 -10.522 -13.767 1.00 92.31 321 GLU A C 1
ATOM 2391 O O . GLU A 1 321 ? -10.679 -9.540 -14.352 1.00 92.31 321 GLU A O 1
ATOM 2396 N N . ALA A 1 322 ? -8.991 -10.538 -13.262 1.00 89.06 322 ALA A N 1
ATOM 2397 C CA . ALA A 1 322 ? -8.008 -9.480 -13.501 1.00 89.06 322 ALA A CA 1
ATOM 2398 C C . ALA A 1 322 ? -7.270 -9.744 -14.823 1.00 89.06 322 ALA A C 1
ATOM 2400 O O . ALA A 1 322 ? -6.823 -10.865 -15.053 1.00 89.06 322 ALA A O 1
ATOM 2401 N N . LEU A 1 323 ? -7.140 -8.724 -15.675 1.00 87.00 323 LEU A N 1
ATOM 2402 C CA . LEU A 1 323 ? -6.657 -8.872 -17.049 1.00 87.00 323 LEU A CA 1
ATOM 2403 C C . LEU A 1 323 ? -5.213 -8.385 -17.226 1.00 87.00 323 LEU A C 1
ATOM 2405 O O . LEU A 1 323 ? -4.313 -9.205 -17.376 1.00 87.00 323 LEU A O 1
ATOM 2409 N N . ASP A 1 324 ? -4.987 -7.068 -17.235 1.00 87.31 324 ASP A N 1
ATOM 2410 C CA . ASP A 1 324 ? -3.674 -6.465 -17.520 1.00 87.31 324 ASP A CA 1
ATOM 2411 C C . ASP A 1 324 ? -3.537 -5.082 -16.863 1.00 87.31 324 ASP A C 1
ATOM 2413 O O . ASP A 1 324 ? -4.525 -4.505 -16.410 1.00 87.31 324 ASP A O 1
ATOM 2417 N N . ILE A 1 325 ? -2.325 -4.534 -16.807 1.00 79.94 325 ILE A N 1
ATOM 2418 C CA . ILE A 1 325 ? -2.057 -3.176 -16.328 1.00 79.94 325 ILE A CA 1
ATOM 2419 C C . ILE A 1 325 ? -1.909 -2.248 -17.532 1.00 79.94 325 ILE A C 1
ATOM 2421 O O . ILE A 1 325 ? -0.995 -2.385 -18.341 1.00 79.94 325 ILE A O 1
ATOM 2425 N N . ILE A 1 326 ? -2.791 -1.258 -17.605 1.00 82.44 326 ILE A N 1
ATOM 2426 C CA . ILE A 1 326 ? -2.817 -0.231 -18.644 1.00 82.44 326 ILE A CA 1
ATOM 2427 C C . ILE A 1 326 ? -2.438 1.131 -18.066 1.00 82.44 326 ILE A C 1
ATOM 2429 O O . ILE A 1 326 ? -2.497 1.353 -16.858 1.00 82.44 326 ILE A O 1
ATOM 2433 N N . ILE A 1 327 ? -2.083 2.074 -18.931 1.00 78.19 327 ILE A N 1
ATOM 2434 C CA . ILE A 1 327 ? -2.013 3.488 -18.563 1.00 78.19 327 ILE A CA 1
ATOM 2435 C C . ILE A 1 327 ? -3.354 4.123 -18.919 1.00 78.19 327 ILE A C 1
ATOM 2437 O O . ILE A 1 327 ? -3.796 4.014 -20.062 1.00 78.19 327 ILE A O 1
ATOM 2441 N N . LEU A 1 328 ? -4.006 4.766 -17.947 1.00 73.69 328 LEU A N 1
ATOM 2442 C CA . LEU A 1 328 ? -5.273 5.446 -18.185 1.00 73.69 328 LEU A CA 1
ATOM 2443 C C . LEU A 1 328 ? -5.084 6.533 -19.255 1.00 73.69 328 LEU A C 1
ATOM 2445 O O . LEU A 1 328 ? -4.185 7.374 -19.114 1.00 73.69 328 LEU A O 1
ATOM 2449 N N . PRO A 1 329 ? -5.919 6.541 -20.308 1.00 70.69 329 PRO A N 1
ATOM 2450 C CA . PRO A 1 329 ? -5.933 7.613 -21.284 1.00 70.69 329 PRO A CA 1
ATOM 2451 C C . PRO A 1 329 ? -6.396 8.906 -20.614 1.00 70.69 329 PRO A C 1
ATOM 2453 O O . PRO A 1 329 ? -7.064 8.905 -19.580 1.00 70.69 329 PRO A O 1
ATOM 2456 N N . ARG A 1 330 ? -6.045 10.034 -21.221 1.00 63.09 330 ARG A N 1
ATOM 2457 C CA . ARG A 1 330 ? -6.407 11.360 -20.703 1.00 63.09 330 ARG A CA 1
ATOM 2458 C C . ARG A 1 330 ? -7.854 11.726 -20.982 1.00 63.09 330 ARG A C 1
ATOM 2460 O O . ARG A 1 330 ? -8.483 12.410 -20.177 1.00 63.09 330 ARG A O 1
ATOM 2467 N N . ASP A 1 331 ? -8.377 11.221 -22.090 1.00 70.56 331 ASP A N 1
ATOM 2468 C CA . ASP A 1 331 ? -9.755 11.419 -22.509 1.00 70.56 331 ASP A CA 1
ATOM 2469 C C . ASP A 1 331 ? -10.674 10.422 -21.797 1.00 70.56 331 ASP A C 1
ATOM 2471 O O . ASP A 1 331 ? -11.107 9.413 -22.355 1.00 70.56 331 ASP A O 1
ATOM 2475 N N . ILE A 1 332 ? -10.962 10.715 -20.529 1.00 72.31 332 ILE A N 1
ATOM 2476 C CA . ILE A 1 332 ? -11.984 10.020 -19.744 1.00 72.31 332 ILE A CA 1
ATOM 2477 C C . ILE A 1 332 ? -13.242 10.883 -19.748 1.00 72.31 332 ILE A C 1
ATOM 2479 O O . ILE A 1 332 ? -13.217 12.043 -19.336 1.00 72.31 332 ILE A O 1
ATOM 2483 N N . SER A 1 333 ? -14.361 10.324 -20.203 1.00 73.50 333 SER A N 1
ATOM 2484 C CA . SER A 1 333 ? -15.665 10.973 -20.098 1.00 73.50 333 SER A CA 1
ATOM 2485 C C . SER A 1 333 ? -16.197 10.778 -18.676 1.00 73.50 333 SER A C 1
ATOM 2487 O O . SER A 1 333 ? -16.510 9.643 -18.314 1.00 73.50 333 SER A O 1
ATOM 2489 N N . PRO A 1 334 ? -16.279 11.825 -17.837 1.00 69.44 334 PRO A N 1
ATOM 2490 C CA . PRO A 1 334 ? -16.667 11.659 -16.442 1.00 69.44 334 PRO A CA 1
ATOM 2491 C C . PRO A 1 334 ? -18.143 11.270 -16.319 1.00 69.44 334 PRO A C 1
ATOM 2493 O O . PRO A 1 334 ? -18.996 11.731 -17.088 1.00 69.44 334 PRO A O 1
ATOM 2496 N N . ALA A 1 335 ? -18.456 10.462 -15.309 1.00 75.81 335 ALA A N 1
ATOM 2497 C CA . ALA A 1 335 ? -19.833 10.173 -14.941 1.00 75.81 335 ALA A CA 1
ATOM 2498 C C . ALA A 1 335 ? -20.541 11.448 -14.448 1.00 75.81 335 ALA A C 1
ATOM 2500 O O . ALA A 1 335 ? -19.933 12.346 -13.864 1.00 75.81 335 ALA A O 1
ATOM 2501 N N . ARG A 1 336 ? -21.849 11.554 -14.713 1.00 70.38 336 ARG A N 1
ATOM 2502 C CA . ARG A 1 336 ? -22.658 12.728 -14.325 1.00 70.38 336 ARG A CA 1
ATOM 2503 C C . ARG A 1 336 ? -23.300 12.604 -12.946 1.00 70.38 336 ARG A C 1
ATOM 2505 O O . ARG A 1 336 ? -23.766 13.605 -12.410 1.00 70.38 336 ARG A O 1
ATOM 2512 N N . GLU A 1 337 ? -23.343 11.395 -12.408 1.00 73.31 337 GLU A N 1
ATOM 2513 C CA . GLU A 1 337 ? -23.949 11.062 -11.123 1.00 73.31 337 GLU A CA 1
ATOM 2514 C C . GLU A 1 337 ? -22.931 10.280 -10.294 1.00 73.31 337 GLU A C 1
ATOM 2516 O O . GLU A 1 337 ? -22.107 9.557 -10.852 1.00 73.31 337 GLU A O 1
ATOM 2521 N N . ALA A 1 338 ? -22.980 10.446 -8.972 1.00 72.44 338 ALA A N 1
ATOM 2522 C CA . ALA A 1 338 ? -22.144 9.672 -8.064 1.00 72.44 338 ALA A CA 1
ATOM 2523 C C . ALA A 1 338 ? -22.576 8.201 -8.085 1.00 72.44 338 ALA A C 1
ATOM 2525 O O . ALA A 1 338 ? -23.771 7.899 -8.044 1.00 72.44 338 ALA A O 1
ATOM 2526 N N . GLY A 1 339 ? -21.609 7.291 -8.133 1.00 79.75 339 GLY A N 1
ATOM 2527 C CA . GLY A 1 339 ? -21.871 5.864 -8.240 1.00 79.75 339 GLY A CA 1
ATOM 2528 C C . GLY A 1 339 ? -20.585 5.061 -8.423 1.00 79.75 339 GLY A C 1
ATOM 2529 O O . GLY A 1 339 ? -19.498 5.616 -8.305 1.00 79.75 339 GLY A O 1
ATOM 2530 N N . PRO A 1 340 ? -20.690 3.765 -8.758 1.00 87.31 340 PRO A N 1
ATOM 2531 C CA . PRO A 1 340 ? -19.530 2.883 -8.895 1.00 87.31 340 PRO A CA 1
ATOM 2532 C C . PRO A 1 340 ? -18.595 3.245 -10.056 1.00 87.31 340 PRO A C 1
ATOM 2534 O O . PRO A 1 340 ? -17.499 2.701 -10.138 1.00 87.31 340 PRO A O 1
ATOM 2537 N N . VAL A 1 341 ? -18.999 4.138 -10.961 1.00 88.62 341 VAL A N 1
ATOM 2538 C CA . VAL A 1 341 ? -18.237 4.503 -12.159 1.00 88.62 341 VAL A CA 1
ATOM 2539 C C . VAL A 1 341 ? -17.869 5.982 -12.096 1.00 88.62 341 VAL A C 1
ATOM 2541 O O . VAL A 1 341 ? -18.751 6.835 -12.087 1.00 88.62 341 VAL A O 1
ATOM 2544 N N . ALA A 1 342 ? -16.571 6.285 -12.109 1.00 78.00 342 ALA A N 1
ATOM 2545 C CA . ALA A 1 342 ? -16.043 7.651 -12.133 1.00 78.00 342 ALA A CA 1
ATOM 2546 C C . ALA A 1 342 ? -16.077 8.247 -13.549 1.00 78.00 342 ALA A C 1
ATOM 2548 O O . ALA A 1 342 ? -16.197 9.460 -13.739 1.00 78.00 342 ALA A O 1
ATOM 2549 N N . GLY A 1 343 ? -15.978 7.392 -14.565 1.00 76.75 343 GLY A N 1
ATOM 2550 C CA . GLY A 1 343 ? -16.026 7.788 -15.964 1.00 76.75 343 GLY A CA 1
ATOM 2551 C C . GLY A 1 343 ? -15.881 6.609 -16.913 1.00 76.75 343 GLY A C 1
ATOM 2552 O O . GLY A 1 343 ? -15.702 5.473 -16.490 1.00 76.75 343 GLY A O 1
ATOM 2553 N N . VAL A 1 344 ? -15.961 6.886 -18.207 1.00 76.12 344 VAL A N 1
ATOM 2554 C CA . VAL A 1 344 ? -15.823 5.899 -19.282 1.00 76.12 344 VAL A CA 1
ATOM 2555 C C . VAL A 1 344 ? -14.706 6.339 -20.213 1.00 76.12 344 VAL A C 1
ATOM 2557 O O . VAL A 1 344 ? -14.563 7.524 -20.517 1.00 76.12 344 VAL A O 1
ATOM 2560 N N . MET A 1 345 ? -13.920 5.379 -20.678 1.00 85.00 345 MET A N 1
ATOM 2561 C CA . MET A 1 345 ? -12.795 5.585 -21.580 1.00 85.00 345 MET A CA 1
ATOM 2562 C C . MET A 1 345 ? -12.781 4.525 -22.681 1.00 85.00 345 MET A C 1
ATOM 2564 O O . MET A 1 345 ? -13.481 3.515 -22.597 1.00 85.00 345 MET A O 1
ATOM 2568 N N . LEU A 1 346 ? -11.988 4.764 -23.723 1.00 74.38 346 LEU A N 1
ATOM 2569 C CA . LEU A 1 346 ? -11.797 3.821 -24.819 1.00 74.38 346 LEU A CA 1
ATOM 2570 C C . LEU A 1 346 ? -10.413 3.177 -24.703 1.00 74.38 346 LEU A C 1
ATOM 2572 O O . LEU A 1 346 ? -9.413 3.891 -24.697 1.00 74.38 346 LEU A O 1
ATOM 2576 N N . ILE A 1 347 ? -10.359 1.849 -24.646 1.00 75.69 347 ILE A N 1
ATOM 2577 C CA . ILE A 1 347 ? -9.117 1.064 -24.673 1.00 75.69 347 ILE A CA 1
ATOM 2578 C C . ILE A 1 347 ? -9.237 0.074 -25.827 1.00 75.69 347 ILE A C 1
ATOM 2580 O O . ILE A 1 347 ? -10.212 -0.668 -25.892 1.00 75.69 347 ILE A O 1
ATOM 2584 N N . ASP A 1 348 ? -8.299 0.108 -26.774 1.00 77.44 348 ASP A N 1
ATOM 2585 C CA . ASP A 1 348 ? -8.289 -0.760 -27.964 1.00 77.44 348 ASP A CA 1
ATOM 2586 C C . ASP A 1 348 ? -9.616 -0.796 -28.757 1.00 77.44 348 ASP A C 1
ATOM 2588 O O . ASP A 1 348 ? -9.957 -1.783 -29.406 1.00 77.44 348 ASP A O 1
ATOM 2592 N N . GLY A 1 349 ? -10.377 0.305 -28.733 1.00 74.62 349 GLY A N 1
ATOM 2593 C CA . GLY A 1 349 ? -11.670 0.418 -29.420 1.00 74.62 349 GLY A CA 1
ATOM 2594 C C . GLY A 1 349 ? -12.874 -0.112 -28.632 1.00 74.62 349 GLY A C 1
ATOM 2595 O O . GLY A 1 349 ? -14.000 -0.013 -29.121 1.00 74.62 349 GLY A O 1
ATOM 2596 N N . GLU A 1 350 ? -12.668 -0.614 -27.415 1.00 80.44 350 GLU A N 1
ATOM 2597 C CA . GLU A 1 350 ? -13.724 -1.048 -26.502 1.00 80.44 350 GLU A CA 1
ATOM 2598 C C . GLU A 1 350 ? -13.979 -0.008 -25.408 1.00 80.44 350 GLU A C 1
ATOM 2600 O O . GLU A 1 350 ? -13.063 0.670 -24.936 1.00 80.44 350 GLU A O 1
ATOM 2605 N N . GLN A 1 351 ? -15.243 0.126 -24.999 1.00 82.88 351 GLN A N 1
ATOM 2606 C CA . GLN A 1 351 ? -15.606 0.975 -23.866 1.00 82.88 351 GLN A CA 1
ATOM 2607 C C . GLN A 1 351 ? -15.224 0.274 -22.562 1.00 82.88 351 GLN A C 1
ATOM 2609 O O . GLN A 1 351 ? -15.623 -0.866 -22.328 1.00 82.88 351 GLN A O 1
ATOM 2614 N N . VAL A 1 352 ? -14.473 0.980 -21.722 1.00 88.31 352 VAL A N 1
ATOM 2615 C CA . VAL A 1 352 ? -14.042 0.531 -20.398 1.00 88.31 352 VAL A CA 1
ATOM 2616 C C . VAL A 1 352 ? -14.483 1.563 -19.369 1.00 88.31 352 VAL A C 1
ATOM 2618 O O . VAL A 1 352 ? -14.279 2.764 -19.556 1.00 88.31 352 VAL A O 1
ATOM 2621 N N . GLU A 1 353 ? -15.084 1.111 -18.274 1.00 93.25 353 GLU A N 1
ATOM 2622 C CA . GLU A 1 353 ? -15.485 1.991 -17.173 1.00 93.25 353 GLU A CA 1
ATOM 2623 C C . GLU A 1 353 ? -14.336 2.149 -16.166 1.00 93.25 353 GLU A C 1
ATOM 2625 O O . GLU A 1 353 ? -13.640 1.192 -15.842 1.00 93.25 353 GLU A O 1
ATOM 2630 N N . LEU A 1 354 ? -14.129 3.349 -15.635 1.00 89.94 354 LEU A N 1
ATOM 2631 C CA . LEU A 1 354 ? -13.215 3.591 -14.523 1.00 89.94 354 LEU A CA 1
ATOM 2632 C C . LEU A 1 354 ? -13.982 3.419 -13.209 1.00 89.94 354 LEU A C 1
ATOM 2634 O O . LEU A 1 354 ? -14.912 4.181 -12.943 1.00 89.94 354 LEU A O 1
ATOM 2638 N N . LEU A 1 355 ? -13.583 2.450 -12.386 1.00 92.94 355 LEU A N 1
ATOM 2639 C CA . LEU A 1 355 ? -14.152 2.229 -11.057 1.00 92.94 355 LEU A CA 1
ATOM 2640 C C . LEU A 1 355 ? -13.903 3.458 -10.169 1.00 92.94 355 LEU A C 1
ATOM 2642 O O . LEU A 1 355 ? -12.757 3.886 -9.999 1.00 92.94 355 LEU A O 1
ATOM 2646 N N . ASP A 1 356 ? -14.964 4.005 -9.577 1.00 89.81 356 ASP A N 1
ATOM 2647 C CA . ASP A 1 356 ? -14.854 5.092 -8.604 1.00 89.81 356 ASP A CA 1
ATOM 2648 C C . ASP A 1 356 ? -14.438 4.539 -7.236 1.00 89.81 356 ASP A C 1
ATOM 2650 O O . ASP A 1 356 ? -15.253 4.091 -6.429 1.00 89.81 356 ASP A O 1
ATOM 2654 N N . VAL A 1 357 ? -13.131 4.568 -6.977 1.00 87.56 357 VAL A N 1
ATOM 2655 C CA . VAL A 1 357 ? -12.556 4.119 -5.704 1.00 87.56 357 VAL A CA 1
ATOM 2656 C C . VAL A 1 357 ? -13.089 4.946 -4.531 1.00 87.56 357 VAL A C 1
ATOM 2658 O O . VAL A 1 357 ? -13.343 4.383 -3.470 1.00 87.56 357 VAL A O 1
ATOM 2661 N N . LEU A 1 358 ? -13.314 6.252 -4.709 1.00 83.62 358 LEU A N 1
ATOM 2662 C CA . LEU A 1 358 ? -13.812 7.115 -3.634 1.00 83.62 358 LEU A CA 1
ATOM 2663 C C . LEU A 1 358 ? -15.227 6.706 -3.230 1.00 83.62 358 LEU A C 1
ATOM 2665 O O . LEU A 1 358 ? -15.509 6.579 -2.040 1.00 83.62 358 LEU A O 1
ATOM 2669 N N . TRP A 1 359 ? -16.085 6.432 -4.214 1.00 89.06 359 TRP A N 1
ATOM 2670 C CA . TRP A 1 359 ? -17.423 5.905 -3.963 1.00 89.06 359 TRP A CA 1
ATOM 2671 C C . TRP A 1 359 ? -17.377 4.536 -3.273 1.00 89.06 359 TRP A C 1
ATOM 2673 O O . TRP A 1 359 ? -18.114 4.305 -2.315 1.00 89.06 359 TRP A O 1
ATOM 2683 N N . VAL A 1 360 ? -16.481 3.638 -3.707 1.00 89.69 360 VAL A N 1
ATOM 2684 C CA . VAL A 1 360 ? -16.329 2.316 -3.077 1.00 89.69 360 VAL A CA 1
ATOM 2685 C C . VAL A 1 360 ? -15.962 2.449 -1.597 1.00 89.69 360 VAL A C 1
ATOM 2687 O O . VAL A 1 360 ? -16.549 1.755 -0.766 1.00 89.69 360 VAL A O 1
ATOM 2690 N N . PHE A 1 361 ? -15.023 3.330 -1.246 1.00 88.31 361 PHE A N 1
ATOM 2691 C CA . PHE A 1 361 ? -14.651 3.551 0.153 1.00 88.31 361 PHE A CA 1
ATOM 2692 C C . PHE A 1 361 ? -15.768 4.221 0.958 1.00 88.31 361 PHE A C 1
ATOM 2694 O O . PHE A 1 361 ? -16.069 3.743 2.049 1.00 88.31 361 PHE A O 1
ATOM 2701 N N . ASP A 1 362 ? -16.413 5.265 0.435 1.00 84.38 362 ASP A N 1
ATOM 2702 C CA . ASP A 1 362 ? -17.492 5.967 1.146 1.00 84.38 362 ASP A CA 1
ATOM 2703 C C . ASP A 1 362 ? -18.674 5.035 1.474 1.00 84.38 362 ASP A C 1
ATOM 2705 O O . ASP A 1 362 ? -19.173 5.016 2.603 1.00 84.38 362 ASP A O 1
ATOM 2709 N N . GLU A 1 363 ? -19.073 4.191 0.518 1.00 87.31 363 GLU A N 1
ATOM 2710 C CA . GLU A 1 363 ? -20.227 3.301 0.671 1.00 87.31 363 GLU A CA 1
ATOM 2711 C C . GLU A 1 363 ? -19.892 2.024 1.469 1.00 87.31 363 GLU A C 1
ATOM 2713 O O . GLU A 1 363 ? -20.693 1.542 2.287 1.00 87.31 363 GLU A O 1
ATOM 2718 N N . HIS A 1 364 ? -18.704 1.444 1.251 1.00 89.31 364 HIS A N 1
ATOM 2719 C CA . HIS A 1 364 ? -18.396 0.091 1.722 1.00 89.31 364 HIS A CA 1
ATOM 2720 C C . HIS A 1 364 ? -17.362 -0.002 2.841 1.00 89.31 364 HIS A C 1
ATOM 2722 O O . HIS A 1 364 ? -17.380 -1.021 3.538 1.00 89.31 364 HIS A O 1
ATOM 2728 N N . ALA A 1 365 ? -16.510 1.000 3.076 1.00 86.62 365 ALA A N 1
ATOM 2729 C CA . ALA A 1 365 ? -15.544 0.929 4.170 1.00 86.62 365 ALA A CA 1
ATOM 2730 C C . ALA A 1 365 ? -16.242 0.772 5.529 1.00 86.62 365 ALA A C 1
ATOM 2732 O O . ALA A 1 365 ? -17.334 1.298 5.774 1.00 86.62 365 ALA A O 1
ATOM 2733 N N . ASP A 1 366 ? -15.617 0.004 6.421 1.00 78.94 366 ASP A N 1
ATOM 2734 C CA . ASP A 1 366 ? -15.984 0.040 7.830 1.00 78.94 366 ASP A CA 1
ATOM 2735 C C . ASP A 1 366 ? -15.360 1.316 8.418 1.00 78.94 366 ASP A C 1
ATOM 2737 O O . ASP A 1 366 ? -14.166 1.561 8.260 1.00 78.94 366 ASP A O 1
ATOM 2741 N N . ARG A 1 367 ? -16.167 2.160 9.068 1.00 65.81 367 ARG A N 1
ATOM 2742 C CA . ARG A 1 367 ? -15.655 3.357 9.746 1.00 65.81 367 ARG A CA 1
ATOM 2743 C C . ARG A 1 367 ? -14.913 2.927 11.009 1.00 65.81 367 ARG A C 1
ATOM 2745 O O . ARG A 1 367 ? -15.544 2.413 11.934 1.00 65.81 367 ARG A O 1
ATOM 2752 N N . GLU A 1 368 ? -13.599 3.129 11.055 1.00 59.44 368 GLU A N 1
ATOM 2753 C CA . GLU A 1 368 ? -12.856 3.032 12.312 1.00 59.44 368 GLU A CA 1
ATOM 2754 C C . GLU A 1 368 ? -13.236 4.200 13.236 1.00 59.44 368 GLU A C 1
ATOM 2756 O O . GLU A 1 368 ? -13.594 5.291 12.788 1.00 59.44 368 GLU A O 1
ATOM 2761 N N . VAL A 1 369 ? -13.207 3.963 14.549 1.00 54.31 369 VAL A N 1
ATOM 2762 C CA . VAL A 1 369 ? -13.413 5.030 15.535 1.00 54.31 369 VAL A CA 1
ATOM 2763 C C . VAL A 1 369 ? -12.153 5.892 15.533 1.00 54.31 369 VAL A C 1
ATOM 2765 O O . VAL A 1 369 ? -11.141 5.495 16.104 1.00 54.31 369 VAL A O 1
ATOM 2768 N N . GLU A 1 370 ? -12.206 7.045 14.867 1.00 58.59 370 GLU A N 1
ATOM 2769 C CA . GLU A 1 370 ? -11.091 7.996 14.817 1.00 58.59 370 GLU A CA 1
ATOM 2770 C C . GLU A 1 370 ? -10.664 8.451 16.223 1.00 58.59 370 GLU A C 1
ATOM 2772 O O . GLU A 1 370 ? -11.483 8.569 17.140 1.00 58.59 370 GLU A O 1
ATOM 2777 N N . ASP A 1 371 ? -9.385 8.793 16.397 1.00 56.91 371 ASP A N 1
ATOM 2778 C CA . ASP A 1 371 ? -8.892 9.372 17.654 1.00 56.91 371 ASP A CA 1
ATOM 2779 C C . ASP A 1 371 ? -9.586 10.704 17.997 1.00 56.91 371 ASP A C 1
ATOM 2781 O O . ASP A 1 371 ? -9.660 11.055 19.171 1.00 56.91 371 ASP A O 1
ATOM 2785 N N . ASP A 1 372 ? -10.155 11.425 17.023 1.00 65.31 372 ASP A N 1
ATOM 2786 C CA . ASP A 1 372 ? -10.946 12.652 17.243 1.00 65.31 372 ASP A CA 1
ATOM 2787 C C . ASP A 1 372 ? -12.466 12.394 17.342 1.00 65.31 372 ASP A C 1
ATOM 2789 O O . ASP A 1 372 ? -13.276 13.320 17.409 1.00 65.31 372 ASP A O 1
ATOM 2793 N N . ALA A 1 373 ? -12.884 11.124 17.383 1.00 77.81 373 ALA A N 1
ATOM 2794 C CA . ALA A 1 373 ? -14.287 10.765 17.519 1.00 77.81 373 ALA A CA 1
ATOM 2795 C C . ALA A 1 373 ? -14.915 11.375 18.788 1.00 77.81 373 ALA A C 1
ATOM 2797 O O . ALA A 1 373 ? -14.284 11.417 19.855 1.00 77.81 373 ALA A O 1
ATOM 2798 N N . PRO A 1 374 ? -16.192 11.798 18.727 1.00 86.25 374 PRO A N 1
ATOM 2799 C CA . PRO A 1 374 ? -16.848 12.458 19.843 1.00 86.25 374 PRO A CA 1
ATOM 2800 C C . PRO A 1 374 ? -16.864 11.555 21.080 1.00 86.25 374 PRO A C 1
ATOM 2802 O O . PRO A 1 374 ? -17.405 10.447 21.076 1.00 86.25 374 PRO A O 1
ATOM 2805 N N . LEU A 1 375 ? -16.285 12.057 22.172 1.00 89.25 375 LEU A N 1
ATOM 2806 C CA . LEU A 1 375 ? -16.219 11.331 23.433 1.00 89.25 375 LEU A CA 1
ATOM 2807 C C . LEU A 1 375 ? -17.585 11.330 24.135 1.00 89.25 375 LEU A C 1
ATOM 2809 O O . LEU A 1 375 ? -18.085 12.375 24.560 1.00 89.25 375 LEU A O 1
ATOM 2813 N 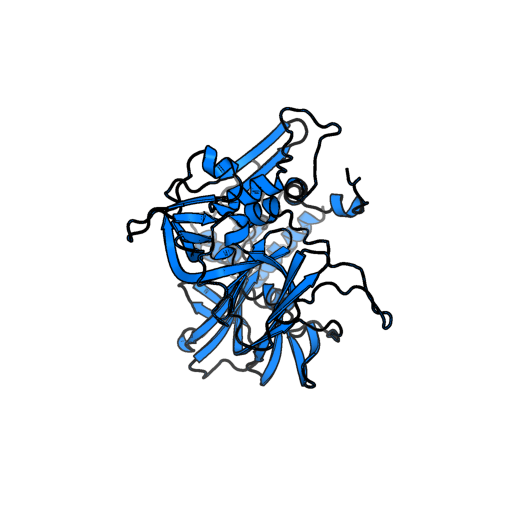N . CYS A 1 376 ? -18.168 10.147 24.305 1.00 90.19 376 CYS A N 1
ATOM 2814 C CA . CYS A 1 376 ? -19.355 9.911 25.113 1.00 90.19 376 CYS A CA 1
ATOM 2815 C C . CYS A 1 376 ? -18.968 9.405 26.510 1.00 90.19 376 CYS A C 1
ATOM 2817 O O . CYS A 1 376 ? -18.407 8.319 26.671 1.00 90.19 376 CYS A O 1
ATOM 2819 N N . LEU A 1 377 ? -19.327 10.167 27.544 1.00 90.31 377 LEU A N 1
ATOM 2820 C CA . LEU A 1 377 ? -19.179 9.748 28.939 1.00 90.31 377 LEU A CA 1
ATOM 2821 C C . LEU A 1 377 ? -20.423 8.974 29.394 1.00 90.31 377 LEU A C 1
ATOM 2823 O O . LEU A 1 377 ? -21.514 9.540 29.443 1.00 90.31 377 LEU A O 1
ATOM 2827 N N . ILE A 1 378 ? -20.266 7.710 29.789 1.00 89.19 378 ILE A N 1
ATOM 2828 C CA . ILE A 1 378 ? -21.305 6.945 30.490 1.00 89.19 378 ILE A CA 1
ATOM 2829 C C . ILE A 1 378 ? -21.232 7.272 31.982 1.00 89.19 378 ILE A C 1
ATOM 2831 O O . ILE A 1 378 ? -20.258 6.948 32.660 1.00 89.19 378 ILE A O 1
ATOM 2835 N N . SER A 1 379 ? -22.284 7.897 32.506 1.00 85.69 379 SER A N 1
ATOM 2836 C CA . SER A 1 379 ? -22.375 8.304 33.906 1.00 85.69 379 SER A CA 1
ATOM 2837 C C . SER A 1 379 ? -23.288 7.374 34.709 1.00 85.69 379 SER A C 1
ATOM 2839 O O . SER A 1 379 ? -24.444 7.155 34.344 1.00 85.69 379 SER A O 1
ATOM 2841 N N . GLY A 1 380 ? -22.777 6.870 35.837 1.00 72.62 380 GLY A N 1
ATOM 2842 C CA . GLY A 1 380 ? -23.572 6.171 36.854 1.00 72.62 380 GLY A CA 1
ATOM 2843 C C . GLY A 1 380 ? -23.887 4.696 36.584 1.00 72.62 380 GLY A C 1
ATOM 2844 O O . GLY A 1 380 ? -24.658 4.120 37.345 1.00 72.62 380 GLY A O 1
ATOM 2845 N N . ASP A 1 381 ? -23.314 4.080 35.543 1.00 72.12 381 ASP A N 1
ATOM 2846 C CA . ASP A 1 381 ? -23.562 2.667 35.200 1.00 72.12 381 ASP A CA 1
ATOM 2847 C C . ASP A 1 381 ? -22.324 1.989 34.576 1.00 72.12 381 ASP A C 1
ATOM 2849 O O . ASP A 1 381 ? -22.355 1.508 33.443 1.00 72.12 381 ASP A O 1
ATOM 2853 N N . GLN A 1 382 ? -21.199 2.020 35.301 1.00 63.19 382 GLN A N 1
ATOM 2854 C CA . GLN A 1 382 ? -19.870 1.662 34.774 1.00 63.19 382 GLN A CA 1
ATOM 2855 C C . GLN A 1 382 ? -19.714 0.180 34.409 1.00 63.19 382 GLN A C 1
ATOM 2857 O O . GLN A 1 382 ? -19.053 -0.115 33.419 1.00 63.19 382 GLN A O 1
ATOM 2862 N N . ASP A 1 383 ? -20.377 -0.711 35.151 1.00 69.38 383 ASP A N 1
ATOM 2863 C CA . ASP A 1 383 ? -20.348 -2.169 34.945 1.00 69.38 383 ASP A CA 1
ATOM 2864 C C . ASP A 1 383 ? -21.746 -2.761 34.696 1.00 69.38 383 ASP A C 1
ATOM 2866 O O . ASP A 1 383 ? -21.938 -3.977 34.706 1.00 69.38 383 ASP A O 1
ATOM 2870 N N . GLY A 1 384 ? -22.762 -1.914 34.526 1.00 82.88 384 GLY A N 1
ATOM 2871 C CA . GLY A 1 384 ? -24.139 -2.372 34.393 1.00 82.88 384 GLY A CA 1
ATOM 2872 C C . GLY A 1 384 ? -24.626 -2.445 32.951 1.00 82.88 384 GLY A C 1
ATOM 2873 O O . GLY A 1 384 ? -23.916 -2.839 32.021 1.00 82.88 384 GLY A O 1
ATOM 2874 N N . TRP A 1 385 ? -25.902 -2.119 32.761 1.00 88.31 385 TRP A N 1
ATOM 2875 C CA . TRP A 1 385 ? -26.600 -2.357 31.499 1.00 88.31 385 TRP A CA 1
ATOM 2876 C C . TRP A 1 385 ? -26.071 -1.455 30.375 1.00 88.31 385 TRP A C 1
ATOM 2878 O O . TRP A 1 385 ? -25.915 -1.908 29.244 1.00 88.31 385 TRP A O 1
ATOM 2888 N N . MET A 1 386 ? -25.745 -0.198 30.673 1.00 86.81 386 MET A N 1
ATOM 2889 C CA . MET A 1 386 ? -25.203 0.745 29.694 1.00 86.81 386 MET A CA 1
ATOM 2890 C C . MET A 1 386 ? -23.811 0.318 29.226 1.00 86.81 386 MET A C 1
ATOM 2892 O O . MET A 1 386 ? -23.551 0.319 28.026 1.00 86.81 386 MET A O 1
ATOM 2896 N N . ALA A 1 387 ? -22.949 -0.128 30.140 1.00 83.62 387 ALA A N 1
ATOM 2897 C CA . ALA A 1 387 ? -21.633 -0.653 29.792 1.00 83.62 387 ALA A CA 1
ATOM 2898 C C . ALA A 1 387 ? -21.702 -1.954 28.978 1.00 83.62 387 ALA A C 1
ATOM 2900 O O . ALA A 1 387 ? -20.903 -2.146 28.069 1.00 83.62 387 ALA A O 1
ATOM 2901 N N . SER A 1 388 ? -22.674 -2.826 29.257 1.00 85.38 388 SER A N 1
ATOM 2902 C CA . SER A 1 388 ? -22.789 -4.120 28.568 1.00 85.38 388 SER A CA 1
ATOM 2903 C C . SER A 1 388 ? -23.500 -4.037 27.213 1.00 85.38 388 SER A C 1
ATOM 2905 O O . SER A 1 388 ? -23.151 -4.765 26.289 1.00 85.38 388 SER A O 1
ATOM 2907 N N . PHE A 1 389 ? -24.517 -3.179 27.082 1.00 87.38 389 PHE A N 1
ATOM 2908 C CA . PHE A 1 389 ? -25.404 -3.162 25.910 1.00 87.38 389 PHE A CA 1
ATOM 2909 C C . PHE A 1 389 ? -25.324 -1.877 25.086 1.00 87.38 389 PHE A C 1
ATOM 2911 O O . PHE A 1 389 ? -25.556 -1.918 23.881 1.00 87.38 389 PHE A O 1
ATOM 2918 N N . VAL A 1 390 ? -25.018 -0.737 25.710 1.00 89.06 390 VAL A N 1
ATOM 2919 C CA . VAL A 1 390 ? -25.012 0.561 25.019 1.00 89.06 390 VAL A CA 1
ATOM 2920 C C . VAL A 1 390 ? -23.611 0.954 24.576 1.00 89.06 390 VAL A C 1
ATOM 2922 O O . VAL A 1 390 ? -23.460 1.443 23.466 1.00 89.06 390 VAL A O 1
ATOM 2925 N N . ARG A 1 391 ? -22.577 0.694 25.380 1.00 88.69 391 ARG A N 1
ATOM 2926 C CA . ARG A 1 391 ? -21.184 0.966 24.999 1.00 88.69 391 ARG A CA 1
ATOM 2927 C C . ARG A 1 391 ? -20.811 0.330 23.646 1.00 88.69 391 ARG A C 1
ATOM 2929 O O . ARG A 1 391 ? -20.414 1.104 22.783 1.00 88.69 391 ARG A O 1
ATOM 2936 N N . PRO A 1 392 ? -21.027 -0.980 23.388 1.00 87.50 392 PRO A N 1
ATOM 2937 C CA . PRO A 1 392 ? -20.680 -1.563 22.086 1.00 87.50 392 PRO A CA 1
ATOM 2938 C C . PRO A 1 392 ? -21.459 -0.929 20.930 1.00 87.50 392 PRO A C 1
ATOM 2940 O O . PRO A 1 392 ? -20.939 -0.759 19.833 1.00 87.50 392 PRO A O 1
ATOM 2943 N N . LEU A 1 393 ? -22.715 -0.545 21.182 1.00 89.50 393 LEU A N 1
ATOM 2944 C CA . LEU A 1 393 ? -23.547 0.159 20.212 1.00 89.50 393 LEU A CA 1
ATOM 2945 C C . LEU A 1 393 ? -22.964 1.537 19.863 1.00 89.50 393 LEU A C 1
ATOM 2947 O O . LEU A 1 393 ? -22.938 1.900 18.692 1.00 89.50 393 LEU A O 1
ATOM 2951 N N . LEU A 1 394 ? -22.523 2.298 20.862 1.00 88.12 394 LEU A N 1
ATOM 2952 C CA . LEU A 1 394 ? -21.941 3.626 20.673 1.00 88.12 394 LEU A CA 1
ATOM 2953 C C . LEU A 1 394 ? -20.570 3.561 20.001 1.00 88.12 394 LEU A C 1
ATOM 2955 O O . LEU A 1 394 ? -20.323 4.322 19.072 1.00 88.12 394 LEU A O 1
ATOM 2959 N N . GLU A 1 395 ? -19.723 2.621 20.417 1.00 86.38 395 GLU A N 1
ATOM 2960 C CA . GLU A 1 395 ? -18.427 2.359 19.782 1.00 86.38 395 GLU A CA 1
ATOM 2961 C C . GLU A 1 395 ? -18.635 1.967 18.308 1.00 86.38 395 GLU A C 1
ATOM 2963 O O . GLU A 1 395 ? -18.028 2.563 17.425 1.00 86.38 395 GLU A O 1
ATOM 2968 N N . SER A 1 396 ? -19.608 1.092 18.008 1.00 78.75 396 SER A N 1
ATOM 2969 C CA . SER A 1 396 ? -19.977 0.751 16.619 1.00 78.75 396 SER A CA 1
ATOM 2970 C C . SER A 1 396 ? -20.570 1.915 15.816 1.00 78.75 396 SER A C 1
ATOM 2972 O O . SER A 1 396 ? -20.640 1.847 14.593 1.00 78.75 396 SER A O 1
ATOM 2974 N N . ALA A 1 397 ? -21.042 2.961 16.495 1.00 82.88 397 ALA A N 1
ATOM 2975 C CA . ALA A 1 397 ? -21.584 4.167 15.881 1.00 82.88 397 ALA A CA 1
ATOM 2976 C C . ALA A 1 397 ? -20.538 5.289 15.765 1.00 82.88 397 ALA A C 1
ATOM 2978 O O . ALA A 1 397 ? -20.906 6.410 15.421 1.00 82.88 397 ALA A O 1
ATOM 2979 N N . GLY A 1 398 ? -19.262 5.007 16.057 1.00 81.06 398 GLY A N 1
ATOM 2980 C CA . GLY A 1 398 ? -18.172 5.968 15.900 1.00 81.06 398 GLY A CA 1
ATOM 2981 C C . GLY A 1 398 ? -17.942 6.878 17.107 1.00 81.06 398 GLY A C 1
ATOM 2982 O O . GLY A 1 398 ? -17.364 7.942 16.941 1.00 81.06 398 GLY A O 1
ATOM 2983 N N . TYR A 1 399 ? -18.396 6.514 18.311 1.00 86.62 399 TYR A N 1
ATOM 2984 C CA . TYR A 1 399 ? -18.102 7.272 19.533 1.00 86.62 399 TYR A CA 1
ATOM 2985 C C . TYR A 1 399 ? -16.948 6.640 20.307 1.00 86.62 399 TYR A C 1
ATOM 2987 O O . TYR A 1 399 ? -16.928 5.430 20.538 1.00 86.62 399 TYR A O 1
ATOM 2995 N N . ARG A 1 400 ? -16.056 7.473 20.849 1.00 88.25 400 ARG A N 1
ATOM 2996 C CA . ARG A 1 400 ? -15.175 7.056 21.947 1.00 88.25 400 ARG A CA 1
ATOM 2997 C C . ARG A 1 400 ? -16.006 6.983 23.224 1.00 88.25 400 ARG A C 1
ATOM 2999 O O . ARG A 1 400 ? -16.690 7.947 23.557 1.00 88.25 400 ARG A O 1
ATOM 3006 N N . VAL A 1 401 ? -15.971 5.871 23.959 1.00 88.69 401 VAL A N 1
ATOM 3007 C CA . VAL A 1 401 ? -16.817 5.690 25.153 1.00 88.69 401 VAL A CA 1
ATOM 3008 C C . VAL A 1 401 ? -15.979 5.473 26.404 1.00 88.69 401 VAL A C 1
ATOM 3010 O O . VAL A 1 401 ? -15.232 4.501 26.520 1.00 88.69 401 VAL A O 1
ATOM 3013 N N . THR A 1 402 ? -16.166 6.336 27.401 1.00 88.19 402 THR A N 1
ATOM 3014 C CA . THR A 1 402 ? -15.509 6.195 28.706 1.00 88.19 402 THR A CA 1
ATOM 3015 C C . THR A 1 402 ? -16.504 6.257 29.860 1.00 88.19 402 THR A C 1
ATOM 3017 O O . THR A 1 402 ? -17.576 6.845 29.751 1.00 88.19 402 THR A O 1
ATOM 3020 N N . ALA A 1 403 ? -16.142 5.639 30.983 1.00 85.62 403 ALA A N 1
ATOM 3021 C CA . ALA A 1 403 ? -16.837 5.787 32.262 1.00 85.62 403 ALA A CA 1
ATOM 3022 C C . ALA A 1 403 ? -16.216 6.889 33.145 1.00 85.62 403 ALA A C 1
ATOM 3024 O O . ALA A 1 403 ? -16.842 7.329 34.109 1.00 85.62 403 ALA A O 1
ATOM 3025 N N . HIS A 1 404 ? -14.993 7.327 32.819 1.00 83.75 404 HIS A N 1
ATOM 3026 C CA . HIS A 1 404 ? -14.227 8.331 33.557 1.00 83.75 404 HIS A CA 1
ATOM 3027 C C . HIS A 1 404 ? -13.444 9.212 32.580 1.00 83.75 404 HIS A C 1
ATOM 3029 O O . HIS A 1 404 ? -12.768 8.694 31.694 1.00 83.75 404 HIS A O 1
ATOM 3035 N N . LEU A 1 405 ? -13.511 10.530 32.748 1.00 82.38 405 LEU A N 1
ATOM 3036 C CA . LEU A 1 405 ? -12.699 11.460 31.960 1.00 82.38 405 LEU A CA 1
ATOM 3037 C C . LEU A 1 405 ? -11.280 11.537 32.530 1.00 82.38 405 LEU A C 1
ATOM 3039 O O . LEU A 1 405 ? -11.109 11.613 33.750 1.00 82.38 405 LEU A O 1
ATOM 3043 N N . ALA A 1 406 ? -10.270 11.539 31.659 1.00 80.38 406 ALA A N 1
ATOM 3044 C CA . ALA A 1 406 ? -8.908 11.867 32.062 1.00 80.38 406 ALA A CA 1
ATOM 3045 C C . ALA A 1 406 ? -8.780 13.367 32.398 1.00 80.38 406 ALA A C 1
ATOM 3047 O O . ALA A 1 406 ? -9.599 14.196 31.996 1.00 80.38 406 ALA A O 1
ATOM 3048 N N . ALA A 1 407 ? -7.738 13.744 33.144 1.00 74.31 407 ALA A N 1
ATOM 3049 C CA . ALA A 1 407 ? -7.504 15.143 33.497 1.00 74.31 407 ALA A CA 1
ATOM 3050 C C . ALA A 1 407 ? -7.290 16.003 32.235 1.00 74.31 407 ALA A C 1
ATOM 3052 O O . ALA A 1 407 ? -6.353 15.768 31.476 1.00 74.31 407 ALA A O 1
ATOM 3053 N N . GLY A 1 408 ? -8.148 17.009 32.031 1.00 73.56 408 GLY A N 1
ATOM 3054 C CA . GLY A 1 408 ? -8.115 17.896 30.859 1.00 73.56 408 GLY A CA 1
ATOM 3055 C C . GLY A 1 408 ? -8.908 17.397 29.646 1.00 73.56 408 GLY A C 1
ATOM 3056 O O . GLY A 1 408 ? -9.004 18.114 28.654 1.00 73.56 408 GLY A O 1
ATOM 3057 N N . GLU A 1 409 ? -9.508 16.209 29.721 1.00 78.31 409 GLU A N 1
ATOM 3058 C CA . GLU A 1 409 ? -10.371 15.665 28.675 1.00 78.31 409 GLU A CA 1
ATOM 3059 C C . GLU A 1 409 ? -11.816 16.154 28.857 1.00 78.31 409 GLU A C 1
ATOM 3061 O O . GLU A 1 409 ? -12.327 16.222 29.977 1.00 78.31 409 GLU A O 1
ATOM 3066 N N . THR A 1 410 ? -12.500 16.496 27.762 1.00 83.12 410 THR A N 1
ATOM 3067 C CA . THR A 1 410 ? -13.897 16.952 27.815 1.00 83.12 410 THR A CA 1
ATOM 3068 C C . THR A 1 410 ? -14.794 16.033 27.002 1.00 83.12 410 THR A C 1
ATOM 3070 O O . THR A 1 410 ? -14.491 15.694 25.863 1.00 83.12 410 THR A O 1
ATOM 3073 N N . ALA A 1 411 ? -15.923 15.628 27.585 1.00 87.75 411 ALA A N 1
ATOM 3074 C CA . ALA A 1 411 ? -16.920 14.855 26.859 1.00 87.75 411 ALA A CA 1
ATOM 3075 C C . ALA A 1 411 ? -17.604 15.726 25.790 1.00 87.75 411 ALA A C 1
ATOM 3077 O O . ALA A 1 411 ? -17.960 16.885 26.039 1.00 87.75 411 ALA A O 1
ATOM 3078 N N . ALA A 1 412 ? -17.854 15.159 24.615 1.00 88.25 412 ALA A N 1
ATOM 3079 C CA . ALA A 1 412 ? -18.748 15.748 23.624 1.00 88.25 412 ALA A CA 1
ATOM 3080 C C . ALA A 1 412 ? -20.211 15.626 24.080 1.00 88.25 412 ALA A C 1
ATOM 3082 O O . ALA A 1 412 ? -20.989 16.564 23.915 1.00 88.25 412 ALA A O 1
ATOM 3083 N N . VAL A 1 413 ? -20.563 14.507 24.722 1.00 90.25 413 VAL A N 1
ATOM 3084 C CA . VAL A 1 413 ? -21.909 14.215 25.233 1.00 90.25 413 VAL A CA 1
ATOM 3085 C C . VAL A 1 413 ? -21.840 13.296 26.456 1.00 90.25 413 VAL A C 1
ATOM 3087 O O . VAL A 1 413 ? -20.901 12.517 26.616 1.00 90.25 413 VAL A O 1
ATOM 3090 N N . VAL A 1 414 ? -22.832 13.384 27.340 1.00 90.62 414 VAL A N 1
ATOM 3091 C CA . VAL A 1 414 ? -22.965 12.505 28.507 1.00 90.62 414 VAL A CA 1
ATOM 3092 C C . VAL A 1 414 ? -24.206 11.644 28.357 1.00 90.62 414 VAL A C 1
ATOM 3094 O O . VAL A 1 414 ? -25.305 12.163 28.173 1.00 90.62 414 VAL A O 1
ATOM 3097 N N . LEU A 1 415 ? -24.052 10.336 28.514 1.00 90.06 415 LEU A N 1
ATOM 3098 C CA . LEU A 1 415 ? -25.155 9.394 28.597 1.00 90.06 415 LEU A CA 1
ATOM 3099 C C . LEU A 1 415 ? -25.384 8.995 30.059 1.00 90.06 415 LEU A C 1
ATOM 3101 O O . LEU A 1 415 ? -24.458 8.573 30.750 1.00 90.06 415 LEU A O 1
ATOM 3105 N N . SER A 1 416 ? -26.621 9.113 30.540 1.00 89.50 416 SER A N 1
ATOM 3106 C CA . SER A 1 416 ? -26.963 8.858 31.944 1.00 89.50 416 SER A CA 1
ATOM 3107 C C . SER A 1 416 ? -28.326 8.173 32.084 1.00 89.50 416 SER A C 1
ATOM 3109 O O . SER A 1 416 ? -29.198 8.321 31.229 1.00 89.50 416 SER A O 1
ATOM 3111 N N . SER A 1 417 ? -28.535 7.419 33.163 1.00 85.31 417 SER A N 1
ATOM 3112 C CA . SER A 1 417 ? -29.853 6.861 33.500 1.00 85.31 417 SER A CA 1
ATOM 3113 C C . SER A 1 417 ? -30.797 7.959 34.012 1.00 85.31 417 SER A C 1
ATOM 3115 O O . SER A 1 417 ? -30.356 8.951 34.590 1.00 85.31 417 SER A O 1
ATOM 3117 N N . GLU A 1 418 ? -32.112 7.775 33.857 1.00 79.75 418 GLU A N 1
ATOM 3118 C CA . GLU A 1 418 ? -33.130 8.725 34.348 1.00 79.75 418 GLU A CA 1
ATOM 3119 C C . GLU A 1 418 ? -32.963 9.073 35.842 1.00 79.75 418 GLU A C 1
ATOM 3121 O O . GLU A 1 418 ? -33.094 10.236 36.214 1.00 79.75 418 GLU A O 1
ATOM 3126 N N . ASP A 1 419 ? -32.570 8.092 36.661 1.00 71.44 419 ASP A N 1
ATOM 3127 C CA . ASP A 1 419 ? -32.395 8.221 38.115 1.00 71.44 419 ASP A CA 1
ATOM 3128 C C . ASP A 1 419 ? -30.997 8.701 38.551 1.00 71.44 419 ASP A C 1
ATOM 3130 O O . ASP A 1 419 ? -30.757 8.912 39.741 1.00 71.44 419 ASP A O 1
ATOM 3134 N N . ALA A 1 420 ? -30.045 8.837 37.622 1.00 72.56 420 ALA A N 1
ATOM 3135 C CA . ALA A 1 420 ? -28.677 9.195 37.971 1.00 72.56 420 ALA A CA 1
ATOM 3136 C C . ALA A 1 420 ? -28.525 10.723 38.133 1.00 72.56 420 ALA A C 1
ATOM 3138 O O . ALA A 1 420 ? -29.078 11.499 37.331 1.00 72.56 420 ALA A O 1
ATOM 3139 N N . PRO A 1 421 ? -27.781 11.179 39.163 1.00 66.62 421 PRO A N 1
ATOM 3140 C CA . PRO A 1 421 ? -27.519 12.597 39.364 1.00 66.62 421 PRO A CA 1
ATOM 3141 C C . PRO A 1 421 ? -26.807 13.172 38.138 1.00 66.62 421 PRO A C 1
ATOM 3143 O O . PRO A 1 421 ? -25.931 12.530 37.559 1.00 66.62 421 PRO A O 1
ATOM 3146 N N . THR A 1 422 ? -27.198 14.380 37.722 1.00 62.97 422 THR A N 1
ATOM 3147 C CA . THR A 1 422 ? -26.500 15.084 36.639 1.00 62.97 422 THR A CA 1
ATOM 3148 C C . THR A 1 422 ? -25.038 15.272 37.059 1.00 62.97 422 THR A C 1
ATOM 3150 O O . THR A 1 422 ? -24.814 15.824 38.139 1.00 62.97 422 THR A O 1
ATOM 3153 N N . PRO A 1 423 ? -24.048 14.821 36.270 1.00 61.81 423 PRO A N 1
ATOM 3154 C CA . PRO A 1 423 ? -22.650 15.002 36.638 1.00 61.81 423 PRO A CA 1
ATOM 3155 C C . PRO A 1 423 ? -22.324 16.491 36.810 1.00 61.81 423 PRO A C 1
ATOM 3157 O O . PRO A 1 423 ? -22.745 17.322 36.006 1.00 61.81 423 PRO A O 1
ATOM 3160 N N . ALA A 1 424 ? -21.592 16.817 37.879 1.00 55.59 424 ALA A N 1
ATOM 3161 C CA . ALA A 1 424 ? -21.326 18.192 38.312 1.00 55.59 424 ALA A CA 1
ATOM 3162 C C . ALA A 1 424 ? -20.493 19.018 37.306 1.00 55.59 424 ALA A C 1
ATOM 3164 O O . ALA A 1 424 ? -20.571 20.241 37.325 1.00 55.59 424 ALA A O 1
ATOM 3165 N N . ASP A 1 425 ? -19.777 18.350 36.392 1.00 53.78 425 ASP A N 1
ATOM 3166 C CA . ASP A 1 425 ? -18.916 18.940 35.352 1.00 53.78 425 ASP A CA 1
ATOM 3167 C C . ASP A 1 425 ? -19.578 19.024 33.960 1.00 53.78 425 ASP A C 1
ATOM 3169 O O . ASP A 1 425 ? -18.898 19.053 32.933 1.00 53.78 425 ASP A O 1
ATOM 3173 N N . ALA A 1 426 ? -20.913 19.032 33.873 1.00 54.19 426 ALA A N 1
ATOM 3174 C CA . ALA A 1 426 ? -21.631 18.994 32.596 1.00 54.19 426 ALA A CA 1
ATOM 3175 C C . ALA A 1 426 ? -21.536 20.312 31.787 1.00 54.19 426 ALA A C 1
ATOM 3177 O O . ALA A 1 426 ? -22.519 21.026 31.606 1.00 54.19 426 ALA A O 1
ATOM 3178 N N . SER A 1 427 ? -20.359 20.614 31.230 1.00 64.81 427 SER A N 1
ATOM 3179 C CA . SER A 1 427 ? -20.217 21.506 30.066 1.00 64.81 427 SER A CA 1
ATOM 3180 C C . SER A 1 427 ? -20.742 20.849 28.780 1.00 64.81 427 SER A C 1
ATOM 3182 O O . SER A 1 427 ? -20.957 21.509 27.763 1.00 64.81 427 SER A O 1
ATOM 3184 N N . ALA A 1 428 ? -20.939 19.529 28.815 1.00 78.00 428 ALA A N 1
ATOM 3185 C CA . ALA A 1 428 ? -21.425 18.720 27.715 1.00 78.00 428 ALA A CA 1
ATOM 3186 C C . ALA A 1 428 ? -22.937 18.446 27.831 1.00 78.00 428 ALA A C 1
ATOM 3188 O O . ALA A 1 428 ? -23.447 18.251 28.938 1.00 78.00 428 ALA A O 1
ATOM 3189 N N . PRO A 1 429 ? -23.665 18.398 26.704 1.00 87.06 429 PRO A N 1
ATOM 3190 C CA . PRO A 1 429 ? -25.071 18.021 26.687 1.00 87.06 429 PRO A CA 1
ATOM 3191 C C . PRO A 1 429 ? -25.291 16.611 27.253 1.00 87.06 429 PRO A C 1
ATOM 3193 O O . PRO A 1 429 ? -24.478 15.712 27.046 1.00 87.06 429 PRO A O 1
ATOM 3196 N N . VAL A 1 430 ? -26.419 16.416 27.942 1.00 88.81 430 VAL A N 1
ATOM 3197 C CA . VAL A 1 430 ? -26.791 15.140 28.573 1.00 88.81 430 VAL A CA 1
ATOM 3198 C C . VAL A 1 430 ? -27.947 14.494 27.811 1.00 88.81 430 VAL A C 1
ATOM 3200 O O . VAL A 1 430 ? -28.960 15.144 27.559 1.00 88.81 430 VAL A O 1
ATOM 3203 N N . VAL A 1 431 ? -27.814 13.206 27.498 1.00 90.19 431 VAL A N 1
ATOM 3204 C CA . VAL A 1 431 ? -28.887 12.336 27.007 1.00 90.19 431 VAL A CA 1
ATOM 3205 C C . VAL A 1 431 ? -29.265 11.367 28.124 1.00 90.19 431 VAL A C 1
ATOM 3207 O O . VAL A 1 431 ? -28.423 10.630 28.642 1.00 90.19 431 VAL A O 1
ATOM 3210 N N . ARG A 1 432 ? -30.541 11.380 28.522 1.00 90.75 432 ARG A N 1
ATOM 3211 C CA . ARG A 1 432 ? -31.062 10.516 29.588 1.00 90.75 432 ARG A CA 1
ATOM 3212 C C . ARG A 1 432 ? -31.763 9.294 29.015 1.00 90.75 432 ARG A C 1
ATOM 3214 O O . ARG A 1 432 ? -32.559 9.415 28.088 1.00 90.75 432 ARG A O 1
ATOM 3221 N N . LEU A 1 433 ? -31.504 8.131 29.606 1.00 90.31 433 LEU A N 1
ATOM 3222 C CA . LEU A 1 433 ? -32.168 6.875 29.276 1.00 90.31 433 LEU A CA 1
ATOM 3223 C C . LEU A 1 433 ? -33.230 6.522 30.318 1.00 90.31 433 LEU A C 1
ATOM 3225 O O . LEU A 1 433 ? -32.910 6.304 31.489 1.00 90.31 433 LEU A O 1
ATOM 3229 N N . ARG A 1 434 ? -34.482 6.381 29.876 1.00 91.06 434 ARG A N 1
ATOM 3230 C CA . ARG A 1 434 ? -35.598 5.902 30.707 1.00 91.06 434 ARG A CA 1
ATOM 3231 C C . ARG A 1 434 ? -35.854 4.410 30.539 1.00 91.06 434 ARG A C 1
ATOM 3233 O O . ARG A 1 434 ? -35.733 3.840 29.448 1.00 91.06 434 ARG A O 1
ATOM 3240 N N . ARG A 1 435 ? -36.271 3.762 31.629 1.00 88.44 435 ARG A N 1
ATOM 3241 C CA . ARG A 1 435 ? -36.526 2.312 31.695 1.00 88.44 435 ARG A CA 1
ATOM 3242 C C . ARG A 1 435 ? -37.906 1.914 31.189 1.00 88.44 435 ARG A C 1
ATOM 3244 O O . ARG A 1 435 ? -38.074 0.805 30.688 1.00 88.44 435 ARG A O 1
ATOM 3251 N N . ARG A 1 436 ? -38.907 2.785 31.328 1.00 87.62 436 ARG A N 1
ATOM 3252 C CA . ARG A 1 436 ? -40.292 2.541 30.876 1.00 87.62 436 ARG A CA 1
ATOM 3253 C C . ARG A 1 436 ? -40.518 3.167 29.516 1.00 87.62 436 ARG A C 1
ATOM 3255 O O . ARG A 1 436 ? -39.968 4.228 29.287 1.00 87.62 436 ARG A O 1
ATOM 3262 N N . ARG A 1 437 ? -41.337 2.550 28.649 1.00 85.00 437 ARG A N 1
ATOM 3263 C CA . ARG A 1 437 ? -41.610 3.021 27.272 1.00 85.00 437 ARG A CA 1
ATOM 3264 C C . ARG A 1 437 ? -42.430 4.318 27.198 1.00 85.00 437 ARG A C 1
ATOM 3266 O O . ARG A 1 437 ? -42.250 5.080 26.254 1.00 85.00 437 ARG A O 1
ATOM 3273 N N . ALA A 1 438 ? -43.317 4.550 28.162 1.00 87.19 438 ALA A N 1
ATOM 3274 C CA . ALA A 1 438 ? -44.114 5.770 28.244 1.00 87.19 438 ALA A CA 1
ATOM 3275 C C . ALA A 1 438 ? -43.267 6.922 28.802 1.00 87.19 438 ALA A C 1
ATOM 3277 O O . ALA A 1 438 ? -42.638 6.756 29.848 1.00 87.19 438 ALA A O 1
ATOM 3278 N N . ALA A 1 439 ? -43.278 8.065 28.117 1.00 83.50 439 ALA A N 1
ATOM 3279 C CA . ALA A 1 439 ? -42.670 9.306 28.589 1.00 83.50 439 ALA A CA 1
ATOM 3280 C C . ALA A 1 439 ? -43.676 10.098 29.437 1.00 83.50 439 ALA A C 1
ATOM 3282 O O . ALA A 1 439 ? -44.886 10.040 29.190 1.00 83.50 439 ALA A O 1
ATOM 3283 N N . LYS A 1 440 ? -43.194 10.839 30.439 1.00 82.31 440 LYS A N 1
ATOM 3284 C CA . LYS A 1 440 ? -44.029 11.823 31.149 1.00 82.31 440 LYS A CA 1
ATOM 3285 C C . LYS A 1 440 ? -44.151 13.101 30.308 1.00 82.31 440 LYS A C 1
ATOM 3287 O O . LYS A 1 440 ? -43.362 13.338 29.399 1.00 82.31 440 LYS A O 1
ATO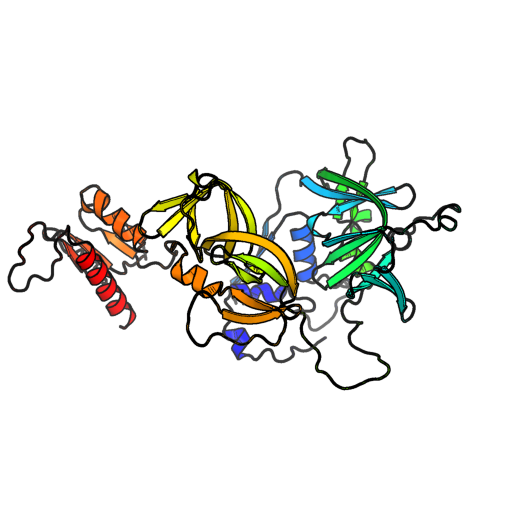M 3292 N N . ALA A 1 441 ? -45.141 13.944 30.594 1.00 77.31 441 ALA A N 1
ATOM 3293 C CA . ALA A 1 441 ? -45.241 15.242 29.927 1.00 77.31 441 ALA A CA 1
ATOM 3294 C C . ALA A 1 441 ? -43.989 16.090 30.229 1.00 77.31 441 ALA A C 1
ATOM 3296 O O . ALA A 1 441 ? -43.659 16.289 31.397 1.00 77.31 441 ALA A O 1
ATOM 3297 N N . GLY A 1 442 ? -43.301 16.564 29.184 1.00 77.94 442 GLY A N 1
ATOM 3298 C CA . GLY A 1 442 ? -42.052 17.333 29.301 1.00 77.94 442 GLY A CA 1
ATOM 3299 C C . GLY A 1 442 ? -40.782 16.500 29.522 1.00 77.94 442 GLY A C 1
ATOM 3300 O O . GLY A 1 442 ? -39.733 17.074 29.789 1.00 77.94 442 GLY A O 1
ATOM 3301 N N . ASP A 1 443 ? -40.868 15.171 29.429 1.00 83.12 443 ASP A N 1
ATOM 3302 C CA . ASP A 1 443 ? -39.734 14.253 29.552 1.00 83.12 443 ASP A CA 1
ATOM 3303 C C . ASP A 1 443 ? -39.012 14.095 28.203 1.00 83.12 443 ASP A C 1
ATOM 3305 O O . ASP A 1 443 ? -39.576 13.543 27.257 1.00 83.12 443 ASP A O 1
ATOM 3309 N N . ASP A 1 444 ? -37.775 14.591 28.116 1.00 83.44 444 ASP A N 1
ATOM 3310 C CA . ASP A 1 444 ? -36.919 14.509 26.925 1.00 83.44 444 ASP A CA 1
ATOM 3311 C C . ASP A 1 444 ? -36.034 13.247 26.899 1.00 83.44 444 ASP A C 1
ATOM 3313 O O . ASP A 1 444 ? -35.163 13.113 26.036 1.00 83.44 444 ASP A O 1
ATOM 3317 N N . SER A 1 445 ? -36.252 12.306 27.826 1.00 89.44 445 SER A N 1
ATOM 3318 C CA . SER A 1 445 ? -35.466 11.078 27.908 1.00 89.44 445 SER A CA 1
ATOM 3319 C C . SER A 1 445 ? -35.848 10.037 26.851 1.00 89.44 445 SER A C 1
ATOM 3321 O O . SER A 1 445 ? -37.010 9.828 26.475 1.00 89.44 445 SER A O 1
ATOM 3323 N N . ILE A 1 446 ? -34.828 9.317 26.393 1.00 91.75 446 ILE A N 1
ATOM 3324 C CA . ILE A 1 446 ? -34.940 8.294 25.361 1.00 91.75 446 ILE A CA 1
ATOM 3325 C C . ILE A 1 446 ? -35.233 6.945 26.008 1.00 91.75 446 ILE A C 1
ATOM 3327 O O . ILE A 1 446 ? -34.649 6.571 27.028 1.00 91.75 446 ILE A O 1
ATOM 3331 N N . TYR A 1 447 ? -36.148 6.178 25.413 1.00 92.06 447 TYR A N 1
ATOM 3332 C CA . TYR A 1 447 ? -36.368 4.806 25.854 1.00 92.06 447 TYR A CA 1
ATOM 3333 C C . TYR A 1 447 ? -35.087 4.003 25.682 1.00 92.06 447 TYR A C 1
ATOM 3335 O O . TYR A 1 447 ? -34.571 3.917 24.575 1.00 92.06 447 TYR A O 1
ATOM 3343 N N . ARG A 1 448 ? -34.602 3.347 26.736 1.00 89.50 448 ARG A N 1
ATOM 3344 C CA . ARG A 1 448 ? -33.287 2.697 26.678 1.00 89.50 448 ARG A CA 1
ATOM 3345 C C . ARG A 1 448 ? -33.129 1.632 25.581 1.00 89.50 448 ARG A C 1
ATOM 3347 O O . ARG A 1 448 ? -32.013 1.370 25.171 1.00 89.50 448 ARG A O 1
ATOM 3354 N N . TYR A 1 449 ? -34.218 1.036 25.091 1.00 89.31 449 TYR A N 1
ATOM 3355 C CA . TYR A 1 449 ? -34.181 0.055 23.994 1.00 89.31 449 TYR A CA 1
ATOM 3356 C C . TYR A 1 449 ? -34.478 0.650 22.605 1.00 89.31 449 TYR A C 1
ATOM 3358 O O . TYR A 1 449 ? -34.526 -0.085 21.623 1.00 89.31 449 TYR A O 1
ATOM 3366 N N . ASP A 1 450 ? -34.701 1.961 22.504 1.00 90.50 450 ASP A N 1
ATOM 3367 C CA . ASP A 1 450 ? -34.884 2.659 21.231 1.00 90.50 450 ASP A CA 1
ATOM 3368 C C . ASP A 1 450 ? -33.524 3.063 20.647 1.00 90.50 450 ASP A C 1
ATOM 3370 O O . ASP A 1 450 ? -33.026 4.167 20.865 1.00 90.50 450 ASP A O 1
ATOM 3374 N N . ARG A 1 451 ? -32.907 2.126 19.917 1.00 90.31 451 ARG A N 1
ATOM 3375 C CA . ARG A 1 451 ? -31.591 2.313 19.285 1.00 90.31 451 ARG A CA 1
ATOM 3376 C C . ARG A 1 451 ? -31.564 3.535 18.365 1.00 90.31 451 ARG A C 1
ATOM 3378 O O . ARG A 1 451 ? -30.623 4.318 18.429 1.00 90.31 451 ARG A O 1
ATOM 3385 N N . ALA A 1 452 ? -32.573 3.677 17.507 1.00 86.75 452 ALA A N 1
ATOM 3386 C CA . ALA A 1 452 ? -32.624 4.750 16.518 1.00 86.75 452 ALA A CA 1
ATOM 3387 C C . ALA A 1 452 ? -32.797 6.115 17.196 1.00 86.75 452 ALA A C 1
ATOM 3389 O O . ALA A 1 452 ? -32.049 7.045 16.899 1.00 86.75 452 ALA A O 1
ATOM 3390 N N . GLY A 1 453 ? -33.718 6.209 18.162 1.00 88.88 453 GLY A N 1
ATOM 3391 C CA . GLY A 1 453 ? -33.921 7.426 18.944 1.00 88.88 453 GLY A CA 1
ATOM 3392 C C . GLY A 1 453 ? -32.685 7.829 19.750 1.00 88.88 453 GLY A C 1
ATOM 3393 O O . GLY A 1 453 ? -32.365 9.013 19.828 1.00 88.88 453 GLY A O 1
ATOM 3394 N N . LEU A 1 454 ? -31.949 6.859 20.302 1.00 90.94 454 LEU A N 1
ATOM 3395 C CA . LEU A 1 454 ? -30.717 7.119 21.048 1.00 90.94 454 LEU A CA 1
ATOM 3396 C C . LEU A 1 454 ? -29.620 7.710 20.159 1.00 90.94 454 LEU A C 1
ATOM 3398 O O . LEU A 1 454 ? -29.062 8.750 20.502 1.00 90.94 454 LEU A O 1
ATOM 3402 N N . LEU A 1 455 ? -29.323 7.066 19.028 1.00 89.88 455 LEU A N 1
ATOM 3403 C CA . LEU A 1 455 ? -28.270 7.527 18.120 1.00 89.88 455 LEU A CA 1
ATOM 3404 C C . LEU A 1 455 ? -28.589 8.919 17.558 1.00 89.88 455 LEU A C 1
ATOM 3406 O O . LEU A 1 455 ? -27.737 9.801 17.611 1.00 89.88 455 LEU A O 1
ATOM 3410 N N . SER A 1 456 ? -29.839 9.148 17.141 1.00 87.50 456 SER A N 1
ATOM 3411 C CA . SER A 1 456 ? -30.285 10.453 16.641 1.00 87.50 456 SER A CA 1
ATOM 3412 C C . SER A 1 456 ? -30.199 11.554 17.709 1.00 87.50 456 SER A C 1
ATOM 3414 O O . SER A 1 456 ? -29.768 12.672 17.425 1.00 87.50 456 SER A O 1
ATOM 3416 N N . ALA A 1 457 ? -30.550 11.246 18.963 1.00 89.19 457 ALA A N 1
ATOM 3417 C CA . ALA A 1 457 ? -30.446 12.204 20.061 1.00 89.19 457 ALA A CA 1
ATOM 3418 C C . ALA A 1 457 ? -28.990 12.566 20.393 1.00 89.19 457 ALA A C 1
ATOM 3420 O O . ALA A 1 457 ? -28.706 13.725 20.689 1.00 89.19 457 ALA A O 1
ATOM 3421 N N . LEU A 1 458 ? -28.071 11.599 20.351 1.00 89.00 458 LEU A N 1
ATOM 3422 C CA . LEU A 1 458 ? -26.647 11.845 20.591 1.00 89.00 458 LEU A CA 1
ATOM 3423 C C . LEU A 1 458 ? -26.041 12.713 19.485 1.00 89.00 458 LEU A C 1
ATOM 3425 O O . LEU A 1 458 ? -25.416 13.727 19.792 1.00 89.00 458 LEU A O 1
ATOM 3429 N N . GLU A 1 459 ? -26.313 12.382 18.223 1.00 87.38 459 GLU A N 1
ATOM 3430 C CA . GLU A 1 459 ? -25.829 13.125 17.056 1.00 87.38 459 GLU A CA 1
ATOM 3431 C C . GLU A 1 459 ? -26.282 14.594 17.089 1.00 87.38 459 GLU A C 1
ATOM 3433 O O . GLU A 1 459 ? -25.459 15.509 16.999 1.00 87.38 459 GLU A O 1
ATOM 3438 N N . ALA A 1 460 ? -27.571 14.843 17.349 1.00 86.62 460 ALA A N 1
ATOM 3439 C CA . ALA A 1 460 ? -28.115 16.197 17.455 1.00 86.62 460 ALA A CA 1
ATOM 3440 C C . ALA A 1 460 ? -27.459 17.023 18.579 1.00 86.62 460 ALA A C 1
ATOM 3442 O O . ALA A 1 460 ? -27.256 18.234 18.444 1.00 86.62 460 ALA A O 1
ATOM 3443 N N . ARG A 1 461 ? -27.120 16.385 19.707 1.00 85.69 461 ARG A N 1
ATOM 3444 C CA . ARG A 1 461 ? -26.495 17.052 20.859 1.00 85.69 461 ARG A CA 1
ATOM 3445 C C . ARG A 1 461 ? -25.018 17.356 20.614 1.00 85.69 461 ARG A C 1
ATOM 3447 O O . ARG A 1 461 ? -24.568 18.430 21.011 1.00 85.69 461 ARG A O 1
ATOM 3454 N N . VAL A 1 462 ? -24.292 16.464 19.943 1.00 83.50 462 VAL A N 1
ATOM 3455 C CA . VAL A 1 462 ? -22.896 16.696 19.543 1.00 83.50 462 VAL A CA 1
ATOM 3456 C C . VAL A 1 462 ? -22.814 17.827 18.512 1.00 83.50 462 VAL A C 1
ATOM 3458 O O . VAL A 1 462 ? -22.062 18.780 18.719 1.00 83.50 462 VAL A O 1
ATOM 3461 N N . ALA A 1 463 ? -23.658 17.806 17.474 1.00 79.38 463 ALA A N 1
ATOM 3462 C CA . ALA A 1 463 ? -23.699 18.853 16.449 1.00 79.38 463 ALA A CA 1
ATOM 3463 C C . ALA A 1 463 ? -24.038 20.243 17.027 1.00 79.38 463 ALA A C 1
ATOM 3465 O O . ALA A 1 463 ? -23.422 21.246 16.668 1.00 79.38 463 ALA A O 1
ATOM 3466 N N . GLY A 1 464 ? -24.967 20.312 17.989 1.00 68.81 464 GLY A N 1
ATOM 3467 C CA . GLY A 1 464 ? -25.337 21.563 18.661 1.00 68.81 464 GLY A CA 1
ATOM 3468 C C . GLY A 1 464 ? -24.242 22.178 19.547 1.00 68.81 464 GLY A C 1
ATOM 3469 O O . GLY A 1 464 ? -24.338 23.357 19.889 1.00 68.81 464 GLY A O 1
ATOM 3470 N N . LYS A 1 465 ? -23.208 21.411 19.923 1.00 60.78 465 LYS A N 1
ATOM 3471 C CA . LYS A 1 465 ? -22.046 21.898 20.687 1.00 60.78 465 LYS A CA 1
ATOM 3472 C C . LYS A 1 465 ? -20.944 22.452 19.774 1.00 60.78 465 LYS A C 1
ATOM 3474 O O . LYS A 1 465 ? -20.281 23.401 20.170 1.00 60.78 465 LYS A O 1
ATOM 3479 N N . ALA A 1 466 ? -20.782 21.906 18.566 1.00 52.69 466 ALA A N 1
ATOM 3480 C CA . ALA A 1 466 ? -19.779 22.356 17.593 1.00 52.69 466 ALA A CA 1
ATOM 3481 C C . ALA A 1 466 ? -20.089 23.737 16.974 1.00 52.69 466 ALA A C 1
ATOM 3483 O O . ALA A 1 466 ? -19.186 24.417 16.499 1.00 52.69 466 ALA A O 1
ATOM 3484 N N . GLY A 1 467 ? -21.358 24.163 16.985 1.00 42.28 467 GLY A N 1
ATOM 3485 C CA . GLY A 1 467 ? -21.806 25.450 16.435 1.00 42.28 467 GLY A CA 1
ATOM 3486 C C . GLY A 1 467 ? -21.897 26.614 17.433 1.00 42.28 467 GLY A C 1
ATOM 3487 O O . GLY A 1 467 ? -22.576 27.594 17.122 1.00 42.28 467 GLY A O 1
ATOM 3488 N N . ARG A 1 468 ? -21.307 26.507 18.632 1.00 39.25 468 ARG A N 1
ATOM 3489 C CA . ARG A 1 468 ? -21.400 27.517 19.703 1.00 39.25 468 ARG A CA 1
ATOM 3490 C C . ARG A 1 468 ? -20.070 28.138 20.087 1.00 39.25 468 ARG A C 1
ATOM 3492 O O . ARG A 1 468 ? -19.076 27.388 20.156 1.00 39.25 468 ARG A O 1
#

Radius of gyration: 29.89 Å; chains: 1; bounding box: 84×53×76 Å